Protein AF-0000000065775532 (afdb_homodimer)

Structure (mmCIF, N/CA/C/O backbone):
data_AF-0000000065775532-model_v1
#
loop_
_entity.id
_entity.type
_entity.pdbx_description
1 polymer 'Alanine racemase, catabolic'
#
loop_
_atom_site.group_PDB
_atom_site.id
_atom_site.type_symbol
_atom_site.label_atom_id
_atom_site.label_alt_id
_atom_site.label_comp_id
_atom_site.label_asym_id
_atom_site.label_entity_id
_atom_site.label_seq_id
_atom_site.pdbx_PDB_ins_code
_atom_site.Cartn_x
_atom_site.Cartn_y
_atom_site.Cartn_z
_atom_site.occupancy
_atom_site.B_iso_or_equiv
_atom_site.auth_seq_id
_atom_site.auth_comp_id
_atom_site.auth_asym_id
_atom_site.auth_atom_id
_atom_site.pdbx_PDB_model_num
ATOM 1 N N . MET A 1 1 ? -10.078 -5.578 -18.859 1 61.91 1 MET A N 1
ATOM 2 C CA . MET A 1 1 ? -9.242 -5.836 -17.688 1 61.91 1 MET A CA 1
ATOM 3 C C . MET A 1 1 ? -9.18 -7.328 -17.375 1 61.91 1 MET A C 1
ATOM 5 O O . MET A 1 1 ? -10.211 -8.008 -17.375 1 61.91 1 MET A O 1
ATOM 9 N N . THR A 1 2 ? -7.832 -7.703 -17.219 1 78.56 2 THR A N 1
ATOM 10 C CA . THR A 1 2 ? -7.703 -9.156 -17.328 1 78.56 2 THR A CA 1
ATOM 11 C C . THR A 1 2 ? -8.031 -9.828 -15.992 1 78.56 2 THR A C 1
ATOM 13 O O . THR A 1 2 ? -8.75 -10.828 -15.961 1 78.56 2 THR A O 1
ATOM 16 N N . ARG A 1 3 ? -7.668 -9.18 -14.766 1 93.75 3 ARG A N 1
ATOM 17 C CA . ARG A 1 3 ? -8.031 -9.773 -13.484 1 93.75 3 ARG A CA 1
ATOM 18 C C . ARG A 1 3 ? -9.375 -9.234 -12.992 1 93.75 3 ARG A C 1
ATOM 20 O O . ARG A 1 3 ? -9.719 -8.086 -13.266 1 93.75 3 ARG A O 1
ATOM 27 N N . PRO A 1 4 ? -10.18 -9.992 -12.383 1 96.81 4 PRO A N 1
ATOM 28 C CA . PRO A 1 4 ? -11.555 -9.586 -12.078 1 96.81 4 PRO A CA 1
ATOM 29 C C . PRO A 1 4 ? -11.641 -8.633 -10.898 1 96.81 4 PRO A C 1
ATOM 31 O O . PRO A 1 4 ? -12.727 -8.172 -10.547 1 96.81 4 PRO A O 1
ATOM 34 N N . ILE A 1 5 ? -10.625 -8.195 -10.312 1 97.88 5 ILE A N 1
ATOM 35 C CA . ILE A 1 5 ? -10.648 -7.262 -9.195 1 97.88 5 ILE A CA 1
ATOM 36 C C . ILE A 1 5 ? -10.922 -5.848 -9.703 1 97.88 5 ILE A C 1
ATOM 38 O O . ILE A 1 5 ? -10.43 -5.457 -10.766 1 97.88 5 ILE A O 1
ATOM 42 N N . GLN A 1 6 ? -11.688 -5.105 -8.875 1 97.75 6 GLN A N 1
ATOM 43 C CA . GLN A 1 6 ? -12.016 -3.738 -9.266 1 97.75 6 GLN A CA 1
ATOM 44 C C . GLN A 1 6 ? -12.375 -2.891 -8.047 1 97.75 6 GLN A C 1
ATOM 46 O O . GLN A 1 6 ? -12.938 -3.396 -7.074 1 97.75 6 GLN A O 1
ATOM 51 N N . ALA A 1 7 ? -12.008 -1.633 -8.117 1 98.44 7 ALA A N 1
ATOM 52 C CA . ALA A 1 7 ? -12.453 -0.638 -7.148 1 98.44 7 ALA A CA 1
ATOM 53 C C . ALA A 1 7 ? -13.531 0.265 -7.75 1 98.44 7 ALA A C 1
ATOM 55 O O . ALA A 1 7 ? -13.289 0.94 -8.75 1 98.44 7 ALA A O 1
ATOM 56 N N . SER A 1 8 ? -14.703 0.266 -7.195 1 98.56 8 SER A N 1
ATOM 57 C CA . SER A 1 8 ? -15.797 1.116 -7.656 1 98.56 8 SER A CA 1
ATOM 58 C C . SER A 1 8 ? -16.016 2.295 -6.711 1 98.56 8 SER A C 1
ATOM 60 O O . SER A 1 8 ? -16.031 2.125 -5.488 1 98.56 8 SER A O 1
ATOM 62 N N . LEU A 1 9 ? -16.172 3.467 -7.277 1 98.69 9 LEU A N 1
ATOM 63 C CA . LEU A 1 9 ? -16.359 4.688 -6.5 1 98.69 9 LEU A CA 1
ATOM 64 C C . LEU A 1 9 ? -17.766 5.266 -6.734 1 98.69 9 LEU A C 1
ATOM 66 O O . LEU A 1 9 ? -18.172 5.48 -7.879 1 98.69 9 LEU A O 1
ATOM 70 N N . ASP A 1 10 ? -18.469 5.48 -5.723 1 98.75 10 ASP A N 1
ATOM 71 C CA . ASP A 1 10 ? -19.781 6.137 -5.785 1 98.75 10 ASP A CA 1
ATOM 72 C C . ASP A 1 10 ? -19.656 7.633 -5.512 1 98.75 10 ASP A C 1
ATOM 74 O O . ASP A 1 10 ? -19.609 8.055 -4.355 1 98.75 10 ASP A O 1
ATOM 78 N N . LEU A 1 11 ? -19.719 8.438 -6.516 1 98.5 11 LEU A N 1
ATOM 79 C CA . LEU A 1 11 ? -19.453 9.867 -6.402 1 98.5 11 LEU A CA 1
ATOM 80 C C . LEU A 1 11 ? -20.641 10.586 -5.762 1 98.5 11 LEU A C 1
ATOM 82 O O . LEU A 1 11 ? -20.484 11.641 -5.152 1 98.5 11 LEU A O 1
ATOM 86 N N . GLN A 1 12 ? -21.828 10.039 -5.918 1 98.56 12 GLN A N 1
ATOM 87 C CA . GLN A 1 12 ? -22.984 10.625 -5.25 1 98.56 12 GLN A CA 1
ATOM 88 C C . GLN A 1 12 ? -22.875 10.492 -3.734 1 98.56 12 GLN A C 1
ATOM 90 O O . GLN A 1 12 ? -23.234 11.406 -2.996 1 98.56 12 GLN A O 1
ATOM 95 N N . VAL A 1 13 ? -22.359 9.391 -3.348 1 98.75 13 VAL A N 1
ATOM 96 C CA . VAL A 1 13 ? -22.156 9.172 -1.921 1 98.75 13 VAL A CA 1
ATOM 97 C C . VAL A 1 13 ? -21.125 10.172 -1.391 1 98.75 13 VAL A C 1
ATOM 99 O O . VAL A 1 13 ? -21.281 10.719 -0.297 1 98.75 13 VAL A O 1
ATOM 102 N N . MET A 1 14 ? -20.109 10.43 -2.152 1 98.75 14 MET A N 1
ATOM 103 C CA . MET A 1 14 ? -19.094 11.391 -1.734 1 98.75 14 MET A CA 1
ATOM 104 C C . MET A 1 14 ? -19.703 12.781 -1.562 1 98.75 14 MET A C 1
ATOM 106 O O . MET A 1 14 ? -19.422 13.469 -0.58 1 98.75 14 MET A O 1
ATOM 110 N N . LYS A 1 15 ? -20.531 13.133 -2.479 1 98.75 15 LYS A N 1
ATOM 111 C CA . LYS A 1 15 ? -21.25 14.398 -2.393 1 98.75 15 LYS A CA 1
ATOM 112 C C . LYS A 1 15 ? -22.109 14.461 -1.133 1 98.75 15 LYS A C 1
ATOM 114 O O . LYS A 1 15 ? -22.125 15.477 -0.435 1 98.75 15 LYS A O 1
ATOM 119 N N . GLN A 1 16 ? -22.75 13.391 -0.894 1 98.75 16 GLN A N 1
ATOM 120 C CA . GLN A 1 16 ? -23.609 13.312 0.287 1 98.75 16 GLN A CA 1
ATOM 121 C C . GLN A 1 16 ? -22.781 13.391 1.568 1 98.75 16 GLN A C 1
ATOM 123 O O . GLN A 1 16 ? -23.188 14.039 2.535 1 98.75 16 GLN A O 1
ATOM 128 N N . ASN A 1 17 ? -21.656 12.688 1.61 1 98.94 17 ASN A N 1
ATOM 129 C CA . ASN A 1 17 ? -20.766 12.758 2.771 1 98.94 17 ASN A CA 1
ATOM 130 C C . ASN A 1 17 ? -20.344 14.195 3.057 1 98.94 17 ASN A C 1
ATOM 132 O O . ASN A 1 17 ? -20.312 14.625 4.211 1 98.94 17 ASN A O 1
ATOM 136 N N . LEU A 1 18 ? -19.969 14.93 1.995 1 98.94 18 LEU A N 1
ATOM 137 C CA . LEU A 1 18 ? -19.594 16.328 2.182 1 98.94 18 LEU A CA 1
ATOM 138 C C . LEU A 1 18 ? -20.75 17.125 2.75 1 98.94 18 LEU A C 1
ATOM 140 O O . LEU A 1 18 ? -20.547 17.969 3.625 1 98.94 18 LEU A O 1
ATOM 144 N N . ALA A 1 19 ? -21.953 16.859 2.289 1 98.81 19 ALA A N 1
ATOM 145 C CA . ALA A 1 19 ? -23.125 17.547 2.805 1 98.81 19 ALA A CA 1
ATOM 146 C C . ALA A 1 19 ? -23.312 17.281 4.293 1 98.81 19 ALA A C 1
ATOM 148 O O . ALA A 1 19 ? -23.672 18.172 5.059 1 98.81 19 ALA A O 1
ATOM 149 N N . ILE A 1 20 ? -23.094 16.062 4.668 1 98.81 20 ILE A N 1
ATOM 150 C CA . ILE A 1 20 ? -23.219 15.68 6.07 1 98.81 20 ILE A CA 1
ATOM 151 C C . ILE A 1 20 ? -22.172 16.406 6.906 1 98.81 20 ILE A C 1
ATOM 153 O O . ILE A 1 20 ? -22.469 16.906 7.992 1 98.81 20 ILE A O 1
ATOM 157 N N . VAL A 1 21 ? -20.953 16.516 6.395 1 98.62 21 VAL A N 1
ATOM 158 C CA . VAL A 1 21 ? -19.859 17.219 7.07 1 98.62 21 VAL A CA 1
ATOM 159 C C . VAL A 1 21 ? -20.234 18.688 7.254 1 98.62 21 VAL A C 1
ATOM 161 O O . VAL A 1 21 ? -20.047 19.25 8.328 1 98.62 21 VAL A O 1
ATOM 164 N N . ARG A 1 22 ? -20.797 19.312 6.258 1 98.5 22 ARG A N 1
ATOM 165 C CA . ARG A 1 22 ? -21.188 20.719 6.316 1 98.5 22 ARG A CA 1
ATOM 166 C C . ARG A 1 22 ? -22.266 20.938 7.367 1 98.5 22 ARG A C 1
ATOM 168 O O . ARG A 1 22 ? -22.25 21.938 8.078 1 98.5 22 ARG A O 1
ATOM 175 N N . ARG A 1 23 ? -23.141 19.969 7.473 1 98.31 23 ARG A N 1
ATOM 176 C CA . ARG A 1 23 ? -24.203 20.062 8.477 1 98.31 23 ARG A CA 1
ATOM 177 C C . ARG A 1 23 ? -23.625 19.906 9.883 1 98.31 23 ARG A C 1
ATOM 179 O O . ARG A 1 23 ? -24.141 20.484 10.844 1 98.31 23 ARG A O 1
ATOM 186 N N . ALA A 1 24 ? -22.594 19.172 9.984 1 98.25 24 ALA A N 1
ATOM 187 C CA . ALA A 1 24 ? -21.953 18.953 11.281 1 98.25 24 ALA A CA 1
ATOM 188 C C . ALA A 1 24 ? -21.234 20.203 11.766 1 98.25 24 ALA A C 1
ATOM 190 O O . ALA A 1 24 ? -21.078 20.422 12.969 1 98.25 24 ALA A O 1
ATOM 191 N N . ALA A 1 25 ? -20.719 21 10.867 1 98.44 25 ALA A N 1
ATOM 192 C CA . ALA A 1 25 ? -20.016 22.25 11.18 1 98.44 25 ALA A CA 1
ATOM 193 C C . ALA A 1 25 ? -20.578 23.406 10.367 1 98.44 25 ALA A C 1
ATOM 195 O O . ALA A 1 25 ? -19.859 24.031 9.578 1 98.44 25 ALA A O 1
ATOM 196 N N . PRO A 1 26 ? -21.766 23.812 10.633 1 97.81 26 PRO A N 1
ATOM 197 C CA . PRO A 1 26 ? -22.5 24.719 9.742 1 97.81 26 PRO A CA 1
ATOM 198 C C . PRO A 1 26 ? -21.891 26.125 9.711 1 97.81 26 PRO A C 1
ATOM 200 O O . PRO A 1 26 ? -22.078 26.859 8.734 1 97.81 26 PRO A O 1
ATOM 203 N N . GLU A 1 27 ? -21.188 26.516 10.695 1 98.19 27 GLU A N 1
ATOM 204 C CA . GLU A 1 27 ? -20.672 27.891 10.742 1 98.19 27 GLU A CA 1
ATOM 205 C C . GLU A 1 27 ? -19.234 27.953 10.234 1 98.19 27 GLU A C 1
ATOM 207 O O . GLU A 1 27 ? -18.672 29.047 10.094 1 98.19 27 GLU A O 1
ATOM 212 N N . ALA A 1 28 ? -18.625 26.844 10.039 1 98.81 28 ALA A N 1
ATOM 213 C CA . ALA A 1 28 ? -17.234 26.781 9.602 1 98.81 28 ALA A CA 1
ATOM 214 C C . ALA A 1 28 ? -17.141 26.625 8.086 1 98.81 28 ALA A C 1
ATOM 216 O O . ALA A 1 28 ? -18.047 26.078 7.461 1 98.81 28 ALA A O 1
ATOM 217 N N . ARG A 1 29 ? -16.078 27.141 7.504 1 98.75 29 ARG A N 1
ATOM 218 C CA . ARG A 1 29 ? -15.711 26.781 6.141 1 98.75 29 ARG A CA 1
ATOM 219 C C . ARG A 1 29 ? -15.031 25.422 6.105 1 98.75 29 ARG A C 1
ATOM 221 O O . ARG A 1 29 ? -14.453 24.969 7.105 1 98.75 29 ARG A O 1
ATOM 228 N N . VAL A 1 30 ? -15.133 24.766 4.93 1 98.88 30 VAL A N 1
ATOM 229 C CA . VAL A 1 30 ? -14.672 23.375 4.859 1 98.88 30 VAL A CA 1
ATOM 230 C C . VAL A 1 30 ? -13.484 23.281 3.904 1 98.88 30 VAL A C 1
ATOM 232 O O . VAL A 1 30 ? -13.609 23.578 2.713 1 98.88 30 VAL A O 1
ATOM 235 N N . TRP A 1 31 ? -12.328 22.891 4.426 1 98.94 31 TRP A N 1
ATOM 236 C CA . TRP A 1 31 ? -11.266 22.328 3.604 1 98.94 31 TRP A CA 1
ATOM 237 C C . TRP A 1 31 ? -11.508 20.844 3.352 1 98.94 31 TRP A C 1
ATOM 239 O O . TRP A 1 31 ? -11.328 20.016 4.25 1 98.94 31 TRP A O 1
ATOM 249 N N . SER A 1 32 ? -11.883 20.453 2.17 1 98.94 32 SER A N 1
ATOM 250 C CA . SER A 1 32 ? -11.875 19.031 1.841 1 98.94 32 SER A CA 1
ATOM 251 C C . SER A 1 32 ? -10.453 18.516 1.649 1 98.94 32 SER A C 1
ATOM 253 O O . SER A 1 32 ? -9.758 18.938 0.723 1 98.94 32 SER A O 1
ATOM 255 N N . VAL A 1 33 ? -10.086 17.641 2.529 1 98.88 33 VAL A N 1
ATOM 256 C CA . VAL A 1 33 ? -8.719 17.141 2.475 1 98.88 33 VAL A CA 1
ATOM 257 C C . VAL A 1 33 ? -8.633 15.992 1.462 1 98.88 33 VAL A C 1
ATOM 259 O O . VAL A 1 33 ? -9.312 14.977 1.604 1 98.88 33 VAL A O 1
ATOM 262 N N . VAL A 1 34 ? -7.715 16.188 0.434 1 98.69 34 VAL A N 1
ATOM 263 C CA . VAL A 1 34 ? -7.617 15.219 -0.66 1 98.69 34 VAL A CA 1
ATOM 264 C C . VAL A 1 34 ? -6.156 14.82 -0.862 1 98.69 34 VAL A C 1
ATOM 266 O O . VAL A 1 34 ? -5.734 14.531 -1.986 1 98.69 34 VAL A O 1
ATOM 269 N N . LYS A 1 35 ? -5.398 14.844 0.223 1 97.25 35 LYS A N 1
ATOM 270 C CA . LYS A 1 35 ? -4.012 14.398 0.109 1 97.25 35 LYS A CA 1
ATOM 271 C C . LYS A 1 35 ? -3.934 12.922 -0.251 1 97.25 35 LYS A C 1
ATOM 273 O O . LYS A 1 35 ? -4.945 12.219 -0.226 1 97.25 35 LYS A O 1
ATOM 278 N N . ALA A 1 36 ? -2.689 12.453 -0.713 1 97.12 36 ALA A N 1
ATOM 279 C CA . ALA A 1 36 ? -2.461 11.062 -1.109 1 97.12 36 ALA A CA 1
ATOM 280 C C . ALA A 1 36 ? -3.395 10.656 -2.246 1 97.12 36 ALA A C 1
ATOM 282 O O . ALA A 1 36 ? -4.008 9.586 -2.201 1 97.12 36 ALA A O 1
ATOM 283 N N . ASN A 1 37 ? -3.541 11.57 -3.262 1 97.5 37 ASN A N 1
ATOM 284 C CA . ASN A 1 37 ? -4.402 11.32 -4.41 1 97.5 37 ASN A CA 1
ATOM 285 C C . ASN A 1 37 ? -5.836 11.016 -3.982 1 97.5 37 ASN A C 1
ATOM 287 O O . ASN A 1 37 ? -6.406 10.008 -4.395 1 97.5 37 ASN A O 1
ATOM 291 N N . ALA A 1 38 ? -6.363 11.852 -3.096 1 98.25 38 ALA A N 1
ATOM 292 C CA . ALA A 1 38 ? -7.699 11.734 -2.514 1 98.25 38 ALA A CA 1
ATOM 293 C C . ALA A 1 38 ? -7.855 10.414 -1.763 1 98.25 38 ALA A C 1
ATOM 295 O O . ALA A 1 38 ? -8.797 9.656 -2.012 1 98.25 38 ALA A O 1
ATOM 296 N N . TYR A 1 39 ? -6.938 10.195 -0.856 1 98.25 39 TYR A N 1
ATOM 297 C CA . TYR A 1 39 ? -6.93 8.992 -0.032 1 98.25 39 TYR A CA 1
ATOM 298 C C . TYR A 1 39 ? -7.043 7.742 -0.895 1 98.25 39 TYR A C 1
ATOM 300 O O . TYR A 1 39 ? -7.758 6.801 -0.542 1 98.25 39 TYR A O 1
ATOM 308 N N . GLY A 1 40 ? -6.43 7.777 -2.053 1 97.94 40 GLY A N 1
ATOM 309 C CA . GLY A 1 40 ? -6.391 6.613 -2.926 1 97.94 40 GLY A CA 1
ATOM 310 C C . GLY A 1 40 ? -7.535 6.574 -3.92 1 97.94 40 GLY A C 1
ATOM 311 O O . GLY A 1 40 ? -7.547 5.746 -4.832 1 97.94 40 GLY A O 1
ATOM 312 N N . HIS A 1 41 ? -8.5 7.488 -3.857 1 98.5 41 HIS A N 1
ATOM 313 C CA . HIS A 1 41 ? -9.68 7.469 -4.719 1 98.5 41 HIS A CA 1
ATOM 314 C C . HIS A 1 41 ? -9.391 8.148 -6.055 1 98.5 41 HIS A C 1
ATOM 316 O O . HIS A 1 41 ? -10.156 7.988 -7.012 1 98.5 41 HIS A O 1
ATOM 322 N N . GLY A 1 42 ? -8.297 8.883 -6.164 1 97.56 42 GLY A N 1
ATOM 323 C CA . GLY A 1 42 ? -7.961 9.602 -7.387 1 97.56 42 GLY A CA 1
ATOM 324 C C . GLY A 1 42 ? -8.555 10.992 -7.445 1 97.56 42 GLY A C 1
ATOM 325 O O . GLY A 1 42 ? -9.75 11.156 -7.684 1 97.56 42 GLY A O 1
ATOM 326 N N . ILE A 1 43 ? -7.699 11.945 -7.293 1 97.38 43 ILE A N 1
ATOM 327 C CA . ILE A 1 43 ? -8.148 13.328 -7.207 1 97.38 43 ILE A CA 1
ATOM 328 C C . ILE A 1 43 ? -8.883 13.719 -8.492 1 97.38 43 ILE A C 1
ATOM 330 O O . ILE A 1 43 ? -9.914 14.391 -8.445 1 97.38 43 ILE A O 1
ATOM 334 N N . GLU A 1 44 ? -8.43 13.242 -9.633 1 97 44 GLU A N 1
ATOM 335 C CA . GLU A 1 44 ? -9.062 13.57 -10.906 1 97 44 GLU A CA 1
ATOM 336 C C . GLU A 1 44 ? -10.453 12.961 -11.008 1 97 44 GLU A C 1
ATOM 338 O O . GLU A 1 44 ? -11.336 13.523 -11.664 1 97 44 GLU A O 1
ATOM 343 N N . ARG A 1 45 ? -10.602 11.852 -10.352 1 96.88 45 ARG A N 1
ATOM 344 C CA . ARG A 1 45 ? -11.875 11.141 -10.414 1 96.88 45 ARG A CA 1
ATOM 345 C C . ARG A 1 45 ? -12.906 11.781 -9.5 1 96.88 45 ARG A C 1
ATOM 347 O O . ARG A 1 45 ? -14.102 11.758 -9.797 1 96.88 45 ARG A O 1
ATOM 354 N N . VAL A 1 46 ? -12.391 12.445 -8.367 1 97.56 46 VAL A N 1
ATOM 355 C CA . VAL A 1 46 ? -13.391 12.633 -7.324 1 97.56 46 VAL A CA 1
ATOM 356 C C . VAL A 1 46 ? -13.57 14.125 -7.047 1 97.56 46 VAL A C 1
ATOM 358 O O . VAL A 1 46 ? -14.523 14.523 -6.375 1 97.56 46 VAL A O 1
ATOM 361 N N . TRP A 1 47 ? -12.695 14.992 -7.562 1 97.69 47 TRP A N 1
ATOM 362 C CA . TRP A 1 47 ? -12.695 16.375 -7.094 1 97.69 47 TRP A CA 1
ATOM 363 C C . TRP A 1 47 ? -14.016 17.062 -7.426 1 97.69 47 TRP A C 1
ATOM 365 O O . TRP A 1 47 ? -14.508 17.891 -6.648 1 97.69 47 TRP A O 1
ATOM 375 N N . SER A 1 48 ? -14.68 16.719 -8.523 1 97.25 48 SER A N 1
ATOM 376 C CA . SER A 1 48 ? -15.93 17.359 -8.914 1 97.25 48 SER A CA 1
ATOM 377 C C . SER A 1 48 ? -17.047 17.047 -7.934 1 97.25 48 SER A C 1
ATOM 379 O O . SER A 1 48 ? -17.922 17.875 -7.68 1 97.25 48 SER A O 1
ATOM 381 N N . ALA A 1 49 ? -17 15.844 -7.398 1 98.06 49 ALA A N 1
ATOM 382 C CA . ALA A 1 49 ? -18 15.438 -6.414 1 98.06 49 ALA A CA 1
ATOM 383 C C . ALA A 1 49 ? -17.859 16.25 -5.129 1 98.06 49 ALA A C 1
ATOM 385 O O . ALA A 1 49 ? -18.828 16.359 -4.359 1 98.06 49 ALA A O 1
ATOM 386 N N . LEU A 1 50 ? -16.719 16.844 -4.934 1 98.56 50 LEU A N 1
ATOM 387 C CA . LEU A 1 50 ? -16.453 17.656 -3.754 1 98.56 50 LEU A CA 1
ATOM 388 C C . LEU A 1 50 ? -16.516 19.141 -4.09 1 98.56 50 LEU A C 1
ATOM 390 O O . LEU A 1 50 ? -15.984 19.969 -3.359 1 98.56 50 LEU A O 1
ATOM 394 N N . GLY A 1 51 ? -17.188 19.469 -5.125 1 97.5 51 GLY A N 1
ATOM 395 C CA . GLY A 1 51 ? -17.219 20.812 -5.652 1 97.5 51 GLY A CA 1
ATOM 396 C C . GLY A 1 51 ? -17.859 21.812 -4.707 1 97.5 51 GLY A C 1
ATOM 397 O O . GLY A 1 51 ? -17.625 23.016 -4.809 1 97.5 51 GLY A O 1
ATOM 398 N N . ALA A 1 52 ? -18.656 21.375 -3.758 1 98 52 ALA A N 1
ATOM 399 C CA . ALA A 1 52 ? -19.359 22.266 -2.83 1 98 52 ALA A CA 1
ATOM 400 C C . ALA A 1 52 ? -18.453 22.656 -1.668 1 98 52 ALA A C 1
ATOM 402 O O . ALA A 1 52 ? -18.875 23.406 -0.782 1 98 52 ALA A O 1
ATOM 403 N N . THR A 1 53 ? -17.234 22.203 -1.691 1 98.75 53 THR A N 1
ATOM 404 C CA . THR A 1 53 ? -16.266 22.562 -0.66 1 98.75 53 THR A CA 1
ATOM 405 C C . THR A 1 53 ? -15.891 24.031 -0.773 1 98.75 53 THR A C 1
ATOM 407 O O . THR A 1 53 ? -16.109 24.656 -1.811 1 98.75 53 THR A O 1
ATOM 410 N N . ASP A 1 54 ? -15.375 24.594 0.335 1 98.81 54 ASP A N 1
ATOM 411 C CA . ASP A 1 54 ? -14.867 25.953 0.285 1 98.81 54 ASP A CA 1
ATOM 412 C C . ASP A 1 54 ? -13.422 25.984 -0.226 1 98.81 54 ASP A C 1
ATOM 414 O O . ASP A 1 54 ? -12.93 27.047 -0.639 1 98.81 54 ASP A O 1
ATOM 418 N N . GLY A 1 55 ? -12.758 24.844 -0.171 1 98.81 55 GLY A N 1
ATOM 419 C CA . GLY A 1 55 ? -11.414 24.672 -0.68 1 98.81 55 GLY A CA 1
ATOM 420 C C . GLY A 1 55 ? -10.891 23.25 -0.529 1 98.81 55 GLY A C 1
ATOM 421 O O . GLY A 1 55 ? -11.516 22.438 0.147 1 98.81 55 GLY A O 1
ATOM 422 N N . PHE A 1 56 ? -9.781 22.969 -1.182 1 98.94 56 PHE A N 1
ATOM 423 C CA . PHE A 1 56 ? -9.117 21.688 -1.085 1 98.94 56 PHE A CA 1
ATOM 424 C C . PHE A 1 56 ? -7.816 21.797 -0.306 1 98.94 56 PHE A C 1
ATOM 426 O O . PHE A 1 56 ? -7.098 22.797 -0.432 1 98.94 56 PHE A O 1
ATOM 433 N N . ALA A 1 57 ? -7.559 20.859 0.541 1 98.88 57 ALA A N 1
ATOM 434 C CA . ALA A 1 57 ? -6.281 20.766 1.247 1 98.88 57 ALA A CA 1
ATOM 435 C C . ALA A 1 57 ? -5.512 19.516 0.825 1 98.88 57 ALA A C 1
ATOM 437 O O . ALA A 1 57 ? -6.098 18.453 0.651 1 98.88 57 ALA A O 1
ATOM 438 N N . MET A 1 58 ? -4.25 19.656 0.67 1 97.94 58 MET A N 1
ATOM 439 C CA . MET A 1 58 ? -3.424 18.562 0.156 1 97.94 58 MET A CA 1
ATOM 440 C C . MET A 1 58 ? -1.956 18.781 0.508 1 97.94 58 MET A C 1
ATOM 442 O O . MET A 1 58 ? -1.632 19.641 1.342 1 97.94 58 MET A O 1
ATOM 446 N N . LEU A 1 59 ? -1.098 17.891 -0.079 1 96.31 59 LEU A N 1
ATOM 447 C CA . LEU A 1 59 ? 0.317 17.953 0.271 1 96.31 59 LEU A CA 1
ATOM 448 C C . LEU A 1 59 ? 1.177 18.141 -0.974 1 96.31 59 LEU A C 1
ATOM 450 O O . LEU A 1 59 ? 2.062 19 -0.996 1 96.31 59 LEU A O 1
ATOM 454 N N . ASN A 1 60 ? 0.886 17.391 -1.997 1 95.19 60 ASN A N 1
ATOM 455 C CA . ASN A 1 60 ? 1.742 17.359 -3.178 1 95.19 60 ASN A CA 1
ATOM 456 C C . ASN A 1 60 ? 1.402 18.484 -4.145 1 95.19 60 ASN A C 1
ATOM 458 O O . ASN A 1 60 ? 0.251 18.625 -4.562 1 95.19 60 ASN A O 1
ATOM 462 N N . LEU A 1 61 ? 2.426 19.234 -4.551 1 95.81 61 LEU A N 1
ATOM 463 C CA . LEU A 1 61 ? 2.254 20.328 -5.492 1 95.81 61 LEU A CA 1
ATOM 464 C C . LEU A 1 61 ? 1.637 19.844 -6.797 1 95.81 61 LEU A C 1
ATOM 466 O O . LEU A 1 61 ? 0.822 20.547 -7.406 1 95.81 61 LEU A O 1
ATOM 470 N N . GLU A 1 62 ? 2.002 18.625 -7.219 1 95 62 GLU A N 1
ATOM 471 C CA . GLU A 1 62 ? 1.493 18.031 -8.453 1 95 62 GLU A CA 1
ATOM 472 C C . GLU A 1 62 ? -0.028 17.922 -8.422 1 95 62 GLU A C 1
ATOM 474 O O . GLU A 1 62 ? -0.694 18.141 -9.438 1 95 62 GLU A O 1
ATOM 479 N N . GLU A 1 63 ? -0.539 17.578 -7.289 1 96.19 63 GLU A N 1
ATOM 480 C CA . GLU A 1 63 ? -1.985 17.453 -7.141 1 96.19 63 GLU A CA 1
ATOM 481 C C . GLU A 1 63 ? -2.666 18.828 -7.207 1 96.19 63 GLU A C 1
ATOM 483 O O . GLU A 1 63 ? -3.752 18.953 -7.777 1 96.19 63 GLU A O 1
ATOM 488 N N . ALA A 1 64 ? -2.043 19.812 -6.605 1 97.5 64 ALA A N 1
ATOM 489 C CA . ALA A 1 64 ? -2.572 21.172 -6.668 1 97.5 64 ALA A CA 1
ATOM 490 C C . ALA A 1 64 ? -2.635 21.672 -8.109 1 97.5 64 ALA A C 1
ATOM 492 O O . ALA A 1 64 ? -3.646 22.234 -8.531 1 97.5 64 ALA A O 1
ATOM 493 N N . ILE A 1 65 ? -1.554 21.453 -8.828 1 96.62 65 ILE A N 1
ATOM 494 C CA . ILE A 1 65 ? -1.478 21.859 -10.227 1 96.62 65 ILE A CA 1
ATOM 495 C C . ILE A 1 65 ? -2.562 21.156 -11.031 1 96.62 65 ILE A C 1
ATOM 497 O O . ILE A 1 65 ? -3.246 21.781 -11.852 1 96.62 65 ILE A O 1
ATOM 501 N N . THR A 1 66 ? -2.721 19.859 -10.742 1 96.56 66 THR A N 1
ATOM 502 C CA . THR A 1 66 ? -3.746 19.078 -11.414 1 96.56 66 THR A CA 1
ATOM 503 C C . THR A 1 66 ? -5.125 19.688 -11.203 1 96.56 66 THR A C 1
ATOM 505 O O . THR A 1 66 ? -5.902 19.828 -12.156 1 96.56 66 THR A O 1
ATOM 508 N N . LEU A 1 67 ? -5.434 20.062 -10 1 97.75 67 LEU A N 1
ATOM 509 C CA . LEU A 1 67 ? -6.734 20.656 -9.711 1 97.75 67 LEU A CA 1
ATOM 510 C C . LEU A 1 67 ? -6.922 21.953 -10.477 1 97.75 67 LEU A C 1
ATOM 512 O O . LEU A 1 67 ? -7.996 22.203 -11.039 1 97.75 67 LEU A O 1
ATOM 516 N N . ARG A 1 68 ? -5.867 22.797 -10.453 1 98 68 ARG A N 1
ATOM 517 C CA . ARG A 1 68 ? -5.93 24.047 -11.203 1 98 68 ARG A CA 1
ATOM 518 C C . ARG A 1 68 ? -6.148 23.781 -12.688 1 98 68 ARG A C 1
ATOM 520 O O . ARG A 1 68 ? -6.992 24.422 -13.32 1 98 68 ARG A O 1
ATOM 527 N N . GLU A 1 69 ? -5.438 22.828 -13.188 1 96.88 69 GLU A N 1
ATOM 528 C CA . GLU A 1 69 ? -5.531 22.5 -14.609 1 96.88 69 GLU A CA 1
ATOM 529 C C . GLU A 1 69 ? -6.902 21.906 -14.953 1 96.88 69 GLU A C 1
ATOM 531 O O . GLU A 1 69 ? -7.379 22.062 -16.078 1 96.88 69 GLU A O 1
ATOM 536 N N . ARG A 1 70 ? -7.484 21.344 -13.992 1 96.44 70 ARG A N 1
ATOM 537 C CA . ARG A 1 70 ? -8.797 20.75 -14.211 1 96.44 70 ARG A CA 1
ATOM 538 C C . ARG A 1 70 ? -9.906 21.766 -14.008 1 96.44 70 ARG A C 1
ATOM 540 O O . ARG A 1 70 ? -11.086 21.438 -14.164 1 96.44 70 ARG A O 1
ATOM 547 N N . GLY A 1 71 ? -9.57 22.969 -13.555 1 96.81 71 GLY A N 1
ATOM 548 C CA . GLY A 1 71 ? -10.539 24.062 -13.594 1 96.81 71 GLY A CA 1
ATOM 549 C C . GLY A 1 71 ? -10.945 24.547 -12.219 1 96.81 71 GLY A C 1
ATOM 550 O O . GLY A 1 71 ? -11.781 25.438 -12.094 1 96.81 71 GLY A O 1
ATOM 551 N N . TRP A 1 72 ? -10.422 23.953 -11.211 1 98.25 72 TRP A N 1
ATOM 552 C CA . TRP A 1 72 ? -10.758 24.438 -9.883 1 98.25 72 TRP A CA 1
ATOM 553 C C . TRP A 1 72 ? -10.188 25.844 -9.656 1 98.25 72 TRP A C 1
ATOM 555 O O . TRP A 1 72 ? -8.977 26.047 -9.805 1 98.25 72 TRP A O 1
ATOM 565 N N . LYS A 1 73 ? -11.016 26.734 -9.188 1 97.38 73 LYS A N 1
ATOM 566 C CA . LYS A 1 73 ? -10.586 28.125 -9.016 1 97.38 73 LYS A CA 1
ATOM 567 C C . LYS A 1 73 ? -10.555 28.5 -7.535 1 97.38 73 LYS A C 1
ATOM 569 O O . LYS A 1 73 ? -10.07 29.578 -7.18 1 97.38 73 LYS A O 1
ATOM 574 N N . GLY A 1 74 ? -11.094 27.609 -6.727 1 97.88 74 GLY A N 1
ATOM 575 C CA . GLY A 1 74 ? -11.18 27.906 -5.305 1 97.88 74 GLY A CA 1
ATOM 576 C C . GLY A 1 74 ? -9.852 27.766 -4.582 1 97.88 74 GLY A C 1
ATOM 577 O O . GLY A 1 74 ? -8.828 27.469 -5.203 1 97.88 74 GLY A O 1
ATOM 578 N N . PRO A 1 75 ? -9.859 28.016 -3.332 1 98.56 75 PRO A N 1
ATOM 579 C CA . PRO A 1 75 ? -8.633 27.953 -2.529 1 98.56 75 PRO A CA 1
ATOM 580 C C . PRO A 1 75 ? -8.047 26.547 -2.445 1 98.56 75 PRO A C 1
ATOM 582 O O . PRO A 1 75 ? -8.781 25.562 -2.479 1 98.56 75 PRO A O 1
ATOM 585 N N . ILE A 1 76 ? -6.715 26.484 -2.402 1 98.81 76 ILE A N 1
ATOM 586 C CA . ILE A 1 76 ? -5.969 25.25 -2.164 1 98.81 76 ILE A CA 1
ATOM 587 C C . ILE A 1 76 ? -4.977 25.469 -1.022 1 98.81 76 ILE A C 1
ATOM 589 O O . ILE A 1 76 ? -4.176 26.406 -1.051 1 98.81 76 ILE A O 1
ATOM 593 N N . LEU A 1 77 ? -5.074 24.641 -0.051 1 98.88 77 LEU A N 1
ATOM 594 C CA . LEU A 1 77 ? -4.176 24.703 1.096 1 98.88 77 LEU A CA 1
ATOM 595 C C . LEU A 1 77 ? -3.15 23.578 1.046 1 98.88 77 LEU A C 1
ATOM 597 O O . LEU A 1 77 ? -3.518 22.406 0.952 1 98.88 77 LEU A O 1
ATOM 601 N N . MET A 1 78 ? -1.885 23.938 1.124 1 98.38 78 MET A N 1
ATOM 602 C CA . MET A 1 78 ? -0.801 22.969 1.239 1 98.38 78 MET A CA 1
ATOM 603 C C . MET A 1 78 ? -0.453 22.703 2.701 1 98.38 78 MET A C 1
ATOM 605 O O . MET A 1 78 ? 0.175 23.547 3.352 1 98.38 78 MET A O 1
ATOM 609 N N . LEU A 1 79 ? -0.722 21.5 3.145 1 98.06 79 LEU A N 1
ATOM 610 C CA . LEU A 1 79 ? -0.811 21.203 4.57 1 98.06 79 LEU A CA 1
ATOM 611 C C . LEU A 1 79 ? 0.575 21.188 5.207 1 98.06 79 LEU A C 1
ATOM 613 O O . LEU A 1 79 ? 0.716 21.453 6.402 1 98.06 79 LEU A O 1
ATOM 617 N N . GLU A 1 80 ? 1.603 20.828 4.465 1 96.69 80 GLU A N 1
ATOM 618 C CA . GLU A 1 80 ? 2.943 20.766 5.039 1 96.69 80 GLU A CA 1
ATOM 619 C C . GLU A 1 80 ? 3.803 21.938 4.57 1 96.69 80 GLU A C 1
ATOM 621 O O . GLU A 1 80 ? 4.984 22.016 4.91 1 96.69 80 GLU A O 1
ATOM 626 N N . GLY A 1 81 ? 3.158 22.797 3.773 1 96.56 81 GLY A N 1
ATOM 627 C CA . GLY A 1 81 ? 3.92 23.891 3.211 1 96.56 81 GLY A CA 1
ATOM 628 C C . GLY A 1 81 ? 4.906 23.453 2.145 1 96.56 81 GLY A C 1
ATOM 629 O O . GLY A 1 81 ? 4.645 22.516 1.401 1 96.56 81 GLY A O 1
ATOM 630 N N . PHE A 1 82 ? 5.914 24.297 1.952 1 96.56 82 PHE A N 1
ATOM 631 C CA . PHE A 1 82 ? 6.93 24.031 0.938 1 96.56 82 PHE A CA 1
ATOM 632 C C . PHE A 1 82 ? 8.195 23.469 1.57 1 96.56 82 PHE A C 1
ATOM 634 O O . PHE A 1 82 ? 8.453 23.688 2.758 1 96.56 82 PHE A O 1
ATOM 641 N N . PHE A 1 83 ? 8.922 22.766 0.839 1 95.06 83 PHE A N 1
ATOM 642 C CA . PHE A 1 83 ? 10.086 22.047 1.354 1 95.06 83 PHE A CA 1
ATOM 643 C C . PHE A 1 83 ? 11.375 22.719 0.908 1 95.06 83 PHE A C 1
ATOM 645 O O . PHE A 1 83 ? 12.445 22.453 1.467 1 95.06 83 PHE A O 1
ATOM 652 N N . HIS A 1 84 ? 11.273 23.516 -0.148 1 94 84 HIS A N 1
ATOM 653 C CA . HIS A 1 84 ? 12.367 24.344 -0.649 1 94 84 HIS A CA 1
ATOM 654 C C . HIS A 1 84 ? 11.891 25.75 -0.974 1 94 84 HIS A C 1
ATOM 656 O O . HIS A 1 84 ? 10.742 25.953 -1.359 1 94 84 HIS A O 1
ATOM 662 N N . ALA A 1 85 ? 12.859 26.672 -0.815 1 95.56 85 ALA A N 1
ATOM 663 C CA . ALA A 1 85 ? 12.508 28.062 -1.071 1 95.56 85 ALA A CA 1
ATOM 664 C C . ALA A 1 85 ? 12.008 28.25 -2.5 1 95.56 85 ALA A C 1
ATOM 666 O O . ALA A 1 85 ? 11.094 29.047 -2.748 1 95.56 85 ALA A O 1
ATOM 667 N N . GLN A 1 86 ? 12.57 27.484 -3.402 1 94.75 86 GLN A N 1
ATOM 668 C CA . GLN A 1 86 ? 12.234 27.609 -4.816 1 94.75 86 GLN A CA 1
ATOM 669 C C . GLN A 1 86 ? 10.789 27.219 -5.082 1 94.75 86 GLN A C 1
ATOM 671 O O . GLN A 1 86 ? 10.203 27.609 -6.094 1 94.75 86 GLN A O 1
ATOM 676 N N . ASP A 1 87 ? 10.156 26.438 -4.203 1 95.31 87 ASP A N 1
ATOM 677 C CA . ASP A 1 87 ? 8.773 26.016 -4.359 1 95.31 87 ASP A CA 1
ATOM 678 C C . ASP A 1 87 ? 7.824 27.203 -4.344 1 95.31 87 ASP A C 1
ATOM 680 O O . ASP A 1 87 ? 6.707 27.125 -4.855 1 95.31 87 ASP A O 1
ATOM 684 N N . LEU A 1 88 ? 8.25 28.312 -3.754 1 97.25 88 LEU A N 1
ATOM 685 C CA . LEU A 1 88 ? 7.402 29.484 -3.566 1 97.25 88 LEU A CA 1
ATOM 686 C C . LEU A 1 88 ? 6.988 30.078 -4.91 1 97.25 88 LEU A C 1
ATOM 688 O O . LEU A 1 88 ? 5.934 30.703 -5.016 1 97.25 88 LEU A O 1
ATOM 692 N N . GLU A 1 89 ? 7.824 29.859 -5.926 1 96.62 89 GLU A N 1
ATOM 693 C CA . GLU A 1 89 ? 7.453 30.312 -7.262 1 96.62 89 GLU A CA 1
ATOM 694 C C . GLU A 1 89 ? 6.152 29.672 -7.727 1 96.62 89 GLU A C 1
ATOM 696 O O . GLU A 1 89 ? 5.266 30.344 -8.25 1 96.62 89 GLU A O 1
ATOM 701 N N . ALA A 1 90 ? 6.062 28.359 -7.508 1 96.75 90 ALA A N 1
ATOM 702 C CA . ALA A 1 90 ? 4.848 27.641 -7.875 1 96.75 90 ALA A CA 1
ATOM 703 C C . ALA A 1 90 ? 3.67 28.062 -7.008 1 96.75 90 ALA A C 1
ATOM 705 O O . ALA A 1 90 ? 2.543 28.188 -7.496 1 96.75 90 ALA A O 1
ATOM 706 N N . TYR A 1 91 ? 3.912 28.266 -5.73 1 97.75 91 TYR A N 1
ATOM 707 C CA . TYR A 1 91 ? 2.863 28.734 -4.836 1 97.75 91 TYR A CA 1
ATOM 708 C C . TYR A 1 91 ? 2.289 30.062 -5.316 1 97.75 91 TYR A C 1
ATOM 710 O O . TYR A 1 91 ? 1.075 30.281 -5.27 1 97.75 91 TYR A O 1
ATOM 718 N N . ASP A 1 92 ? 3.178 30.891 -5.75 1 98.06 92 ASP A N 1
ATOM 719 C CA . ASP A 1 92 ? 2.773 32.188 -6.281 1 98.06 92 ASP A CA 1
ATOM 720 C C . ASP A 1 92 ? 1.993 32.031 -7.586 1 98.06 92 ASP A C 1
ATOM 722 O O . ASP A 1 92 ? 0.921 32.625 -7.746 1 98.06 92 ASP A O 1
ATOM 726 N N . THR A 1 93 ? 2.52 31.234 -8.453 1 97.5 93 THR A N 1
ATOM 727 C CA . THR A 1 93 ? 1.938 31.031 -9.781 1 97.5 93 THR A CA 1
ATOM 728 C C . THR A 1 93 ? 0.533 30.453 -9.672 1 97.5 93 THR A C 1
ATOM 730 O O . THR A 1 93 ? -0.388 30.906 -10.352 1 97.5 93 THR A O 1
ATOM 733 N N . TYR A 1 94 ? 0.339 29.516 -8.758 1 97.56 94 TYR A N 1
ATOM 734 C CA . TYR A 1 94 ? -0.927 28.797 -8.695 1 97.56 94 TYR A CA 1
ATOM 735 C C . TYR A 1 94 ? -1.779 29.297 -7.535 1 97.56 94 TYR A C 1
ATOM 737 O O . TYR A 1 94 ? -2.822 28.703 -7.227 1 97.56 94 TYR A O 1
ATOM 745 N N . ARG A 1 95 ? -1.32 30.312 -6.836 1 97.56 95 ARG A N 1
ATOM 746 C CA . ARG A 1 95 ? -2.025 30.969 -5.738 1 97.56 95 ARG A CA 1
ATOM 747 C C . ARG A 1 95 ? -2.412 29.953 -4.66 1 97.56 95 ARG A C 1
ATOM 749 O O . ARG A 1 95 ? -3.58 29.875 -4.277 1 97.56 95 ARG A O 1
ATOM 756 N N . LEU A 1 96 ? -1.414 29.312 -4.219 1 98.31 96 LEU A N 1
ATOM 757 C CA . LEU A 1 96 ? -1.611 28.297 -3.186 1 98.31 96 LEU A CA 1
ATOM 758 C C . LEU A 1 96 ? -1.443 28.891 -1.795 1 98.31 96 LEU A C 1
ATOM 760 O O . LEU A 1 96 ? -0.582 29.75 -1.585 1 98.31 96 LEU A O 1
ATOM 764 N N . THR A 1 97 ? -2.301 28.484 -0.878 1 98.69 97 THR A N 1
ATOM 765 C CA . THR A 1 97 ? -2.137 28.797 0.537 1 98.69 97 THR A CA 1
ATOM 766 C C . THR A 1 97 ? -1.133 27.844 1.188 1 98.69 97 THR A C 1
ATOM 768 O O . THR A 1 97 ? -1.176 26.641 0.961 1 98.69 97 THR A O 1
ATOM 771 N N . THR A 1 98 ? -0.232 28.375 1.97 1 98.31 98 THR A N 1
ATOM 772 C CA . THR A 1 98 ? 0.836 27.531 2.486 1 98.31 98 THR A CA 1
ATOM 773 C C . THR A 1 98 ? 0.805 27.484 4.012 1 98.31 98 THR A C 1
ATOM 775 O O . THR A 1 98 ? 0.409 28.469 4.656 1 98.31 98 THR A O 1
ATOM 778 N N . CYS A 1 99 ? 1.23 26.406 4.547 1 98.38 99 CYS A N 1
ATOM 779 C CA . CYS A 1 99 ? 1.441 26.25 5.984 1 98.38 99 CYS A CA 1
ATOM 780 C C . CYS A 1 99 ? 2.877 26.594 6.363 1 98.38 99 CYS A C 1
ATOM 782 O O . CYS A 1 99 ? 3.814 26.234 5.648 1 98.38 99 CYS A O 1
ATOM 784 N N . ILE A 1 100 ? 3.029 27.312 7.449 1 98.44 100 ILE A N 1
ATOM 785 C CA . ILE A 1 100 ? 4.328 27.672 8.016 1 98.44 100 ILE A CA 1
ATOM 786 C C . ILE A 1 100 ? 4.5 26.984 9.375 1 98.44 100 ILE A C 1
ATOM 788 O O . ILE A 1 100 ? 3.689 27.188 10.281 1 98.44 100 ILE A O 1
ATOM 792 N N . HIS A 1 101 ? 5.605 26.203 9.469 1 97.75 101 HIS A N 1
ATOM 793 C CA . HIS A 1 101 ? 5.762 25.453 10.711 1 97.75 101 HIS A CA 1
ATOM 794 C C . HIS A 1 101 ? 7.207 25.484 11.195 1 97.75 101 HIS A C 1
ATOM 796 O O . HIS A 1 101 ? 7.539 24.859 12.211 1 97.75 101 HIS A O 1
ATOM 802 N N . SER A 1 102 ? 8.062 26.188 10.477 1 96.56 102 SER A N 1
ATOM 803 C CA . SER A 1 102 ? 9.484 26.203 10.82 1 96.56 102 SER A CA 1
ATOM 804 C C . SER A 1 102 ? 10.102 27.578 10.547 1 96.56 102 SER A C 1
ATOM 806 O O . SER A 1 102 ? 9.625 28.312 9.68 1 96.56 102 SER A O 1
ATOM 808 N N . ASN A 1 103 ? 11.242 27.828 11.25 1 96.44 103 ASN A N 1
ATOM 809 C CA . ASN A 1 103 ? 11.914 29.125 11.125 1 96.44 103 ASN A CA 1
ATOM 810 C C . ASN A 1 103 ? 12.484 29.312 9.719 1 96.44 103 ASN A C 1
ATOM 812 O O . ASN A 1 103 ? 12.492 30.438 9.203 1 96.44 103 ASN A O 1
ATOM 816 N N . TRP A 1 104 ? 12.961 28.281 9.18 1 96.56 104 TRP A N 1
ATOM 817 C CA . TRP A 1 104 ? 13.57 28.453 7.863 1 96.56 104 TRP A CA 1
ATOM 818 C C . TRP A 1 104 ? 12.547 28.922 6.844 1 96.56 104 TRP A C 1
ATOM 820 O O . TRP A 1 104 ? 12.883 29.641 5.898 1 96.56 104 TRP A O 1
ATOM 830 N N . GLN A 1 105 ? 11.344 28.547 6.984 1 97.5 105 GLN A N 1
ATOM 831 C CA . GLN A 1 105 ? 10.281 28.969 6.074 1 97.5 105 GLN A CA 1
ATOM 832 C C . GLN A 1 105 ? 10.008 30.469 6.207 1 97.5 105 GLN A C 1
ATOM 834 O O . GLN A 1 105 ? 9.609 31.109 5.234 1 97.5 105 GLN A O 1
ATOM 839 N N . LEU A 1 106 ? 10.141 31.031 7.473 1 97.62 106 LEU A N 1
ATOM 840 C CA . LEU A 1 106 ? 10 32.469 7.668 1 97.62 106 LEU A CA 1
ATOM 841 C C . LEU A 1 106 ? 11 33.219 6.805 1 97.62 106 LEU A C 1
ATOM 843 O O . LEU A 1 106 ? 10.617 34.156 6.098 1 97.62 106 LEU A O 1
ATOM 847 N N . LYS A 1 107 ? 12.18 32.719 6.895 1 97.06 107 LYS A N 1
ATOM 848 C CA . LYS A 1 107 ? 13.242 33.375 6.133 1 97.06 107 LYS A CA 1
ATOM 849 C C . LYS A 1 107 ? 12.992 33.25 4.629 1 97.06 107 LYS A C 1
ATOM 851 O O . LYS A 1 107 ? 13.18 34.219 3.885 1 97.06 107 LYS A O 1
ATOM 856 N N . ALA A 1 108 ? 12.586 32.062 4.203 1 97.56 108 ALA A N 1
ATOM 857 C CA . ALA A 1 108 ? 12.297 31.828 2.791 1 97.56 108 ALA A CA 1
ATOM 858 C C . ALA A 1 108 ? 11.188 32.75 2.301 1 97.56 108 ALA A C 1
ATOM 860 O O . ALA A 1 108 ? 11.297 33.344 1.224 1 97.56 108 ALA A O 1
ATOM 861 N N . LEU A 1 109 ? 10.188 32.938 3.074 1 97.69 109 LEU A N 1
ATOM 862 C CA . LEU A 1 109 ? 9.055 33.781 2.715 1 97.69 109 LEU A CA 1
ATOM 863 C C . LEU A 1 109 ? 9.461 35.25 2.689 1 97.69 109 LEU A C 1
ATOM 865 O O . LEU A 1 109 ? 9.055 36 1.794 1 97.69 109 LEU A O 1
ATOM 869 N N . GLN A 1 110 ? 10.211 35.656 3.664 1 97.38 110 GLN A N 1
ATOM 870 C CA . GLN A 1 110 ? 10.688 37.031 3.752 1 97.38 110 GLN A CA 1
ATOM 871 C C . GLN A 1 110 ? 11.477 37.406 2.508 1 97.38 110 GLN A C 1
ATOM 873 O O . GLN A 1 110 ? 11.352 38.531 2.014 1 97.38 110 GLN A O 1
ATOM 878 N N . ASN A 1 111 ? 12.203 36.5 2.016 1 97.38 111 ASN A N 1
ATOM 879 C CA . ASN A 1 111 ? 13.141 36.781 0.938 1 97.38 111 ASN A CA 1
ATOM 880 C C . ASN A 1 111 ? 12.523 36.531 -0.432 1 97.38 111 ASN A C 1
ATOM 882 O O . ASN A 1 111 ? 13.125 36.844 -1.459 1 97.38 111 ASN A O 1
ATOM 886 N N . ALA A 1 112 ? 11.391 36 -0.434 1 97.56 112 ALA A N 1
ATOM 887 C CA . ALA A 1 112 ? 10.766 35.594 -1.696 1 97.56 112 ALA A CA 1
ATOM 888 C C . ALA A 1 112 ? 10.312 36.844 -2.482 1 97.56 112 ALA A C 1
ATOM 890 O O . ALA A 1 112 ? 9.977 37.875 -1.895 1 97.56 112 ALA A O 1
ATOM 891 N N . ARG A 1 113 ? 10.438 36.75 -3.846 1 97 113 ARG A N 1
ATOM 892 C CA . ARG A 1 113 ? 9.852 37.719 -4.75 1 97 113 ARG A CA 1
ATOM 893 C C . ARG A 1 113 ? 8.539 37.219 -5.336 1 97 113 ARG A C 1
ATOM 895 O O . ARG A 1 113 ? 8.539 36.5 -6.324 1 97 113 ARG A O 1
ATOM 902 N N . LEU A 1 114 ? 7.492 37.625 -4.699 1 97.88 114 LEU A N 1
ATOM 903 C CA . LEU A 1 114 ? 6.164 37.188 -5.078 1 97.88 114 LEU A CA 1
ATOM 904 C C . LEU A 1 114 ? 5.391 38.281 -5.805 1 97.88 114 LEU A C 1
ATOM 906 O O . LEU A 1 114 ? 5.574 39.469 -5.523 1 97.88 114 LEU A O 1
ATOM 910 N N . ASN A 1 115 ? 4.543 37.906 -6.691 1 97.94 115 ASN A N 1
ATOM 911 C CA . ASN A 1 115 ? 3.684 38.844 -7.395 1 97.94 115 ASN A CA 1
ATOM 912 C C . ASN A 1 115 ? 2.598 39.406 -6.48 1 97.94 115 ASN A C 1
ATOM 914 O O . ASN A 1 115 ? 2.113 40.531 -6.691 1 97.94 115 ASN A O 1
ATOM 918 N N . ALA A 1 116 ? 2.207 38.656 -5.555 1 97.81 116 ALA A N 1
ATOM 919 C CA . ALA A 1 116 ? 1.204 39 -4.559 1 97.81 116 ALA A CA 1
ATOM 920 C C . ALA A 1 116 ? 1.423 38.25 -3.256 1 97.81 116 ALA A C 1
ATOM 922 O O . ALA A 1 116 ? 1.971 37.156 -3.262 1 97.81 116 ALA A O 1
ATOM 923 N N . PRO A 1 117 ? 0.982 38.812 -2.195 1 98.25 117 PRO A N 1
ATOM 924 C CA . PRO A 1 117 ? 1.143 38.125 -0.923 1 98.25 117 PRO A CA 1
ATOM 925 C C . PRO A 1 117 ? 0.437 36.75 -0.909 1 98.25 117 PRO A C 1
ATOM 927 O O . PRO A 1 117 ? -0.58 36.594 -1.585 1 98.25 117 PRO A O 1
ATOM 930 N N . LEU A 1 118 ? 0.951 35.844 -0.178 1 98.56 118 LEU A N 1
ATOM 931 C CA . LEU A 1 118 ? 0.355 34.531 -0.008 1 98.56 118 LEU A CA 1
ATOM 932 C C . LEU A 1 118 ? -0.426 34.438 1.299 1 98.56 118 LEU A C 1
ATOM 934 O O . LEU A 1 118 ? 0.015 34.969 2.324 1 98.56 118 LEU A O 1
ATOM 938 N N . ASP A 1 119 ? -1.601 33.844 1.202 1 98.69 119 ASP A N 1
ATOM 939 C CA . ASP A 1 119 ? -2.271 33.438 2.441 1 98.69 119 ASP A CA 1
ATOM 940 C C . ASP A 1 119 ? -1.537 32.312 3.137 1 98.69 119 ASP A C 1
ATOM 942 O O . ASP A 1 119 ? -1.01 31.406 2.477 1 98.69 119 ASP A O 1
ATOM 946 N N . ILE A 1 120 ? -1.535 32.406 4.488 1 98.69 120 ILE A N 1
ATOM 947 C CA . ILE A 1 120 ? -0.721 31.406 5.168 1 98.69 120 ILE A CA 1
ATOM 948 C C . ILE A 1 120 ? -1.473 30.875 6.387 1 98.69 120 ILE A C 1
ATOM 950 O O . ILE A 1 120 ? -2.354 31.547 6.926 1 98.69 120 ILE A O 1
ATOM 954 N N . TYR A 1 121 ? -1.195 29.688 6.711 1 98.81 121 TYR A N 1
ATOM 955 C CA . TYR A 1 121 ? -1.569 29.062 7.973 1 98.81 121 TYR A CA 1
ATOM 956 C C . TYR A 1 121 ? -0.357 28.891 8.883 1 98.81 121 TYR A C 1
ATOM 958 O O . TYR A 1 121 ? 0.672 28.359 8.461 1 98.81 121 TYR A O 1
ATOM 966 N N . VAL A 1 122 ? -0.451 29.359 10.062 1 98.62 122 VAL A N 1
ATOM 967 C CA . VAL A 1 122 ? 0.632 29.234 11.031 1 98.62 122 VAL A CA 1
ATOM 968 C C . VAL A 1 122 ? 0.368 28.047 11.953 1 98.62 122 VAL A C 1
ATOM 970 O O . VAL A 1 122 ? -0.59 28.047 12.727 1 98.62 122 VAL A O 1
ATOM 973 N N . LYS A 1 123 ? 1.212 27.062 11.852 1 98.56 123 LYS A N 1
ATOM 974 C CA . LYS A 1 123 ? 0.991 25.828 12.602 1 98.56 123 LYS A CA 1
ATOM 975 C C . LYS A 1 123 ? 1.611 25.906 13.992 1 98.56 123 LYS A C 1
ATOM 977 O O . LYS A 1 123 ? 2.781 26.266 14.133 1 98.56 123 LYS A O 1
ATOM 982 N N . VAL A 1 124 ? 0.833 25.578 14.914 1 97.94 124 VAL A N 1
ATOM 983 C CA . VAL A 1 124 ? 1.278 25.516 16.312 1 97.94 124 VAL A CA 1
ATOM 984 C C . VAL A 1 124 ? 1.246 24.078 16.797 1 97.94 124 VAL A C 1
ATOM 986 O O . VAL A 1 124 ? 0.277 23.359 16.562 1 97.94 124 VAL A O 1
ATOM 989 N N . ASN A 1 125 ? 2.34 23.641 17.406 1 97.94 125 ASN A N 1
ATOM 990 C CA . ASN A 1 125 ? 2.406 22.328 18.016 1 97.94 125 ASN A CA 1
ATOM 991 C C . ASN A 1 125 ? 1.636 22.266 19.328 1 97.94 125 ASN A C 1
ATOM 993 O O . ASN A 1 125 ? 2.074 22.844 20.328 1 97.94 125 ASN A O 1
ATOM 997 N N . SER A 1 126 ? 0.542 21.578 19.297 1 97.5 126 SER A N 1
ATOM 998 C CA . SER A 1 126 ? -0.315 21.547 20.484 1 97.5 126 SER A CA 1
ATOM 999 C C . SER A 1 126 ? -0.162 20.234 21.25 1 97.5 126 SER A C 1
ATOM 1001 O O . SER A 1 126 ? -1.033 19.875 22.031 1 97.5 126 SER A O 1
ATOM 1003 N N . GLY A 1 127 ? 0.893 19.5 20.922 1 96.44 127 GLY A N 1
ATOM 1004 C CA . GLY A 1 127 ? 1.147 18.328 21.75 1 96.44 127 GLY A CA 1
ATOM 1005 C C . GLY A 1 127 ? 1.376 17.078 20.938 1 96.44 127 GLY A C 1
ATOM 1006 O O . GLY A 1 127 ? 1.873 16.078 21.453 1 96.44 127 GLY A O 1
ATOM 1007 N N . MET A 1 128 ? 1.05 17.047 19.641 1 97.06 128 MET A N 1
ATOM 1008 C CA . MET A 1 128 ? 1.291 15.891 18.781 1 97.06 128 MET A CA 1
ATOM 1009 C C . MET A 1 128 ? 2.785 15.688 18.547 1 97.06 128 MET A C 1
ATOM 1011 O O . MET A 1 128 ? 3.23 14.562 18.312 1 97.06 128 MET A O 1
ATOM 1015 N N . ASN A 1 129 ? 3.508 16.812 18.625 1 97.81 129 ASN A N 1
ATOM 1016 C CA . ASN A 1 129 ? 4.953 16.844 18.438 1 97.81 129 ASN A CA 1
ATOM 1017 C C . ASN A 1 129 ? 5.352 16.281 17.078 1 97.81 129 ASN A C 1
ATOM 1019 O O . ASN A 1 129 ? 6.211 15.398 16.984 1 97.81 129 ASN A O 1
ATOM 1023 N N . ARG A 1 130 ? 4.746 16.734 16.047 1 97.5 130 ARG A N 1
ATOM 1024 C CA . ARG A 1 130 ? 5.039 16.453 14.641 1 97.5 130 ARG A CA 1
ATOM 1025 C C . ARG A 1 130 ? 5.547 17.703 13.922 1 97.5 130 ARG A C 1
ATOM 1027 O O . ARG A 1 130 ? 6.754 17.938 13.852 1 97.5 130 ARG A O 1
ATOM 1034 N N . LEU A 1 131 ? 4.684 18.594 13.547 1 97.75 131 LEU A N 1
ATOM 1035 C CA . LEU A 1 131 ? 5.082 19.875 12.977 1 97.75 131 LEU A CA 1
ATOM 1036 C C . LEU A 1 131 ? 4.473 21.031 13.766 1 97.75 131 LEU A C 1
ATOM 1038 O O . LEU A 1 131 ? 3.471 20.859 14.461 1 97.75 131 LEU A O 1
ATOM 1042 N N . GLY A 1 132 ? 5.121 22.203 13.633 1 97.88 132 GLY A N 1
ATOM 1043 C CA . GLY A 1 132 ? 4.551 23.406 14.211 1 97.88 132 GLY A CA 1
ATOM 1044 C C . GLY A 1 132 ? 5.465 24.062 15.227 1 97.88 132 GLY A C 1
ATOM 1045 O O . GLY A 1 132 ? 6.301 23.406 15.844 1 97.88 132 GLY A O 1
ATOM 1046 N N . PHE A 1 133 ? 5.223 25.359 15.492 1 97.25 133 PHE A N 1
ATOM 1047 C CA . PHE A 1 133 ? 5.953 26.109 16.5 1 97.25 133 PHE A CA 1
ATOM 1048 C C . PHE A 1 133 ? 5.48 25.75 17.891 1 97.25 133 PHE A C 1
ATOM 1050 O O . PHE A 1 133 ? 4.297 25.484 18.109 1 97.25 133 PHE A O 1
ATOM 1057 N N . GLN A 1 134 ? 6.445 25.766 18.781 1 95.88 134 GLN A N 1
ATOM 1058 C CA . GLN A 1 134 ? 6.047 25.641 20.172 1 95.88 134 GLN A CA 1
ATOM 1059 C C . GLN A 1 134 ? 5.133 26.781 20.594 1 95.88 134 GLN A C 1
ATOM 1061 O O . GLN A 1 134 ? 5.285 27.906 20.125 1 95.88 134 GLN A O 1
ATOM 1066 N N . PRO A 1 135 ? 4.227 26.453 21.516 1 96 135 PRO A N 1
ATOM 1067 C CA . PRO A 1 135 ? 3.256 27.469 21.922 1 96 135 PRO A CA 1
ATOM 1068 C C . PRO A 1 135 ? 3.916 28.781 22.359 1 96 135 PRO A C 1
ATOM 1070 O O . PRO A 1 135 ? 3.424 29.859 22.031 1 96 135 PRO A O 1
ATOM 1073 N N . GLU A 1 136 ? 5.055 28.719 22.969 1 94.69 136 GLU A N 1
ATOM 1074 C CA . GLU A 1 136 ? 5.727 29.906 23.5 1 94.69 136 GLU A CA 1
ATOM 1075 C C . GLU A 1 136 ? 6.273 30.766 22.375 1 94.69 136 GLU A C 1
ATOM 1077 O O . GLU A 1 136 ? 6.535 31.953 22.578 1 94.69 136 GLU A O 1
ATOM 1082 N N . ARG A 1 137 ? 6.387 30.234 21.188 1 95 137 ARG A N 1
ATOM 1083 C CA . ARG A 1 137 ? 6.953 30.969 20.062 1 95 137 ARG A CA 1
ATOM 1084 C C . ARG A 1 137 ? 5.855 31.516 19.156 1 95 137 ARG A C 1
ATOM 1086 O O . ARG A 1 137 ? 6.113 32.375 18.312 1 95 137 ARG A O 1
ATOM 1093 N N . ALA A 1 138 ? 4.68 31.125 19.359 1 95.75 138 ALA A N 1
ATOM 1094 C CA . ALA A 1 138 ? 3.588 31.359 18.422 1 95.75 138 ALA A CA 1
ATOM 1095 C C . ALA A 1 138 ? 3.348 32.844 18.234 1 95.75 138 ALA A C 1
ATOM 1097 O O . ALA A 1 138 ? 3.223 33.344 17.094 1 95.75 138 ALA A O 1
ATOM 1098 N N . GLN A 1 139 ? 3.354 33.594 19.312 1 95.69 139 GLN A N 1
ATOM 1099 C CA . GLN A 1 139 ? 3.057 35 19.234 1 95.69 139 GLN A CA 1
ATOM 1100 C C . GLN A 1 139 ? 4.148 35.75 18.484 1 95.69 139 GLN A C 1
ATOM 1102 O O . GLN A 1 139 ? 3.852 36.594 17.625 1 95.69 139 GLN A O 1
ATOM 1107 N N . THR A 1 140 ? 5.344 35.438 18.844 1 96.75 140 THR A N 1
ATOM 1108 C CA . THR A 1 140 ? 6.469 36.094 18.172 1 96.75 140 THR A CA 1
ATOM 1109 C C . THR A 1 140 ? 6.449 35.812 16.672 1 96.75 140 THR A C 1
ATOM 1111 O O . THR A 1 140 ? 6.613 36.719 15.859 1 96.75 140 THR A O 1
ATOM 1114 N N . VAL A 1 141 ? 6.227 34.625 16.297 1 97.5 141 VAL A N 1
ATOM 1115 C CA . VAL A 1 141 ? 6.188 34.219 14.906 1 97.5 141 VAL A CA 1
ATOM 1116 C C . VAL A 1 141 ? 5.023 34.906 14.195 1 97.5 141 VAL A C 1
ATOM 1118 O O . VAL A 1 141 ? 5.172 35.406 13.07 1 97.5 141 VAL A O 1
ATOM 1121 N N . TRP A 1 142 ? 3.91 34.938 14.859 1 97.69 142 TRP A N 1
ATOM 1122 C CA . TRP A 1 142 ? 2.721 35.562 14.297 1 97.69 142 TRP A CA 1
ATOM 1123 C C . TRP A 1 142 ? 2.996 37.031 13.938 1 97.69 142 TRP A C 1
ATOM 1125 O O . TRP A 1 142 ? 2.672 37.469 12.836 1 97.69 142 TRP A O 1
ATOM 1135 N N . GLN A 1 143 ? 3.613 37.719 14.859 1 96.94 143 GLN A N 1
ATOM 1136 C CA . GLN A 1 143 ? 3.902 39.125 14.656 1 96.94 143 GLN A CA 1
ATOM 1137 C C . GLN A 1 143 ? 4.93 39.344 13.547 1 96.94 143 GLN A C 1
ATOM 1139 O O . GLN A 1 143 ? 4.812 40.25 12.742 1 96.94 143 GLN A O 1
ATOM 1144 N N . GLN A 1 144 ? 5.875 38.5 13.531 1 97.81 144 GLN A N 1
ATOM 1145 C CA . GLN A 1 144 ? 6.871 38.562 12.469 1 97.81 144 GLN A CA 1
ATOM 1146 C C . GLN A 1 144 ? 6.227 38.406 11.102 1 97.81 144 GLN A C 1
ATOM 1148 O O . GLN A 1 144 ? 6.5 39.156 10.18 1 97.81 144 GLN A O 1
ATOM 1153 N N . LEU A 1 145 ? 5.418 37.406 10.969 1 98.19 145 LEU A N 1
ATOM 1154 C CA . LEU A 1 145 ? 4.758 37.125 9.711 1 98.19 145 LEU A CA 1
ATOM 1155 C C . LEU A 1 145 ? 3.82 38.25 9.297 1 98.19 145 LEU A C 1
ATOM 1157 O O . LEU A 1 145 ? 3.771 38.625 8.125 1 98.19 145 LEU A O 1
ATOM 1161 N N . ARG A 1 146 ? 3.113 38.75 10.227 1 96.94 146 ARG A N 1
ATOM 1162 C CA . ARG A 1 146 ? 2.154 39.812 9.969 1 96.94 146 ARG A CA 1
ATOM 1163 C C . ARG A 1 146 ? 2.844 41.031 9.367 1 96.94 146 ARG A C 1
ATOM 1165 O O . ARG A 1 146 ? 2.246 41.781 8.57 1 96.94 146 ARG A O 1
ATOM 1172 N N . ALA A 1 147 ? 4.012 41.25 9.688 1 97.5 147 ALA A N 1
ATOM 1173 C CA . ALA A 1 147 ? 4.758 42.406 9.258 1 97.5 147 ALA A CA 1
ATOM 1174 C C . ALA A 1 147 ? 5.363 42.219 7.871 1 97.5 147 ALA A C 1
ATOM 1176 O O . ALA A 1 147 ? 5.883 43.156 7.266 1 97.5 147 ALA A O 1
ATOM 1177 N N . MET A 1 148 ? 5.25 41.094 7.305 1 97.88 148 MET A N 1
ATOM 1178 C CA . MET A 1 148 ? 5.887 40.781 6.027 1 97.88 148 MET A CA 1
ATOM 1179 C C . MET A 1 148 ? 5 41.219 4.859 1 97.88 148 MET A C 1
ATOM 1181 O O . MET A 1 148 ? 3.795 40.969 4.867 1 97.88 148 MET A O 1
ATOM 1185 N N . ARG A 1 149 ? 5.625 41.719 3.895 1 97.5 149 ARG A N 1
ATOM 1186 C CA . ARG A 1 149 ? 4.914 42.156 2.695 1 97.5 149 ARG A CA 1
ATOM 1187 C C . ARG A 1 149 ? 4.371 40.938 1.925 1 97.5 149 ARG A C 1
ATOM 1189 O O . ARG A 1 149 ? 3.322 41.031 1.283 1 97.5 149 ARG A O 1
ATOM 1196 N N . ASN A 1 150 ? 5.047 39.75 2.021 1 98.38 150 ASN A N 1
ATOM 1197 C CA . ASN A 1 150 ? 4.715 38.562 1.245 1 98.38 150 ASN A CA 1
ATOM 1198 C C . ASN A 1 150 ? 3.584 37.781 1.891 1 98.38 150 ASN A C 1
ATOM 1200 O O . ASN A 1 150 ? 3.191 36.719 1.385 1 98.38 150 ASN A O 1
ATOM 1204 N N . VAL A 1 151 ? 3.055 38.312 2.992 1 98.5 151 VAL A N 1
ATOM 1205 C CA . VAL A 1 151 ? 2.055 37.562 3.74 1 98.5 151 VAL A 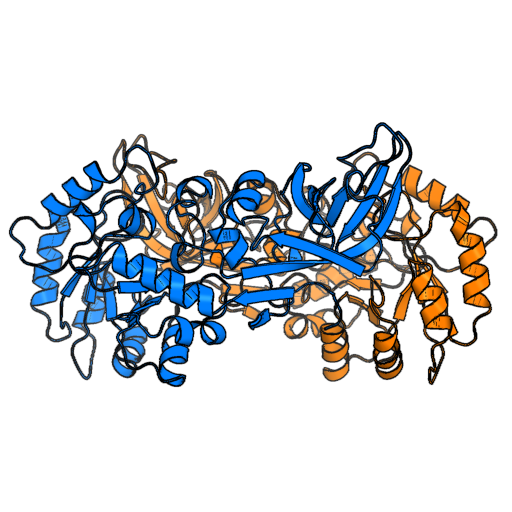CA 1
ATOM 1206 C C . VAL A 1 151 ? 0.694 38.25 3.623 1 98.5 151 VAL A C 1
ATOM 1208 O O . VAL A 1 151 ? 0.579 39.438 3.85 1 98.5 151 VAL A O 1
ATOM 1211 N N . GLY A 1 152 ? -0.284 37.438 3.168 1 98.06 152 GLY A N 1
ATOM 1212 C CA . GLY A 1 152 ? -1.666 37.875 3.125 1 98.06 152 GLY A CA 1
ATOM 1213 C C . GLY A 1 152 ? -2.453 37.531 4.367 1 98.06 152 GLY A C 1
ATOM 1214 O O . GLY A 1 152 ? -2.021 37.812 5.488 1 98.06 152 GLY A O 1
ATOM 1215 N N . GLU A 1 153 ? -3.564 36.906 4.191 1 98 153 GLU A N 1
ATOM 1216 C CA . GLU A 1 153 ? -4.387 36.469 5.316 1 98 153 GLU A CA 1
ATOM 1217 C C . GLU A 1 153 ? -3.705 35.375 6.109 1 98 153 GLU A C 1
ATOM 1219 O O . GLU A 1 153 ? -3.059 34.5 5.531 1 98 153 GLU A O 1
ATOM 1224 N N . MET A 1 154 ? -3.926 35.469 7.406 1 98.38 154 MET A N 1
ATOM 1225 C CA . MET A 1 154 ? -3.295 34.5 8.281 1 98.38 154 MET A CA 1
ATOM 1226 C C . MET A 1 154 ? -4.34 33.719 9.094 1 98.38 154 MET A C 1
ATOM 1228 O O . MET A 1 154 ? -5.316 34.312 9.562 1 98.38 154 MET A O 1
ATOM 1232 N N . THR A 1 155 ? -4.156 32.438 9.219 1 98.69 155 THR A N 1
ATOM 1233 C CA . THR A 1 155 ? -4.973 31.562 10.039 1 98.69 155 THR A CA 1
ATOM 1234 C C . THR A 1 155 ? -4.09 30.688 10.93 1 98.69 155 THR A C 1
ATOM 1236 O O . THR A 1 155 ? -3.039 30.219 10.5 1 98.69 155 THR A O 1
ATOM 1239 N N . LEU A 1 156 ? -4.465 30.562 12.195 1 98.44 156 LEU A N 1
ATOM 1240 C CA . LEU A 1 156 ? -3.764 29.656 13.094 1 98.44 156 LEU A CA 1
ATOM 1241 C C . LEU A 1 156 ? -4.246 28.219 12.898 1 98.44 156 LEU A C 1
ATOM 1243 O O . LEU A 1 156 ? -5.449 27.969 12.812 1 98.44 156 LEU A O 1
ATOM 1247 N N . MET A 1 157 ? -3.305 27.328 12.852 1 98.56 157 MET A N 1
ATOM 1248 C CA . MET A 1 157 ? -3.627 25.938 12.594 1 98.56 157 MET A CA 1
ATOM 1249 C C . MET A 1 157 ? -2.93 25.016 13.602 1 98.56 157 MET A C 1
ATOM 1251 O O . MET A 1 157 ? -1.814 25.312 14.039 1 98.56 157 MET A O 1
ATOM 1255 N N . SER A 1 158 ? -3.539 24.016 14.008 1 98.44 158 SER A N 1
ATOM 1256 C CA . SER A 1 158 ? -2.969 22.906 14.773 1 98.44 158 SER A CA 1
ATOM 1257 C C . SER A 1 158 ? -3.592 21.578 14.367 1 98.44 158 SER A C 1
ATOM 1259 O O . SER A 1 158 ? -4.426 21.531 13.461 1 98.44 158 SER A O 1
ATOM 1261 N N . HIS A 1 159 ? -3.109 20.531 14.797 1 98.12 159 HIS A N 1
ATOM 1262 C CA . HIS A 1 159 ? -3.631 19.188 14.508 1 98.12 159 HIS A CA 1
ATOM 1263 C C . HIS A 1 159 ? -3.732 18.359 15.781 1 98.12 159 HIS A C 1
ATOM 1265 O O . HIS A 1 159 ? -2.738 18.172 16.484 1 98.12 159 HIS A O 1
ATOM 1271 N N . PHE A 1 160 ? -4.922 17.922 16.062 1 98.19 160 PHE A N 1
ATOM 1272 C CA . PHE A 1 160 ? -5.16 17.156 17.297 1 98.19 160 PHE A CA 1
ATOM 1273 C C . PHE A 1 160 ? -4.605 15.75 17.172 1 98.19 160 PHE A C 1
ATOM 1275 O O . PHE A 1 160 ? -4.887 15.047 16.203 1 98.19 160 PHE A O 1
ATOM 1282 N N . ALA A 1 161 ? -3.908 15.297 18.188 1 96.75 161 ALA A N 1
ATOM 1283 C CA . ALA A 1 161 ? -3.32 13.961 18.234 1 96.75 161 ALA A CA 1
ATOM 1284 C C . ALA A 1 161 ? -4.344 12.93 18.703 1 96.75 161 ALA A C 1
ATOM 1286 O O . ALA A 1 161 ? -4.234 11.75 18.375 1 96.75 161 ALA A O 1
ATOM 1287 N N . GLN A 1 162 ? -5.379 13.422 19.391 1 96.5 162 GLN A N 1
ATOM 1288 C CA . GLN A 1 162 ? -6.176 12.453 20.141 1 96.5 162 GLN A CA 1
ATOM 1289 C C . GLN A 1 162 ? -7.66 12.797 20.078 1 96.5 162 GLN A C 1
ATOM 1291 O O . GLN A 1 162 ? -8.398 12.57 21.031 1 96.5 162 GLN A O 1
ATOM 1296 N N . ALA A 1 163 ? -8.031 13.43 19 1 96.94 163 ALA A N 1
ATOM 1297 C CA . ALA A 1 163 ? -9.422 13.844 18.891 1 96.94 163 ALA A CA 1
ATOM 1298 C C . ALA A 1 163 ? -10.352 12.633 18.875 1 96.94 163 ALA A C 1
ATOM 1300 O O . ALA A 1 163 ? -11.547 12.758 19.172 1 96.94 163 ALA A O 1
ATOM 1301 N N . ASP A 1 164 ? -9.828 11.477 18.469 1 94.69 164 ASP A N 1
ATOM 1302 C CA . ASP A 1 164 ? -10.633 10.258 18.375 1 94.69 164 ASP A CA 1
ATOM 1303 C C . ASP A 1 164 ? -10.398 9.352 19.578 1 94.69 164 ASP A C 1
ATOM 1305 O O . ASP A 1 164 ? -10.844 8.203 19.594 1 94.69 164 ASP A O 1
ATOM 1309 N N . HIS A 1 165 ? -9.68 9.836 20.562 1 92.94 165 HIS A N 1
ATOM 1310 C CA . HIS A 1 165 ? -9.391 9.07 21.781 1 92.94 165 HIS A CA 1
ATOM 1311 C C . HIS A 1 165 ? -10.18 9.594 22.969 1 92.94 165 HIS A C 1
ATOM 1313 O O . HIS A 1 165 ? -10.648 10.734 22.953 1 92.94 165 HIS A O 1
ATOM 1319 N N . PRO A 1 166 ? -10.258 8.797 23.969 1 89.25 166 PRO A N 1
ATOM 1320 C CA . PRO A 1 166 ? -10.992 9.227 25.156 1 89.25 166 PRO A CA 1
ATOM 1321 C C . PRO A 1 166 ? -10.383 10.461 25.812 1 89.25 166 PRO A C 1
ATOM 1323 O O . PRO A 1 166 ? -11.102 11.281 26.391 1 89.25 166 PRO A O 1
ATOM 1326 N N . GLU A 1 167 ? -9.078 10.672 25.734 1 90.81 167 GLU A N 1
ATOM 1327 C CA . GLU A 1 167 ? -8.406 11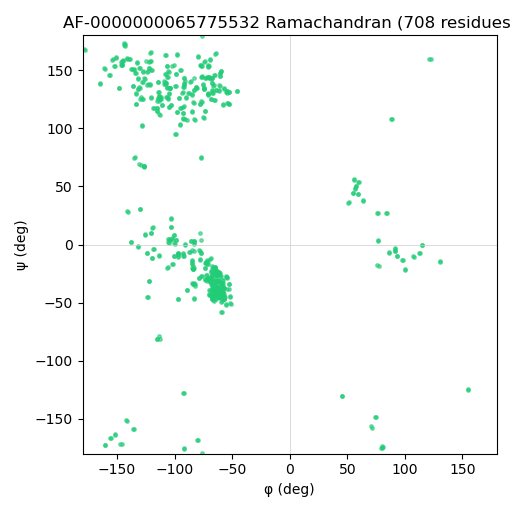.828 26.312 1 90.81 167 GLU A CA 1
ATOM 1328 C C . GLU A 1 167 ? -8.891 13.125 25.672 1 90.81 167 GLU A C 1
ATOM 1330 O O . GLU A 1 167 ? -8.867 14.18 26.312 1 90.81 167 GLU A O 1
ATOM 1335 N N . GLY A 1 168 ? -9.242 12.953 24.422 1 94.5 168 GLY A N 1
ATOM 1336 C CA . GLY A 1 168 ? -9.883 14.055 23.734 1 94.5 168 GLY A CA 1
ATOM 1337 C C . GLY A 1 168 ? -8.914 15.172 23.359 1 94.5 168 GLY A C 1
ATOM 1338 O O . GLY A 1 168 ? -7.77 14.914 23 1 94.5 168 GLY A O 1
ATOM 1339 N N . ILE A 1 169 ? -9.43 16.438 23.344 1 97.94 169 ILE A N 1
ATOM 1340 C CA . ILE A 1 169 ? -8.664 17.531 22.766 1 97.94 169 ILE A CA 1
ATOM 1341 C C . ILE A 1 169 ? -8.422 18.609 23.828 1 97.94 169 ILE A C 1
ATOM 1343 O O . ILE A 1 169 ? -7.934 19.703 23.516 1 97.94 169 ILE A O 1
ATOM 1347 N N . GLY A 1 170 ? -8.734 18.312 25.047 1 97.88 170 GLY A N 1
ATOM 1348 C CA . GLY A 1 170 ? -8.688 19.328 26.109 1 97.88 170 GLY A CA 1
ATOM 1349 C C . GLY A 1 170 ? -7.309 19.938 26.281 1 97.88 170 GLY A C 1
ATOM 1350 O O . GLY A 1 170 ? -7.164 21.156 26.25 1 97.88 170 GLY A O 1
ATOM 1351 N N . GLU A 1 171 ? -6.309 19.188 26.547 1 96.94 171 GLU A N 1
ATOM 1352 C CA . GLU A 1 171 ? -4.949 19.672 26.75 1 96.94 171 GLU A CA 1
ATOM 1353 C C . GLU A 1 171 ? -4.449 20.453 25.531 1 96.94 171 GLU A C 1
ATOM 1355 O O . GLU A 1 171 ? -3.82 21.5 25.688 1 96.94 171 GLU A O 1
ATOM 1360 N N . ALA A 1 172 ? -4.75 19.922 24.391 1 98.06 172 ALA A N 1
ATOM 1361 C CA . ALA A 1 172 ? -4.348 20.609 23.156 1 98.06 172 ALA A CA 1
ATOM 1362 C C . ALA A 1 172 ? -5 21.984 23.062 1 98.06 172 ALA A C 1
ATOM 1364 O O . ALA A 1 172 ? -4.344 22.969 22.703 1 98.06 172 ALA A O 1
ATOM 1365 N N . MET A 1 173 ? -6.262 22.047 23.391 1 98.19 173 MET A N 1
ATOM 1366 C CA . MET A 1 173 ? -6.992 23.297 23.344 1 98.19 173 MET A CA 1
ATOM 1367 C C . MET A 1 173 ? -6.41 24.312 24.328 1 98.19 173 MET A C 1
ATOM 1369 O O . MET A 1 173 ? -6.352 25.5 24.047 1 98.19 173 MET A O 1
ATOM 1373 N N . ARG A 1 174 ? -5.988 23.812 25.453 1 97.56 174 ARG A N 1
ATOM 1374 C CA . ARG A 1 174 ? -5.355 24.688 26.422 1 97.56 174 ARG A CA 1
ATOM 1375 C C . ARG A 1 174 ? -4.043 25.25 25.891 1 97.56 174 ARG A C 1
ATOM 1377 O O . ARG A 1 174 ? -3.756 26.438 26.062 1 97.56 174 ARG A O 1
ATOM 1384 N N . ARG A 1 175 ? -3.27 24.469 25.281 1 97.12 175 ARG A N 1
ATOM 1385 C CA . ARG A 1 175 ? -1.999 24.906 24.703 1 97.12 175 ARG A CA 1
ATOM 1386 C C . ARG A 1 175 ? -2.217 25.922 23.594 1 97.12 175 ARG A C 1
ATOM 1388 O O . ARG A 1 175 ? -1.461 26.891 23.484 1 97.12 175 ARG A O 1
ATOM 1395 N N . ILE A 1 176 ? -3.217 25.672 22.812 1 97.75 176 ILE A N 1
ATOM 1396 C CA . ILE A 1 176 ? -3.543 26.594 21.719 1 97.75 176 ILE A CA 1
ATOM 1397 C C . ILE A 1 176 ? -3.994 27.938 22.297 1 97.75 176 ILE A C 1
ATOM 1399 O O . ILE A 1 176 ? -3.588 29 21.812 1 97.75 176 ILE A O 1
ATOM 1403 N N . ALA A 1 177 ? -4.82 27.828 23.344 1 96.25 177 ALA A N 1
ATOM 1404 C CA . ALA A 1 177 ? -5.293 29.047 23.984 1 96.25 177 ALA A CA 1
ATOM 1405 C C . ALA A 1 177 ? -4.125 29.859 24.547 1 96.25 177 ALA A C 1
ATOM 1407 O O . ALA A 1 177 ? -4.098 31.078 24.406 1 96.25 177 ALA A O 1
ATOM 1408 N N . LEU A 1 178 ? -3.232 29.172 25.078 1 93.12 178 LEU A N 1
ATOM 1409 C CA . LEU A 1 178 ? -2.045 29.828 25.609 1 93.12 178 LEU A CA 1
ATOM 1410 C C . LEU A 1 178 ? -1.229 30.469 24.5 1 93.12 178 LEU A C 1
ATOM 1412 O O . LEU A 1 178 ? -0.746 31.594 24.641 1 93.12 178 LEU A O 1
ATOM 1416 N N . ALA A 1 179 ? -1.06 29.797 23.438 1 95.25 179 ALA A N 1
ATOM 1417 C CA . ALA A 1 179 ? -0.257 30.25 22.297 1 95.25 179 ALA A CA 1
ATOM 1418 C C . ALA A 1 179 ? -0.865 31.484 21.641 1 95.25 179 ALA A C 1
ATOM 1420 O O . ALA A 1 179 ? -0.153 32.281 21.031 1 95.25 179 ALA A O 1
ATOM 1421 N N . THR A 1 180 ? -2.174 31.656 21.828 1 95 180 THR A N 1
ATOM 1422 C CA . THR A 1 180 ? -2.842 32.688 21.047 1 95 180 THR A CA 1
ATOM 1423 C C . THR A 1 180 ? -3.465 33.75 21.969 1 95 180 THR A C 1
ATOM 1425 O O . THR A 1 180 ? -4.344 34.5 21.562 1 95 180 THR A O 1
ATOM 1428 N N . GLU A 1 181 ? -3.051 33.688 23.156 1 93.88 181 GLU A N 1
ATOM 1429 C CA . GLU A 1 181 ? -3.592 34.656 24.109 1 93.88 181 GLU A CA 1
ATOM 1430 C C . GLU A 1 181 ? -3.436 36.094 23.609 1 93.88 181 GLU A C 1
ATOM 1432 O O . GLU A 1 181 ? -2.332 36.5 23.25 1 93.88 181 GLU A O 1
ATOM 1437 N N . GLY A 1 182 ? -4.531 36.75 23.5 1 91.75 182 GLY A N 1
ATOM 1438 C CA . GLY A 1 182 ? -4.516 38.156 23.125 1 91.75 182 GLY A CA 1
ATOM 1439 C C . GLY A 1 182 ? -4.508 38.375 21.625 1 91.75 182 GLY A C 1
ATOM 1440 O O . GLY A 1 182 ? -4.598 39.5 21.141 1 91.75 182 GLY A O 1
ATOM 1441 N N . LEU A 1 183 ? -4.379 37.281 20.891 1 92.19 183 LEU A N 1
ATOM 1442 C CA . LEU A 1 183 ? -4.363 37.375 19.422 1 92.19 183 LEU A CA 1
ATOM 1443 C C . LEU A 1 183 ? -5.77 37.25 18.859 1 92.19 183 LEU A C 1
ATOM 1445 O O . LEU A 1 183 ? -6.555 36.406 19.328 1 92.19 183 LEU A O 1
ATOM 1449 N N . GLN A 1 184 ? -6.133 38.188 18.062 1 90.5 184 GLN A N 1
ATOM 1450 C CA . GLN A 1 184 ? -7.332 38 17.25 1 90.5 184 GLN A CA 1
ATOM 1451 C C . GLN A 1 184 ? -6.992 37.375 15.914 1 90.5 184 GLN A C 1
ATOM 1453 O O . GLN A 1 184 ? -6.371 38 15.055 1 90.5 184 GLN A O 1
ATOM 1458 N N . CYS A 1 185 ? -7.344 36.156 15.742 1 94.62 185 CYS A N 1
ATOM 1459 C CA . CYS A 1 185 ? -6.996 35.469 14.508 1 94.62 185 CYS A CA 1
ATOM 1460 C C . CYS A 1 185 ? -8.023 34.406 14.18 1 94.62 185 CYS A C 1
ATOM 1462 O O . CYS A 1 185 ? -8.867 34.062 15.016 1 94.62 185 CYS A O 1
ATOM 1464 N N . ALA A 1 186 ? -8.109 33.938 12.961 1 97.75 186 ALA A N 1
ATOM 1465 C CA . ALA A 1 186 ? -8.891 32.781 12.523 1 97.75 186 ALA A CA 1
ATOM 1466 C C . ALA A 1 186 ? -8.211 31.469 12.898 1 97.75 186 ALA A C 1
ATOM 1468 O O . ALA A 1 186 ? -6.992 31.422 13.078 1 97.75 186 ALA A O 1
ATOM 1469 N N . TYR A 1 187 ? -9.055 30.391 13.055 1 98.5 187 TYR A N 1
ATOM 1470 C CA . TYR A 1 187 ? -8.523 29.109 13.492 1 98.5 187 TYR A CA 1
ATOM 1471 C C . TYR A 1 187 ? -8.93 28 12.523 1 98.5 187 TYR A C 1
ATOM 1473 O O . TYR A 1 187 ? -10.031 28.016 11.977 1 98.5 187 TYR A O 1
ATOM 1481 N N . SER A 1 188 ? -8.094 27.094 12.305 1 98.81 188 SER A N 1
ATOM 1482 C CA . SER A 1 188 ? -8.344 25.781 11.703 1 98.81 188 SER A CA 1
ATOM 1483 C C . SER A 1 188 ? -7.781 24.672 12.57 1 98.81 188 SER A C 1
ATOM 1485 O O . SER A 1 188 ? -6.594 24.344 12.477 1 98.81 188 SER A O 1
ATOM 1487 N N . LEU A 1 189 ? -8.641 24.016 13.289 1 98.75 189 LEU A N 1
ATOM 1488 C CA . LEU A 1 189 ? -8.148 23.062 14.281 1 98.75 189 LEU A CA 1
ATOM 1489 C C . LEU A 1 189 ? -8.711 21.672 14.016 1 98.75 189 LEU A C 1
ATOM 1491 O O . LEU A 1 189 ? -8.031 20.672 14.25 1 98.75 189 LEU A O 1
ATOM 1495 N N . SER A 1 190 ? -9.922 21.578 13.477 1 98.81 190 SER A N 1
ATOM 1496 C CA . SER A 1 190 ? -10.703 20.359 13.484 1 98.81 190 SER A CA 1
ATOM 1497 C C . SER A 1 190 ? -10.328 19.453 12.312 1 98.81 190 SER A C 1
ATOM 1499 O O . SER A 1 190 ? -10.516 19.828 11.156 1 98.81 190 SER A O 1
ATOM 1501 N N . ASN A 1 191 ? -9.758 18.312 12.688 1 98.5 191 ASN A N 1
ATOM 1502 C CA . ASN A 1 191 ? -9.711 17.203 11.727 1 98.5 191 ASN A CA 1
ATOM 1503 C C . ASN A 1 191 ? -11.039 16.453 11.664 1 98.5 191 ASN A C 1
ATOM 1505 O O . ASN A 1 191 ? -12.047 16.938 12.188 1 98.5 191 ASN A O 1
ATOM 1509 N N . SER A 1 192 ? -11.07 15.273 11.008 1 98.75 192 SER A N 1
ATOM 1510 C CA . SER A 1 192 ? -12.32 14.531 10.836 1 98.75 192 SER A CA 1
ATOM 1511 C C . SER A 1 192 ? -12.984 14.258 12.18 1 9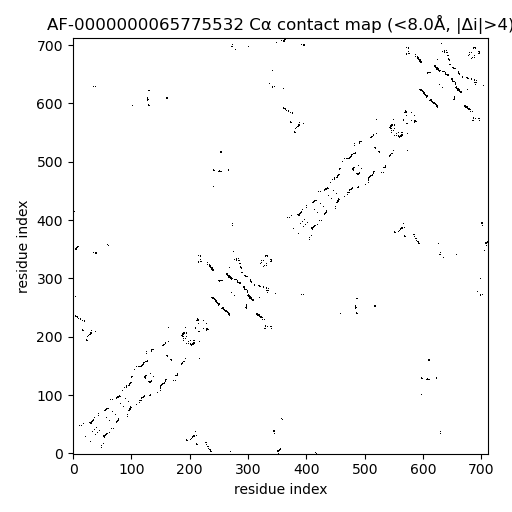8.75 192 SER A C 1
ATOM 1513 O O . SER A 1 192 ? -14.172 14.531 12.359 1 98.75 192 SER A O 1
ATOM 1515 N N . ALA A 1 193 ? -12.234 13.695 13.141 1 98.69 193 ALA A N 1
ATOM 1516 C CA . ALA A 1 193 ? -12.781 13.344 14.453 1 98.69 193 ALA A CA 1
ATOM 1517 C C . ALA A 1 193 ? -13.344 14.578 15.156 1 98.69 193 ALA A C 1
ATOM 1519 O O . ALA A 1 193 ? -14.469 14.547 15.664 1 98.69 193 ALA A O 1
ATOM 1520 N N . ALA A 1 194 ? -12.562 15.648 15.117 1 98.69 194 ALA A N 1
ATOM 1521 C CA . ALA A 1 194 ? -12.992 16.859 15.805 1 98.69 194 ALA A CA 1
ATOM 1522 C C . ALA A 1 194 ? -14.195 17.5 15.109 1 98.69 194 ALA A C 1
ATOM 1524 O O . ALA A 1 194 ? -15.047 18.109 15.758 1 98.69 194 ALA A O 1
ATOM 1525 N N . THR A 1 195 ? -14.266 17.359 13.82 1 98.81 195 THR A N 1
ATOM 1526 C CA . THR A 1 195 ? -15.422 17.844 13.094 1 98.81 195 THR A CA 1
ATOM 1527 C C . THR A 1 195 ? -16.688 17.141 13.555 1 98.81 195 THR A C 1
ATOM 1529 O O . THR A 1 195 ? -17.734 17.781 13.758 1 98.81 195 THR A O 1
ATOM 1532 N N . LEU A 1 196 ? -16.594 15.859 13.781 1 98.38 196 LEU A N 1
ATOM 1533 C CA . LEU A 1 196 ? -17.766 15.07 14.133 1 98.38 196 LEU A CA 1
ATOM 1534 C C . LEU A 1 196 ? -18.062 15.172 15.625 1 98.38 196 LEU A C 1
ATOM 1536 O O . LEU A 1 196 ? -19.234 15.211 16.031 1 98.38 196 LEU A O 1
ATOM 1540 N N . TRP A 1 197 ? -16.984 15.305 16.5 1 98.12 197 TRP A N 1
ATOM 1541 C CA . TRP A 1 197 ? -17.203 14.938 17.906 1 98.12 197 TRP A CA 1
ATOM 1542 C C . TRP A 1 197 ? -16.859 16.094 18.828 1 98.12 197 TRP A C 1
ATOM 1544 O O . TRP A 1 197 ? -17.125 16.031 20.031 1 98.12 197 TRP A O 1
ATOM 1554 N N . HIS A 1 198 ? -16.281 17.172 18.281 1 98.38 198 HIS A N 1
ATOM 1555 C CA . HIS A 1 198 ? -15.836 18.281 19.125 1 98.38 198 HIS A CA 1
ATOM 1556 C C . HIS A 1 198 ? -16.25 19.625 18.516 1 98.38 198 HIS A C 1
ATOM 1558 O O . HIS A 1 198 ? -15.391 20.406 18.109 1 98.38 198 HIS A O 1
ATOM 1564 N N . PRO A 1 199 ? -17.531 19.969 18.609 1 98.12 199 PRO A N 1
ATOM 1565 C CA . PRO A 1 199 ? -18.031 21.188 17.953 1 98.12 199 PRO A CA 1
ATOM 1566 C C . PRO A 1 199 ? -17.344 22.453 18.469 1 98.12 199 PRO A C 1
ATOM 1568 O O . PRO A 1 199 ? -17.234 23.438 17.734 1 98.12 199 PRO A O 1
ATOM 1571 N N . GLN A 1 200 ? -16.797 22.438 19.703 1 97.31 200 GLN A N 1
ATOM 1572 C CA . GLN A 1 200 ? -16.141 23.609 20.281 1 97.31 200 GLN A CA 1
ATOM 1573 C C . GLN A 1 200 ? -14.836 23.922 19.547 1 97.31 200 GLN A C 1
ATOM 1575 O O . GLN A 1 200 ? -14.258 25 19.75 1 97.31 200 GLN A O 1
ATOM 1580 N N . ALA A 1 201 ? -14.383 23.016 18.703 1 98.5 201 ALA A N 1
ATOM 1581 C CA . ALA A 1 201 ? -13.102 23.203 18.031 1 98.5 201 ALA A CA 1
ATOM 1582 C C . ALA A 1 201 ? -13.312 23.578 16.562 1 98.5 201 ALA A C 1
ATOM 1584 O O . ALA A 1 201 ? -12.344 23.672 15.805 1 98.5 201 ALA A O 1
ATOM 1585 N N . HIS A 1 202 ? -14.523 23.797 16.062 1 98.69 202 HIS A N 1
ATOM 1586 C CA . HIS A 1 202 ? -14.812 24 14.648 1 98.69 202 HIS A CA 1
ATOM 1587 C C . HIS A 1 202 ? -14.195 25.312 14.148 1 98.69 202 HIS A C 1
ATOM 1589 O O . HIS A 1 202 ? -13.57 25.344 13.086 1 98.69 202 HIS A O 1
ATOM 1595 N N . TYR A 1 203 ? -14.438 26.406 14.969 1 98.19 203 TYR A N 1
ATOM 1596 C CA . TYR A 1 203 ? -13.953 27.75 14.664 1 98.19 203 TYR A CA 1
ATOM 1597 C C . TYR A 1 203 ? -14.203 28.109 13.203 1 98.19 203 TYR A C 1
ATOM 1599 O O . TYR A 1 203 ? -15.32 27.969 12.703 1 98.19 203 TYR A O 1
ATOM 1607 N N . ASP A 1 204 ? -13.164 28.609 12.484 1 98.81 204 ASP A N 1
ATOM 1608 C CA . ASP A 1 204 ? -13.375 29.219 11.172 1 98.81 204 ASP A CA 1
ATOM 1609 C C . ASP A 1 204 ? -13.297 28.172 10.062 1 98.81 204 ASP A C 1
ATOM 1611 O O . ASP A 1 204 ? -14.062 28.219 9.102 1 98.81 204 ASP A O 1
ATOM 1615 N N . TRP A 1 205 ? -12.391 27.219 10.141 1 98.88 205 TRP A N 1
ATOM 1616 C CA . TRP A 1 205 ? -12.164 26.219 9.109 1 98.88 205 TRP A CA 1
ATOM 1617 C C . TRP A 1 205 ? -12.055 24.828 9.727 1 98.88 205 TRP A C 1
ATOM 1619 O O . TRP A 1 205 ? -11.328 24.625 10.695 1 98.88 205 TRP A O 1
ATOM 1629 N N . VAL A 1 206 ? -12.789 23.891 9.195 1 98.94 206 VAL A N 1
ATOM 1630 C CA . VAL A 1 206 ? -12.602 22.484 9.539 1 98.94 206 VAL A CA 1
ATOM 1631 C C . VAL A 1 206 ? -11.922 21.75 8.383 1 98.94 206 VAL A C 1
ATOM 1633 O O . VAL A 1 206 ? -12.023 22.172 7.227 1 98.94 206 VAL A O 1
ATOM 1636 N N . ARG A 1 207 ? -11.219 20.672 8.68 1 98.94 207 ARG A N 1
ATOM 1637 C CA . ARG A 1 207 ? -10.438 19.938 7.688 1 98.94 207 ARG A CA 1
ATOM 1638 C C . ARG A 1 207 ? -10.812 18.453 7.68 1 98.94 207 ARG A C 1
ATOM 1640 O O . ARG A 1 207 ? -9.977 17.609 7.996 1 98.94 207 ARG A O 1
ATOM 1647 N N . PRO A 1 208 ? -12.031 18.156 7.254 1 98.88 208 PRO A N 1
ATOM 1648 C CA . PRO A 1 208 ? -12.398 16.75 7.145 1 98.88 208 PRO A CA 1
ATOM 1649 C C . PRO A 1 208 ? -11.633 16.016 6.043 1 98.88 208 PRO A C 1
ATOM 1651 O O . PRO A 1 208 ? -11.477 16.547 4.938 1 98.88 208 PRO A O 1
ATOM 1654 N N . GLY A 1 209 ? -11.086 14.836 6.363 1 98.69 209 GLY A N 1
ATOM 1655 C CA . GLY A 1 209 ? -10.461 13.922 5.422 1 98.69 209 GLY A CA 1
ATOM 1656 C C . GLY A 1 209 ? -11.195 12.602 5.285 1 98.69 209 GLY A C 1
ATOM 1657 O O . GLY A 1 209 ? -12.109 12.477 4.465 1 98.69 209 GLY A O 1
ATOM 1658 N N . ILE A 1 210 ? -10.984 11.672 6.195 1 98.81 210 ILE A N 1
ATOM 1659 C CA . ILE A 1 210 ? -11.391 10.281 6.086 1 98.81 210 ILE A CA 1
ATOM 1660 C C . ILE A 1 210 ? -12.914 10.188 6.062 1 98.81 210 ILE A C 1
ATOM 1662 O O . ILE A 1 210 ? -13.484 9.305 5.41 1 98.81 210 ILE A O 1
ATOM 1666 N N . ILE A 1 211 ? -13.625 11.086 6.719 1 98.88 211 ILE A N 1
ATOM 1667 C CA . ILE A 1 211 ? -15.078 10.992 6.797 1 98.88 211 ILE A CA 1
ATOM 1668 C C . ILE A 1 211 ? -15.688 11.344 5.445 1 98.88 211 ILE A C 1
ATOM 1670 O O . ILE A 1 211 ? -16.797 10.906 5.125 1 98.88 211 ILE A O 1
ATOM 1674 N N . LEU A 1 212 ? -15.008 12.148 4.629 1 98.94 212 LEU A N 1
ATOM 1675 C CA . LEU A 1 212 ? -15.477 12.414 3.273 1 98.94 212 LEU A CA 1
ATOM 1676 C C . LEU A 1 212 ? -15.531 11.125 2.457 1 98.94 212 LEU A C 1
ATOM 1678 O O . LEU A 1 212 ? -16.328 11.016 1.52 1 98.94 212 LEU A O 1
ATOM 1682 N N . TYR A 1 213 ? -14.727 10.148 2.84 1 98.88 213 TYR A N 1
ATOM 1683 C CA . TYR A 1 213 ? -14.594 8.898 2.1 1 98.88 213 TYR A CA 1
ATOM 1684 C C . TYR A 1 213 ? -15.406 7.793 2.754 1 98.88 213 TYR A C 1
ATOM 1686 O O . TYR A 1 213 ? -15.391 6.648 2.293 1 98.88 213 TYR A O 1
ATOM 1694 N N . GLY A 1 214 ? -16.062 8.125 3.791 1 98.75 214 GLY A N 1
ATOM 1695 C CA . GLY A 1 214 ? -17.016 7.223 4.406 1 98.75 214 GLY A CA 1
ATOM 1696 C C . GLY A 1 214 ? -16.375 6.227 5.355 1 98.75 214 GLY A C 1
ATOM 1697 O O . GLY A 1 214 ? -16.859 5.109 5.52 1 98.75 214 GLY A O 1
ATOM 1698 N N . ALA A 1 215 ? -15.25 6.543 5.953 1 98.75 215 ALA A N 1
ATOM 1699 C CA . ALA A 1 215 ? -14.594 5.723 6.965 1 98.75 215 ALA A CA 1
ATOM 1700 C C . ALA A 1 215 ? -14.453 6.48 8.281 1 98.75 215 ALA A C 1
ATOM 1702 O O . ALA A 1 215 ? -14.617 7.703 8.32 1 98.75 215 ALA A O 1
ATOM 1703 N N . SER A 1 216 ? -14.148 5.75 9.328 1 98.69 216 SER A N 1
ATOM 1704 C CA . SER A 1 216 ? -14.211 6.301 10.672 1 98.69 216 SER A CA 1
ATOM 1705 C C . SER A 1 216 ? -12.859 6.871 11.102 1 98.69 216 SER A C 1
ATOM 1707 O O . SER A 1 216 ? -11.828 6.207 10.969 1 98.69 216 SER A O 1
ATOM 1709 N N . PRO A 1 217 ? -12.875 8.07 11.703 1 98 217 PRO A N 1
ATOM 1710 C CA . PRO A 1 217 ? -11.625 8.609 12.242 1 98 217 PRO A CA 1
ATOM 1711 C C . PRO A 1 217 ? -11.055 7.754 13.375 1 98 217 PRO A C 1
ATOM 1713 O O . PRO A 1 217 ? -9.836 7.742 13.594 1 98 217 PRO A O 1
ATOM 1716 N N . SER A 1 218 ? -11.891 7.035 14.086 1 97.31 218 SER A N 1
ATOM 1717 C CA . SER A 1 218 ? -11.422 6.203 15.195 1 97.31 218 SER A CA 1
ATOM 1718 C C . SER A 1 218 ? -10.953 4.84 14.703 1 97.31 218 SER A C 1
ATOM 1720 O O . SER A 1 218 ? -10.344 4.078 15.461 1 97.31 218 SER A O 1
ATOM 1722 N N . GLY A 1 219 ? -11.312 4.473 13.5 1 97.56 219 GLY A N 1
ATOM 1723 C CA . GLY A 1 219 ? -11.008 3.154 12.969 1 97.56 219 GLY A CA 1
ATOM 1724 C C . GLY A 1 219 ? -12.102 2.139 13.234 1 97.56 219 GLY A C 1
ATOM 1725 O O . GLY A 1 219 ? -12.023 0.993 12.789 1 97.56 219 GLY A O 1
ATOM 1726 N N . GLN A 1 220 ? -13.109 2.551 13.961 1 97.94 220 GLN A N 1
ATOM 1727 C CA . GLN A 1 220 ? -14.258 1.69 14.25 1 97.94 220 GLN A CA 1
ATOM 1728 C C . GLN A 1 220 ? -15.523 2.211 13.578 1 97.94 220 GLN A C 1
ATOM 1730 O O . GLN A 1 220 ? -16.062 3.242 13.977 1 97.94 220 GLN A O 1
ATOM 1735 N N . TRP A 1 221 ? -15.969 1.463 12.617 1 98.12 221 TRP A N 1
ATOM 1736 C CA . TRP A 1 221 ? -17.141 1.889 11.852 1 98.12 221 TRP A CA 1
ATOM 1737 C C . TRP A 1 221 ? -18.312 2.217 12.766 1 98.12 221 TRP A C 1
ATOM 1739 O O . TRP A 1 221 ? -19.031 3.191 12.539 1 98.12 221 TRP A O 1
ATOM 1749 N N . ARG A 1 222 ? -18.516 1.473 13.812 1 97.44 222 ARG A N 1
ATOM 1750 C CA . ARG A 1 222 ? -19.656 1.63 14.719 1 97.44 222 ARG A CA 1
ATOM 1751 C C . ARG A 1 222 ? -19.734 3.053 15.258 1 97.44 222 ARG A C 1
ATOM 1753 O O . ARG A 1 222 ? -20.812 3.553 15.562 1 97.44 222 ARG A O 1
ATOM 1760 N N . ASP A 1 223 ? -18.562 3.721 15.344 1 98.12 223 ASP A N 1
ATOM 1761 C CA . ASP A 1 223 ? -18.5 5.051 15.945 1 98.12 223 ASP A CA 1
ATOM 1762 C C . ASP A 1 223 ? -19.125 6.098 15.031 1 98.12 223 ASP A C 1
ATOM 1764 O O . ASP A 1 223 ? -19.422 7.211 15.469 1 98.12 223 ASP A O 1
ATOM 1768 N N . ILE A 1 224 ? -19.328 5.746 13.703 1 98.31 224 ILE A N 1
ATOM 1769 C CA . ILE A 1 224 ? -19.906 6.742 12.812 1 98.31 224 ILE A CA 1
ATOM 1770 C C . ILE A 1 224 ? -21.141 6.164 12.117 1 98.31 224 ILE A C 1
ATOM 1772 O O . ILE A 1 224 ? -21.656 6.758 11.172 1 98.31 224 ILE A O 1
ATOM 1776 N N . ALA A 1 225 ? -21.594 5.039 12.508 1 97.88 225 ALA A N 1
ATOM 1777 C CA . ALA A 1 225 ? -22.672 4.316 11.844 1 97.88 225 ALA A CA 1
ATOM 1778 C C . ALA A 1 225 ? -23.953 5.141 11.828 1 97.88 225 ALA A C 1
ATOM 1780 O O . ALA A 1 225 ? -24.766 5.012 10.914 1 97.88 225 ALA A O 1
ATOM 1781 N N . ASP A 1 226 ? -24.141 6.031 12.766 1 98 226 ASP A N 1
ATOM 1782 C CA . ASP A 1 226 ? -25.391 6.773 12.906 1 98 226 ASP A CA 1
ATOM 1783 C C . ASP A 1 226 ? -25.281 8.164 12.273 1 98 226 ASP A C 1
ATOM 1785 O O . ASP A 1 226 ? -26.234 8.938 12.297 1 98 226 ASP A O 1
ATOM 1789 N N . THR A 1 227 ? -24.188 8.477 11.648 1 98.25 227 THR A N 1
ATOM 1790 C CA . THR A 1 227 ? -23.969 9.812 11.109 1 98.25 227 THR A CA 1
ATOM 1791 C C . THR A 1 227 ? -24.594 9.953 9.727 1 98.25 227 THR A C 1
ATOM 1793 O O . THR A 1 227 ? -24.797 11.07 9.242 1 98.25 227 THR A O 1
ATOM 1796 N N . GLY A 1 228 ? -24.844 8.812 9.07 1 98.56 228 GLY A N 1
ATOM 1797 C CA . GLY A 1 228 ? -25.312 8.828 7.691 1 98.56 228 GLY A CA 1
ATOM 1798 C C . GLY A 1 228 ? -24.188 8.727 6.676 1 98.56 228 GLY A C 1
ATOM 1799 O O . GLY A 1 228 ? -24.438 8.555 5.48 1 98.56 228 GLY A O 1
ATOM 1800 N N . LEU A 1 229 ? -22.984 8.836 7.109 1 98.81 229 LEU A N 1
ATOM 1801 C CA . LEU A 1 229 ? -21.844 8.672 6.219 1 98.81 229 LEU A CA 1
ATOM 1802 C C . LEU A 1 229 ? -21.828 7.277 5.602 1 98.81 229 LEU A C 1
ATOM 1804 O O . LEU A 1 229 ? -22.25 6.309 6.238 1 98.81 229 LEU A O 1
ATOM 1808 N N . LYS A 1 230 ? -21.375 7.188 4.352 1 98.81 230 LYS A N 1
ATOM 1809 C CA . LYS A 1 230 ? -21.328 5.914 3.637 1 98.81 230 LYS A CA 1
ATOM 1810 C C . LYS A 1 230 ? -20 5.727 2.922 1 98.81 230 LYS A C 1
ATOM 1812 O O . LYS A 1 230 ? -19.391 6.699 2.484 1 98.81 230 LYS A O 1
ATOM 1817 N N . PRO A 1 231 ? -19.578 4.484 2.832 1 98.81 231 PRO A N 1
ATOM 1818 C CA . PRO A 1 231 ? -18.344 4.227 2.09 1 98.81 231 PRO A CA 1
ATOM 1819 C C . PRO A 1 231 ? -18.438 4.637 0.622 1 98.81 231 PRO A C 1
ATOM 1821 O O . PRO A 1 231 ? -19.406 4.297 -0.056 1 98.81 231 PRO A O 1
ATOM 1824 N N . VAL A 1 232 ? -17.438 5.34 0.177 1 98.88 232 VAL A N 1
ATOM 1825 C CA . VAL A 1 232 ? -17.391 5.805 -1.204 1 98.88 232 VAL A CA 1
ATOM 1826 C C . VAL A 1 232 ? -16.828 4.707 -2.102 1 98.88 232 VAL A C 1
ATOM 1828 O O . VAL A 1 232 ? -17.234 4.57 -3.258 1 98.88 232 VAL A O 1
ATOM 1831 N N . MET A 1 233 ? -15.898 3.887 -1.626 1 98.88 233 MET A N 1
ATOM 1832 C CA . MET A 1 233 ? -15.195 2.871 -2.406 1 98.88 233 MET A CA 1
ATOM 1833 C C . MET A 1 233 ? -15.688 1.474 -2.055 1 98.88 233 MET A C 1
ATOM 1835 O O . MET A 1 233 ? -15.883 1.156 -0.879 1 98.88 233 MET A O 1
ATOM 1839 N N . THR A 1 234 ? -15.914 0.694 -3.047 1 98.81 234 THR A N 1
ATOM 1840 C CA . THR A 1 234 ? -16.094 -0.746 -2.902 1 98.81 234 THR A CA 1
ATOM 1841 C C . THR A 1 234 ? -15.008 -1.503 -3.666 1 98.81 234 THR A C 1
ATOM 1843 O O . THR A 1 234 ? -14.836 -1.302 -4.871 1 98.81 234 THR A O 1
ATOM 1846 N N . LEU A 1 235 ? -14.203 -2.26 -2.98 1 98.88 235 LEU A N 1
ATOM 1847 C CA . LEU A 1 235 ? -13.258 -3.184 -3.594 1 98.88 235 LEU A CA 1
ATOM 1848 C C . LEU A 1 235 ? -13.867 -4.57 -3.742 1 98.88 235 LEU A C 1
ATOM 1850 O O . LEU A 1 235 ? -14.227 -5.207 -2.75 1 98.88 235 LEU A O 1
ATOM 1854 N N . SER A 1 236 ? -13.969 -5.016 -4.969 1 98.69 236 SER A N 1
ATOM 1855 C CA . SER A 1 236 ? -14.625 -6.289 -5.246 1 98.69 236 SER A CA 1
ATOM 1856 C C . SER A 1 236 ? -13.789 -7.152 -6.184 1 98.69 236 SER A C 1
ATOM 1858 O O . SER A 1 236 ? -12.891 -6.648 -6.859 1 98.69 236 SER A O 1
ATOM 1860 N N . SER A 1 237 ? -14.039 -8.398 -6.102 1 98.62 237 SER A N 1
ATOM 1861 C CA . SER A 1 237 ? -13.398 -9.383 -6.969 1 98.62 237 SER A CA 1
ATOM 1862 C C . SER A 1 237 ? -14.297 -10.602 -7.176 1 98.62 237 SER A C 1
ATOM 1864 O O . SER A 1 237 ? -15.523 -10.5 -7.094 1 98.62 237 SER A O 1
ATOM 1866 N N . GLU A 1 238 ? -13.664 -11.703 -7.648 1 98.56 238 GLU A N 1
ATOM 1867 C CA . GLU A 1 238 ? -14.398 -12.945 -7.891 1 98.56 238 GLU A CA 1
ATOM 1868 C C . GLU A 1 238 ? -13.586 -14.156 -7.441 1 98.56 238 GLU A C 1
ATOM 1870 O O . GLU A 1 238 ? -12.367 -14.078 -7.293 1 98.56 238 GLU A O 1
ATOM 1875 N N . ILE A 1 239 ? -14.352 -15.195 -7.246 1 98.56 239 ILE A N 1
ATOM 1876 C CA . ILE A 1 239 ? -13.711 -16.5 -7.047 1 98.56 239 ILE A CA 1
ATOM 1877 C C . ILE A 1 239 ? -13.109 -16.984 -8.367 1 98.56 239 ILE A C 1
ATOM 1879 O O . ILE A 1 239 ? -13.797 -17.016 -9.391 1 98.56 239 ILE A O 1
ATOM 1883 N N . ILE A 1 240 ? -11.844 -17.375 -8.336 1 98 240 ILE A N 1
ATOM 1884 C CA . ILE A 1 240 ? -11.188 -17.797 -9.57 1 98 240 ILE A CA 1
ATOM 1885 C C . ILE A 1 240 ? -10.758 -19.266 -9.445 1 98 240 ILE A C 1
ATOM 1887 O O . ILE A 1 240 ? -10.211 -19.828 -10.391 1 98 240 ILE A O 1
ATOM 1891 N N . GLY A 1 241 ? -10.953 -19.844 -8.312 1 97.5 241 GLY A N 1
ATOM 1892 C CA . GLY A 1 241 ? -10.68 -21.234 -8.016 1 97.5 241 GLY A CA 1
ATOM 1893 C C . GLY A 1 241 ? -11.414 -21.75 -6.789 1 97.5 241 GLY A C 1
ATOM 1894 O O . GLY A 1 241 ? -11.773 -20.953 -5.906 1 97.5 241 GLY A O 1
ATOM 1895 N N . VAL A 1 242 ? -11.711 -22.984 -6.75 1 97.81 242 VAL A N 1
ATOM 1896 C CA . VAL A 1 242 ? -12.344 -23.625 -5.602 1 97.81 242 VAL A CA 1
ATOM 1897 C C . VAL A 1 242 ? -11.602 -24.922 -5.25 1 97.81 242 VAL A C 1
ATOM 1899 O O . VAL A 1 242 ? -11.211 -25.672 -6.137 1 97.81 242 VAL A O 1
ATOM 1902 N N . GLN A 1 243 ? -11.336 -25.109 -3.982 1 97.19 243 GLN A N 1
ATOM 1903 C CA . GLN A 1 243 ? -10.734 -26.344 -3.479 1 97.19 243 GLN A CA 1
ATOM 1904 C C . GLN A 1 243 ? -11.609 -26.984 -2.408 1 97.19 243 GLN A C 1
ATOM 1906 O O . GLN A 1 243 ? -12.203 -26.297 -1.583 1 97.19 243 GLN A O 1
ATOM 1911 N N . THR A 1 244 ? -11.727 -28.25 -2.492 1 96.62 244 THR A N 1
ATOM 1912 C CA . THR A 1 244 ? -12.32 -29.031 -1.413 1 96.62 244 THR A CA 1
ATOM 1913 C C . THR A 1 244 ? -11.242 -29.75 -0.603 1 96.62 244 THR A C 1
ATOM 1915 O O . THR A 1 244 ? -10.531 -30.609 -1.128 1 96.62 244 THR A O 1
ATOM 1918 N N . LEU A 1 245 ? -11.211 -29.422 0.647 1 97.62 245 LEU A N 1
ATOM 1919 C CA . LEU A 1 245 ? -10.133 -29.906 1.499 1 97.62 245 LEU A CA 1
ATOM 1920 C C . LEU A 1 245 ? -10.609 -31 2.43 1 97.62 245 LEU A C 1
ATOM 1922 O O . LEU A 1 245 ? -11.758 -30.984 2.881 1 97.62 245 LEU A O 1
ATOM 1926 N N . SER A 1 246 ? -9.734 -31.922 2.645 1 96.75 246 SER A N 1
ATOM 1927 C CA . SER A 1 246 ? -9.961 -32.969 3.652 1 96.75 246 SER A CA 1
ATOM 1928 C C . SER A 1 246 ? -9.266 -32.625 4.965 1 96.75 246 SER A C 1
ATOM 1930 O O . SER A 1 246 ? -8.359 -31.781 4.992 1 96.75 246 SER A O 1
ATOM 1932 N N . ALA A 1 247 ? -9.703 -33.312 5.98 1 97.38 247 ALA A N 1
ATOM 1933 C CA . ALA A 1 247 ? -9.125 -33.062 7.301 1 97.38 247 ALA A CA 1
ATOM 1934 C C . ALA A 1 247 ? -7.605 -33.156 7.258 1 97.38 247 ALA A C 1
ATOM 1936 O O . ALA A 1 247 ? -7.055 -34.094 6.66 1 97.38 247 ALA A O 1
ATOM 1937 N N . GLY A 1 248 ? -6.953 -32.125 7.836 1 96.31 248 GLY A N 1
ATOM 1938 C CA . GLY A 1 248 ? -5.504 -32.125 7.93 1 96.31 248 GLY A CA 1
ATOM 1939 C C . GLY A 1 248 ? -4.84 -31.281 6.859 1 96.31 248 GLY A C 1
ATOM 1940 O O . GLY A 1 248 ? -3.682 -30.875 7.008 1 96.31 248 GLY A O 1
ATOM 1941 N N . GLU A 1 249 ? -5.504 -31.016 5.777 1 97.06 249 GLU A N 1
ATOM 1942 C CA . GLU A 1 249 ? -4.93 -30.203 4.703 1 97.06 249 GLU A CA 1
ATOM 1943 C C . GLU A 1 249 ? -4.809 -28.75 5.121 1 97.06 249 GLU A C 1
ATOM 1945 O O . GLU A 1 249 ? -5.559 -28.266 5.98 1 97.06 249 GLU A O 1
ATOM 1950 N N . ARG A 1 250 ? -3.859 -28.031 4.531 1 97.38 250 ARG A N 1
ATOM 1951 C CA . ARG A 1 250 ? -3.518 -26.672 4.922 1 97.38 250 ARG A CA 1
ATOM 1952 C C . ARG A 1 250 ? -3.688 -25.719 3.752 1 97.38 250 ARG A C 1
ATOM 1954 O O . ARG A 1 250 ? -3.783 -26.141 2.598 1 97.38 250 ARG A O 1
ATOM 1961 N N . VAL A 1 251 ? -3.846 -24.469 4.098 1 97.88 251 VAL A N 1
ATOM 1962 C CA . VAL A 1 251 ? -4.16 -23.484 3.07 1 97.88 251 VAL A CA 1
ATOM 1963 C C . VAL A 1 251 ? -3.074 -22.406 3.031 1 97.88 251 VAL A C 1
ATOM 1965 O O . VAL A 1 251 ? -2.746 -21.812 4.059 1 97.88 251 VAL A O 1
ATOM 1968 N N . GLY A 1 252 ? -2.521 -22.188 1.834 1 96.62 252 GLY A N 1
ATOM 1969 C CA . GLY A 1 252 ? -1.681 -21.031 1.59 1 96.62 252 GLY A CA 1
ATOM 1970 C C . GLY A 1 252 ? -0.264 -21.188 2.107 1 96.62 252 GLY A C 1
ATOM 1971 O O . GLY A 1 252 ? 0.129 -22.297 2.508 1 96.62 252 GLY A O 1
ATOM 1972 N N . TYR A 1 253 ? 0.55 -20.109 2.01 1 96.38 253 TYR A N 1
ATOM 1973 C CA . TYR A 1 253 ? 1.932 -20.078 2.477 1 96.38 253 TYR A CA 1
ATOM 1974 C C . TYR A 1 253 ? 2.016 -20.422 3.957 1 96.38 253 TYR A C 1
ATOM 1976 O O . TYR A 1 253 ? 1.214 -19.953 4.762 1 96.38 253 TYR A O 1
ATOM 1984 N N . GLY A 1 254 ? 2.961 -21.281 4.246 1 93.62 254 GLY A N 1
ATOM 1985 C CA . GLY A 1 254 ? 3.229 -21.625 5.633 1 93.62 254 GLY A CA 1
ATOM 1986 C C . GLY A 1 254 ? 2.211 -22.594 6.207 1 93.62 254 GLY A C 1
ATOM 1987 O O . GLY A 1 254 ? 2.457 -23.219 7.242 1 93.62 254 GLY A O 1
ATOM 1988 N N . GLY A 1 255 ? 1.042 -22.672 5.531 1 94.62 255 GLY A N 1
ATOM 1989 C CA . GLY A 1 255 ? 0.013 -23.594 5.977 1 94.62 255 GLY A CA 1
ATOM 1990 C C . GLY A 1 255 ? -0.531 -23.266 7.352 1 94.62 255 GLY A C 1
ATOM 1991 O O . GLY A 1 255 ? -0.771 -24.156 8.164 1 94.62 255 GLY A O 1
ATOM 1992 N N . GLY A 1 256 ? -0.655 -21.969 7.598 1 91.44 256 GLY A N 1
ATOM 1993 C CA . GLY A 1 256 ? -1.063 -21.578 8.938 1 91.44 256 GLY A CA 1
ATOM 1994 C C . GLY A 1 256 ? -2.516 -21.891 9.234 1 91.44 256 GLY A C 1
ATOM 1995 O O . GLY A 1 256 ? -2.977 -21.703 10.367 1 91.44 256 GLY A O 1
ATOM 1996 N N . TYR A 1 257 ? -3.301 -22.203 8.281 1 97.44 257 TYR A N 1
ATOM 1997 C CA . TYR A 1 257 ? -4.684 -22.641 8.43 1 97.44 257 TYR A CA 1
ATOM 1998 C C . TYR A 1 257 ? -4.844 -24.094 8 1 97.44 257 TYR A C 1
ATOM 2000 O O . TYR A 1 257 ? -4.426 -24.469 6.902 1 97.44 257 TYR A O 1
ATOM 2008 N N . SER A 1 258 ? -5.41 -24.875 8.828 1 97.31 258 SER A N 1
ATOM 2009 C CA . SER A 1 258 ? -5.703 -26.281 8.539 1 97.31 258 SER A CA 1
ATOM 2010 C C . SER A 1 258 ? -7.172 -26.609 8.797 1 97.31 258 SER A C 1
ATOM 2012 O O . SER A 1 258 ? -7.77 -26.078 9.742 1 97.31 258 SER A O 1
ATOM 2014 N N . VAL A 1 259 ? -7.637 -27.5 8.055 1 97.19 259 VAL A N 1
ATOM 2015 C CA . VAL A 1 259 ? -9.047 -27.844 8.219 1 97.19 259 VAL A CA 1
ATOM 2016 C C . VAL A 1 259 ? -9.18 -29.094 9.078 1 97.19 259 VAL A C 1
ATOM 2018 O O . VAL A 1 259 ? -8.352 -30 9 1 97.19 259 VAL A O 1
ATOM 2021 N N . THR A 1 260 ? -10.266 -29.109 9.852 1 96.31 260 THR A N 1
ATOM 2022 C CA . THR A 1 260 ? -10.492 -30.25 10.734 1 96.31 260 THR A CA 1
ATOM 2023 C C . THR A 1 260 ? -11.531 -31.188 10.141 1 96.31 260 THR A C 1
ATOM 2025 O O . THR A 1 260 ? -11.688 -32.312 10.609 1 96.31 260 THR A O 1
ATOM 2028 N N . GLN A 1 261 ? -12.266 -30.797 9.242 1 96.88 261 GLN A N 1
ATOM 2029 C CA . GLN A 1 261 ? -13.242 -31.562 8.461 1 96.88 261 GLN A CA 1
ATOM 2030 C C . GLN A 1 261 ? -13.273 -31.078 7.016 1 96.88 261 GLN A C 1
ATOM 2032 O O . GLN A 1 261 ? -12.602 -30.109 6.66 1 96.88 261 GLN A O 1
ATOM 2037 N N . GLU A 1 262 ? -14.031 -31.844 6.266 1 97.19 262 GLU A N 1
ATOM 2038 C CA . GLU A 1 262 ? -14.164 -31.438 4.867 1 97.19 262 GLU A CA 1
ATOM 2039 C C . GLU A 1 262 ? -14.641 -30 4.758 1 97.19 262 GLU A C 1
ATOM 2041 O O . GLU A 1 262 ? -15.562 -29.594 5.457 1 97.19 262 GLU A O 1
ATOM 2046 N N . GLN A 1 263 ? -13.992 -29.203 3.926 1 97.94 263 GLN A N 1
ATOM 2047 C CA . GLN A 1 263 ? -14.289 -27.781 3.799 1 97.94 263 GLN A CA 1
ATOM 2048 C C . GLN A 1 263 ? -14.031 -27.297 2.375 1 97.94 263 GLN A C 1
ATOM 2050 O O . GLN A 1 263 ? -13.008 -27.625 1.772 1 97.94 263 GLN A O 1
ATOM 2055 N N . ARG A 1 264 ? -14.984 -26.531 1.888 1 98.19 264 ARG A N 1
ATOM 2056 C CA . ARG A 1 264 ? -14.781 -25.859 0.604 1 98.19 264 ARG A CA 1
ATOM 2057 C C . ARG A 1 264 ? -14.211 -24.469 0.795 1 98.19 264 ARG A C 1
ATOM 2059 O O . ARG A 1 264 ? -14.711 -23.688 1.615 1 98.19 264 ARG A O 1
ATOM 2066 N N . ILE A 1 265 ? -13.195 -24.172 0.076 1 98.56 265 ILE A N 1
ATOM 2067 C CA . ILE A 1 265 ? -12.641 -22.828 0.116 1 98.56 265 ILE A CA 1
ATOM 2068 C C . ILE A 1 265 ? -12.609 -22.234 -1.293 1 98.56 265 ILE A C 1
ATOM 2070 O O . ILE A 1 265 ? -12.578 -22.969 -2.279 1 98.56 265 ILE A O 1
ATOM 2074 N N . GLY A 1 266 ? -12.758 -20.938 -1.376 1 98.81 266 GLY A N 1
ATOM 2075 C CA . GLY A 1 266 ? -12.633 -20.203 -2.625 1 98.81 266 GLY A CA 1
ATOM 2076 C C . GLY A 1 266 ? -11.359 -19.375 -2.711 1 98.81 266 GLY A C 1
ATOM 2077 O O . GLY A 1 266 ? -10.938 -18.781 -1.719 1 98.81 266 GLY A O 1
ATOM 2078 N N . ILE A 1 267 ? -10.75 -19.391 -3.863 1 98.75 267 ILE A N 1
ATOM 2079 C CA . ILE A 1 267 ? -9.602 -18.531 -4.129 1 98.75 267 ILE A CA 1
ATOM 2080 C C . ILE A 1 267 ? -10.062 -17.266 -4.844 1 98.75 267 ILE A C 1
ATOM 2082 O O . ILE A 1 267 ? -10.734 -17.344 -5.879 1 98.75 267 ILE A O 1
ATOM 2086 N N . VAL A 1 268 ? -9.719 -16.125 -4.297 1 98.88 268 VAL A N 1
ATOM 2087 C CA . VAL A 1 268 ? -10.156 -14.82 -4.797 1 98.88 268 VAL A CA 1
ATOM 2088 C C . VAL A 1 268 ? -8.984 -14.094 -5.449 1 98.88 268 VAL A C 1
ATOM 2090 O O . VAL A 1 268 ? -7.867 -14.117 -4.934 1 98.88 268 VAL A O 1
ATOM 2093 N N . ALA A 1 269 ? -9.25 -13.414 -6.574 1 98.31 269 ALA A N 1
ATOM 2094 C CA . ALA A 1 269 ? -8.227 -12.641 -7.266 1 98.31 269 ALA A CA 1
ATOM 2095 C C . ALA A 1 269 ? -7.965 -11.32 -6.547 1 98.31 269 ALA A C 1
ATOM 2097 O O . ALA A 1 269 ? -8.344 -10.25 -7.043 1 98.31 269 ALA A O 1
ATOM 2098 N N . ALA A 1 270 ? -7.309 -11.367 -5.488 1 98.62 270 ALA A N 1
ATOM 2099 C CA . ALA A 1 270 ? -6.906 -10.219 -4.688 1 98.62 270 ALA A CA 1
ATOM 2100 C C . ALA A 1 270 ? -5.816 -10.594 -3.688 1 98.62 270 ALA A C 1
ATOM 2102 O O . ALA A 1 270 ? -5.863 -11.672 -3.088 1 98.62 270 ALA A O 1
ATOM 2103 N N . GLY A 1 271 ? -4.863 -9.773 -3.543 1 98.56 271 GLY A N 1
ATOM 2104 C CA . GLY A 1 271 ? -3.805 -9.977 -2.564 1 98.56 271 GLY A CA 1
ATOM 2105 C C . GLY A 1 271 ? -3.141 -8.68 -2.133 1 98.56 271 GLY A C 1
ATOM 2106 O O . GLY A 1 271 ? -3.654 -7.594 -2.4 1 98.56 271 GLY A O 1
ATOM 2107 N N . TYR A 1 272 ? -1.987 -8.906 -1.468 1 98.5 272 TYR A N 1
ATOM 2108 C CA . TYR A 1 272 ? -1.39 -7.719 -0.863 1 98.5 272 TYR A CA 1
ATOM 2109 C C . TYR A 1 272 ? -0.764 -6.82 -1.925 1 98.5 272 TYR A C 1
ATOM 2111 O O . TYR A 1 272 ? -0.563 -5.625 -1.696 1 98.5 272 TYR A O 1
ATOM 2119 N N . ALA A 1 273 ? -0.442 -7.293 -3.1 1 98.31 273 ALA A N 1
ATOM 2120 C CA . ALA A 1 273 ? 0.071 -6.434 -4.164 1 98.31 273 ALA A CA 1
ATOM 2121 C C . ALA A 1 273 ? -1.054 -5.629 -4.809 1 98.31 273 ALA A C 1
ATOM 2123 O O . ALA A 1 273 ? -0.799 -4.738 -5.625 1 98.31 273 ALA A O 1
ATOM 2124 N N . ASP A 1 274 ? -2.311 -5.945 -4.422 1 98.38 274 ASP A N 1
ATOM 2125 C CA . ASP A 1 274 ? -3.461 -5.156 -4.855 1 98.38 274 ASP A CA 1
ATOM 2126 C C . ASP A 1 274 ? -3.859 -4.137 -3.793 1 98.38 274 ASP A C 1
ATOM 2128 O O . ASP A 1 274 ? -4.73 -3.297 -4.027 1 98.38 274 ASP A O 1
ATOM 2132 N N . GLY A 1 275 ? -3.277 -4.219 -2.684 1 98.12 275 GLY A N 1
ATOM 2133 C CA . GLY A 1 275 ? -3.586 -3.279 -1.618 1 98.12 275 GLY A CA 1
ATOM 2134 C C . GLY A 1 275 ? -4.285 -3.926 -0.437 1 98.12 275 GLY A C 1
ATOM 2135 O O . GLY A 1 275 ? -4.516 -3.275 0.585 1 98.12 275 GLY A O 1
ATOM 2136 N N . TYR A 1 276 ? -4.699 -5.246 -0.525 1 98.75 276 TYR A N 1
ATOM 2137 C CA . TYR A 1 276 ? -5.277 -5.949 0.612 1 98.75 276 TYR A CA 1
ATOM 2138 C C . TYR A 1 276 ? -4.207 -6.32 1.63 1 98.75 276 TYR A C 1
ATOM 2140 O O . TYR A 1 276 ? -3.137 -6.812 1.263 1 98.75 276 TYR A O 1
ATOM 2148 N N . PRO A 1 277 ? -4.414 -6.102 2.908 1 97.75 277 PRO A N 1
ATOM 2149 C CA . PRO A 1 277 ? -3.328 -6.25 3.879 1 97.75 277 PRO A CA 1
ATOM 2150 C C . PRO A 1 277 ? -2.879 -7.699 4.043 1 97.75 277 PRO A C 1
ATOM 2152 O O . PRO A 1 277 ? -3.686 -8.562 4.391 1 97.75 277 PRO A O 1
ATOM 2155 N N . ARG A 1 278 ? -1.624 -7.926 3.859 1 97.19 278 ARG A N 1
ATOM 2156 C CA . ARG A 1 278 ? -1.067 -9.266 3.98 1 97.19 278 ARG A CA 1
ATOM 2157 C C . ARG A 1 278 ? -1.359 -9.859 5.355 1 97.19 278 ARG A C 1
ATOM 2159 O O . ARG A 1 278 ? -1.623 -11.062 5.477 1 97.19 278 ARG A O 1
ATOM 2166 N N . HIS A 1 279 ? -1.301 -9.031 6.305 1 95.19 279 HIS A N 1
ATOM 2167 C CA . HIS A 1 279 ? -1.362 -9.508 7.68 1 95.19 279 HIS A CA 1
ATOM 2168 C C . HIS A 1 279 ? -2.807 -9.656 8.148 1 95.19 279 HIS A C 1
ATOM 2170 O O . HIS A 1 279 ? -3.061 -9.859 9.336 1 95.19 279 HIS A O 1
ATOM 2176 N N . ALA A 1 280 ? -3.768 -9.406 7.254 1 97.62 280 ALA A N 1
ATOM 2177 C CA . ALA A 1 280 ? -5.137 -9.773 7.605 1 97.62 280 ALA A CA 1
ATOM 2178 C C . ALA A 1 280 ? -5.219 -11.234 8.039 1 97.62 280 ALA A C 1
ATOM 2180 O O . ALA A 1 280 ? -4.852 -12.141 7.285 1 97.62 280 ALA A O 1
ATOM 2181 N N . PRO A 1 281 ? -5.664 -11.5 9.227 1 98 281 PRO A N 1
ATOM 2182 C CA . PRO A 1 281 ? -5.676 -12.883 9.711 1 98 281 PRO A CA 1
ATOM 2183 C C . PRO A 1 281 ? -6.855 -13.688 9.172 1 98 281 PRO A C 1
ATOM 2185 O O . PRO A 1 281 ? -7.809 -13.109 8.641 1 98 281 PRO A O 1
ATOM 2188 N N . THR A 1 282 ? -6.664 -15.016 9.289 1 98.44 282 THR A N 1
ATOM 2189 C CA . THR A 1 282 ? -7.855 -15.852 9.172 1 98.44 282 THR A CA 1
ATOM 2190 C C . THR A 1 282 ? -9 -15.289 10.008 1 98.44 282 THR A C 1
ATOM 2192 O O . THR A 1 282 ? -8.789 -14.867 11.148 1 98.44 282 THR A O 1
ATOM 2195 N N . GLY A 1 283 ? -10.148 -15.195 9.406 1 98.56 283 GLY A N 1
ATOM 2196 C CA . GLY A 1 283 ? -11.289 -14.672 10.148 1 98.56 283 GLY A CA 1
ATOM 2197 C C . GLY A 1 283 ? -11.695 -13.273 9.711 1 98.56 283 GLY A C 1
ATOM 2198 O O . GLY A 1 283 ? -12.734 -12.766 10.141 1 98.56 283 GLY A O 1
ATOM 2199 N N . THR A 1 284 ? -10.898 -12.586 8.898 1 98.81 284 THR A N 1
ATOM 2200 C CA . THR A 1 284 ? -11.25 -11.266 8.383 1 98.81 284 THR A CA 1
ATOM 2201 C C . THR A 1 284 ? -12.531 -11.336 7.555 1 98.81 284 THR A C 1
ATOM 2203 O O . THR A 1 284 ? -12.695 -12.234 6.73 1 98.81 284 THR A O 1
ATOM 2206 N N . PRO A 1 285 ? -13.414 -10.406 7.734 1 98.75 285 PRO A N 1
ATOM 2207 C CA . PRO A 1 285 ? -14.719 -10.516 7.07 1 98.75 285 PRO A CA 1
ATOM 2208 C C . PRO A 1 285 ? -14.641 -10.25 5.57 1 98.75 285 PRO A C 1
ATOM 2210 O O . PRO A 1 285 ? -13.875 -9.383 5.129 1 98.75 285 PRO A O 1
ATOM 2213 N N . VAL A 1 286 ? -15.406 -10.961 4.805 1 98.88 286 VAL A N 1
ATOM 2214 C CA . VAL A 1 286 ? -15.625 -10.789 3.373 1 98.88 286 VAL A CA 1
ATOM 2215 C C . VAL A 1 286 ? -17.062 -11.164 3.025 1 98.88 286 VAL A C 1
ATOM 2217 O O . VAL A 1 286 ? -17.75 -11.836 3.803 1 98.88 286 VAL A O 1
ATOM 2220 N N . LEU A 1 287 ? -17.531 -10.648 1.931 1 98.88 287 LEU A N 1
ATOM 2221 C CA . LEU A 1 287 ? -18.859 -11 1.425 1 98.88 287 LEU A CA 1
ATOM 2222 C C . LEU A 1 287 ? -18.75 -11.82 0.145 1 98.88 287 LEU A C 1
ATOM 2224 O O . LEU A 1 287 ? -18.141 -11.375 -0.834 1 98.88 287 LEU A O 1
ATOM 2228 N N . VAL A 1 288 ? -19.297 -13.055 0.159 1 98.88 288 VAL A N 1
ATOM 2229 C CA . VAL A 1 288 ? -19.344 -13.914 -1.02 1 98.88 288 VAL A CA 1
ATOM 2230 C C . VAL A 1 288 ? -20.797 -14.148 -1.434 1 98.88 288 VAL A C 1
ATOM 2232 O O . VAL A 1 288 ? -21.578 -14.727 -0.674 1 98.88 288 VAL A O 1
ATOM 2235 N N . ASP A 1 289 ? -21.109 -13.656 -2.572 1 98.06 289 ASP A N 1
ATOM 2236 C CA . ASP A 1 289 ? -22.469 -13.797 -3.088 1 98.06 289 ASP A CA 1
ATOM 2237 C C . ASP A 1 289 ? -23.484 -13.266 -2.084 1 98.06 289 ASP A C 1
ATOM 2239 O O . ASP A 1 289 ? -24.5 -13.922 -1.812 1 98.06 289 ASP A O 1
ATOM 2243 N N . GLY A 1 290 ? -23.188 -12.172 -1.552 1 97.94 290 GLY A N 1
ATOM 2244 C CA . GLY A 1 290 ? -24.094 -11.508 -0.635 1 97.94 290 GLY A CA 1
ATOM 2245 C C . GLY A 1 290 ? -24.125 -12.133 0.748 1 97.94 290 GLY A C 1
ATOM 2246 O O . GLY A 1 290 ? -24.875 -11.695 1.621 1 97.94 290 GLY A O 1
ATOM 2247 N N . ILE A 1 291 ? -23.297 -13.125 1.003 1 98.56 291 ILE A N 1
ATOM 2248 C CA . ILE A 1 291 ? -23.25 -13.812 2.289 1 98.56 291 ILE A CA 1
ATOM 2249 C C . ILE A 1 291 ? -21.922 -13.508 2.986 1 98.56 291 ILE A C 1
ATOM 2251 O O . ILE A 1 291 ? -20.859 -13.711 2.408 1 98.56 291 ILE A O 1
ATOM 2255 N N . ARG A 1 292 ? -22.047 -13.039 4.262 1 98.38 292 ARG A N 1
ATOM 2256 C CA . ARG A 1 292 ? -20.844 -12.742 5.035 1 98.38 292 ARG A CA 1
ATOM 2257 C C . ARG A 1 292 ? -20.109 -14.016 5.426 1 98.38 292 ARG A C 1
ATOM 2259 O O . ARG A 1 292 ? -20.734 -14.984 5.867 1 98.38 292 ARG A O 1
ATOM 2266 N N . THR A 1 293 ? -18.859 -14.078 5.172 1 98.62 293 THR A N 1
ATOM 2267 C CA . THR A 1 293 ? -17.969 -15.148 5.59 1 98.62 293 THR A CA 1
ATOM 2268 C C . THR A 1 293 ? -16.594 -14.586 5.977 1 98.62 293 THR A C 1
ATOM 2270 O O . THR A 1 293 ? -16.5 -13.492 6.531 1 98.62 293 THR A O 1
ATOM 2273 N N . ARG A 1 294 ? -15.508 -15.445 5.797 1 98.62 294 ARG A N 1
ATOM 2274 C CA . ARG A 1 294 ? -14.219 -15.023 6.34 1 98.62 294 ARG A CA 1
ATOM 2275 C C . ARG A 1 294 ? -13.07 -15.492 5.453 1 98.62 294 ARG A C 1
ATOM 2277 O O . ARG A 1 294 ? -13.211 -16.469 4.711 1 98.62 294 ARG A O 1
ATOM 2284 N N . THR A 1 295 ? -12 -14.828 5.512 1 98.88 295 THR A N 1
ATOM 2285 C CA . THR A 1 295 ? -10.766 -15.297 4.887 1 98.88 295 THR A CA 1
ATOM 2286 C C . THR A 1 295 ? -10.195 -16.484 5.641 1 98.88 295 THR A C 1
ATOM 2288 O O . THR A 1 295 ? -10.477 -16.672 6.828 1 98.88 295 THR A O 1
ATOM 2291 N N . VAL A 1 296 ? -9.43 -17.344 4.973 1 98.69 296 VAL A N 1
ATOM 2292 C CA . VAL A 1 296 ? -8.711 -18.438 5.602 1 98.69 296 VAL A CA 1
ATOM 2293 C C . VAL A 1 296 ? -7.293 -18.516 5.047 1 98.69 296 VAL A C 1
ATOM 2295 O O . VAL A 1 296 ? -7.082 -18.375 3.84 1 98.69 296 VAL A O 1
ATOM 2298 N N . GLY A 1 297 ? -6.309 -18.719 5.934 1 98 297 GLY A N 1
ATOM 2299 C CA . GLY A 1 297 ? -4.918 -18.828 5.508 1 98 297 GLY A CA 1
ATOM 2300 C C . GLY A 1 297 ? -4.273 -17.469 5.27 1 98 297 GLY A C 1
ATOM 2301 O O . GLY A 1 297 ? -4.895 -16.438 5.496 1 98 297 GLY A O 1
ATOM 2302 N N . THR A 1 298 ? -3.088 -17.516 4.789 1 97.31 298 THR A N 1
ATOM 2303 C CA . THR A 1 298 ? -2.283 -16.312 4.598 1 97.31 298 THR A CA 1
ATOM 2304 C C . THR A 1 298 ? -2.645 -15.625 3.285 1 97.31 298 THR A C 1
ATOM 2306 O O . THR A 1 298 ? -2.779 -16.281 2.25 1 97.31 298 THR A O 1
ATOM 2309 N N . VAL A 1 299 ? -2.836 -14.344 3.354 1 98.38 299 VAL A N 1
ATOM 2310 C CA . VAL A 1 299 ? -3.039 -13.547 2.145 1 98.38 299 VAL A CA 1
ATOM 2311 C C . VAL A 1 299 ? -1.771 -13.57 1.295 1 98.38 299 VAL A C 1
ATOM 2313 O O . VAL A 1 299 ? -0.683 -13.258 1.782 1 98.38 299 VAL A O 1
ATOM 2316 N N . SER A 1 300 ? -1.881 -13.977 0.022 1 97.81 300 SER A N 1
ATOM 2317 C CA . SER A 1 300 ? -0.753 -14 -0.903 1 97.81 300 SER A CA 1
ATOM 2318 C C . SER A 1 300 ? -0.648 -12.695 -1.688 1 97.81 300 SER A C 1
ATOM 2320 O O . SER A 1 300 ? -1.352 -11.727 -1.389 1 97.81 300 SER A O 1
ATOM 2322 N N . MET A 1 301 ? 0.289 -12.641 -2.625 1 98.12 301 MET A N 1
ATOM 2323 C CA . MET A 1 301 ? 0.592 -11.43 -3.385 1 98.12 301 MET A CA 1
ATOM 2324 C C . MET A 1 301 ? -0.59 -11.023 -4.258 1 98.12 301 MET A C 1
ATOM 2326 O O . MET A 1 301 ? -0.943 -9.844 -4.324 1 98.12 301 MET A O 1
ATOM 2330 N N . ASP A 1 302 ? -1.27 -12.102 -4.828 1 98 302 ASP A N 1
ATOM 2331 C CA . ASP A 1 302 ? -2.258 -11.781 -5.852 1 98 302 ASP A CA 1
ATOM 2332 C C . ASP A 1 302 ? -3.576 -12.508 -5.59 1 98 302 ASP A C 1
ATOM 2334 O O . ASP A 1 302 ? -4.531 -12.359 -6.355 1 98 302 ASP A O 1
ATOM 2338 N N . MET A 1 303 ? -3.59 -13.297 -4.543 1 98.44 303 MET A N 1
ATOM 2339 C CA . MET A 1 303 ? -4.758 -14.125 -4.258 1 98.44 303 MET A CA 1
ATOM 2340 C C . MET A 1 303 ? -4.961 -14.273 -2.754 1 98.44 303 MET A C 1
ATOM 2342 O O . MET A 1 303 ? -4.008 -14.172 -1.98 1 98.44 303 MET A O 1
ATOM 2346 N N . LEU A 1 304 ? -6.172 -14.516 -2.383 1 98.75 304 LEU A N 1
ATOM 2347 C CA . LEU A 1 304 ? -6.508 -14.906 -1.016 1 98.75 304 LEU A CA 1
ATOM 2348 C C . LEU A 1 304 ? -7.602 -15.961 -1 1 98.75 304 LEU A C 1
ATOM 2350 O O . LEU A 1 304 ? -8.266 -16.188 -2.014 1 98.75 304 LEU A O 1
ATOM 2354 N N . ALA A 1 305 ? -7.684 -16.641 0.076 1 98.88 305 ALA A N 1
ATOM 2355 C CA . ALA A 1 305 ? -8.664 -17.719 0.201 1 98.88 305 ALA A CA 1
ATOM 2356 C C . ALA A 1 305 ? -9.805 -17.328 1.135 1 98.88 305 ALA A C 1
ATOM 2358 O O . ALA A 1 305 ? -9.586 -16.625 2.127 1 98.88 305 ALA A O 1
ATOM 2359 N N . VAL A 1 306 ? -10.984 -17.797 0.866 1 98.94 306 VAL A N 1
ATOM 2360 C CA . VAL A 1 306 ? -12.156 -17.516 1.696 1 98.94 306 VAL A CA 1
ATOM 2361 C C . VAL A 1 306 ? -12.883 -18.812 2.014 1 98.94 306 VAL A C 1
ATOM 2363 O O . VAL A 1 306 ? -12.812 -19.781 1.241 1 98.94 306 VAL A O 1
ATOM 2366 N N . ASP A 1 307 ? -13.547 -18.859 3.111 1 98.88 307 ASP A N 1
ATOM 2367 C CA . ASP A 1 307 ? -14.367 -19.984 3.537 1 98.88 307 ASP A CA 1
ATOM 2368 C C . ASP A 1 307 ? -15.688 -20.016 2.771 1 98.88 307 ASP A C 1
ATOM 2370 O O . ASP A 1 307 ? -16.469 -19.062 2.822 1 98.88 307 ASP A O 1
ATOM 2374 N N . LEU A 1 308 ? -15.969 -21.078 2.119 1 98.75 308 LEU A N 1
ATOM 2375 C CA . LEU A 1 308 ? -17.203 -21.172 1.34 1 98.75 308 LEU A CA 1
ATOM 2376 C C . LEU A 1 308 ? -18.25 -22 2.08 1 98.75 308 LEU A C 1
ATOM 2378 O O . LEU A 1 308 ? -19.328 -22.266 1.547 1 98.75 308 LEU A O 1
ATOM 2382 N N . THR A 1 309 ? -17.953 -22.391 3.299 1 97.88 309 THR A N 1
ATOM 2383 C CA . THR A 1 309 ? -18.891 -23.203 4.082 1 97.88 309 THR A CA 1
ATOM 2384 C C . THR A 1 309 ? -20.266 -22.547 4.113 1 97.88 309 THR A C 1
ATOM 2386 O O . THR A 1 309 ? -21.281 -23.203 3.859 1 97.88 309 THR A O 1
ATOM 2389 N N . PRO A 1 310 ? -20.391 -21.266 4.336 1 97.88 310 PRO A N 1
ATOM 2390 C CA . PRO A 1 310 ? -21.703 -20.641 4.363 1 97.88 310 PRO A CA 1
ATOM 2391 C C . PRO A 1 310 ? -22.281 -20.391 2.965 1 97.88 310 PRO A C 1
ATOM 2393 O O . PRO A 1 310 ? -23.406 -19.938 2.828 1 97.88 310 PRO A O 1
ATOM 2396 N N . CYS A 1 311 ? -21.5 -20.656 1.906 1 97.88 311 CYS A N 1
ATOM 2397 C CA . CYS A 1 311 ? -21.875 -20.359 0.53 1 97.88 311 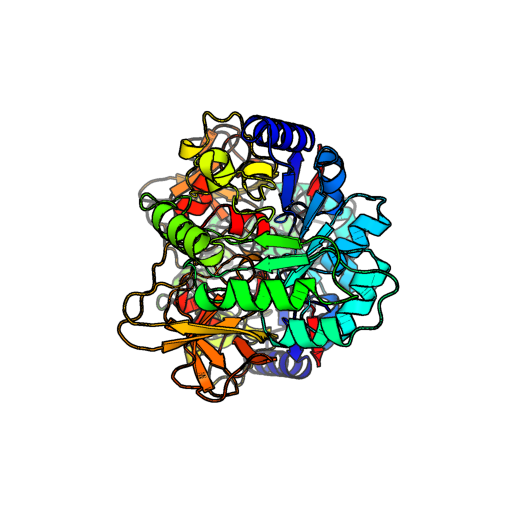CYS A CA 1
ATOM 2398 C C . CYS A 1 311 ? -21.766 -21.594 -0.354 1 97.88 311 CYS A C 1
ATOM 2400 O O . CYS A 1 311 ? -21.016 -21.609 -1.323 1 97.88 311 CYS A O 1
ATOM 2402 N N . PRO A 1 312 ? -22.578 -22.578 -0.153 1 95.62 312 PRO A N 1
ATOM 2403 C CA . PRO A 1 312 ? -22.406 -23.859 -0.854 1 95.62 312 PRO A CA 1
ATOM 2404 C C . PRO A 1 312 ? -22.594 -23.719 -2.365 1 95.62 312 PRO A C 1
ATOM 2406 O O . PRO A 1 312 ? -22.062 -24.547 -3.123 1 95.62 312 PRO A O 1
ATOM 2409 N N . GLN A 1 313 ? -23.234 -22.703 -2.854 1 96.94 313 GLN A N 1
ATOM 2410 C CA . GLN A 1 313 ? -23.5 -22.562 -4.285 1 96.94 313 GLN A CA 1
ATOM 2411 C C . GLN A 1 313 ? -22.391 -21.766 -4.965 1 96.94 313 GLN A C 1
ATOM 2413 O O . GLN A 1 313 ? -22.359 -21.672 -6.195 1 96.94 313 GLN A O 1
ATOM 2418 N N . ALA A 1 314 ? -21.516 -21.172 -4.164 1 98.25 314 ALA A N 1
ATOM 2419 C CA . ALA A 1 314 ? -20.484 -20.312 -4.727 1 98.25 314 ALA A CA 1
ATOM 2420 C C . ALA A 1 314 ? -19.5 -21.125 -5.566 1 98.25 314 ALA A C 1
ATOM 2422 O O . ALA A 1 314 ? -19.109 -22.234 -5.188 1 98.25 314 ALA A O 1
ATOM 2423 N N . GLY A 1 315 ? -19.125 -20.625 -6.715 1 97.44 315 GLY A N 1
ATOM 2424 C CA . GLY A 1 315 ? -18.141 -21.188 -7.625 1 97.44 315 GLY A CA 1
ATOM 2425 C C . GLY A 1 315 ? -17.344 -20.125 -8.359 1 97.44 315 GLY A C 1
ATOM 2426 O O . GLY A 1 315 ? -17.391 -18.938 -8 1 97.44 315 GLY A O 1
ATOM 2427 N N . ILE A 1 316 ? -16.578 -20.578 -9.297 1 97.19 316 ILE A N 1
ATOM 2428 C CA . ILE A 1 316 ? -15.766 -19.672 -10.094 1 97.19 316 ILE A CA 1
ATOM 2429 C C . ILE A 1 316 ? -16.656 -18.594 -10.719 1 97.19 316 ILE A C 1
ATOM 2431 O O . ILE A 1 316 ? -17.719 -18.906 -11.273 1 97.19 316 ILE A O 1
ATOM 2435 N N . GLY A 1 317 ? -16.281 -17.375 -10.586 1 97.06 317 GLY A N 1
ATOM 2436 C CA . GLY A 1 317 ? -17.062 -16.266 -11.117 1 97.06 317 GLY A CA 1
ATOM 2437 C C . GLY A 1 317 ? -17.938 -15.602 -10.078 1 97.06 317 GLY A C 1
ATOM 2438 O O . GLY A 1 317 ? -18.438 -14.492 -10.297 1 97.06 317 GLY A O 1
ATOM 2439 N N . THR A 1 318 ? -18.125 -16.25 -8.898 1 98.56 318 THR A N 1
ATOM 2440 C CA . THR A 1 318 ? -18.953 -15.672 -7.84 1 98.56 318 THR A CA 1
ATOM 2441 C C . THR A 1 318 ? -18.344 -14.367 -7.328 1 98.56 318 THR A C 1
ATOM 2443 O O . THR A 1 318 ? -17.141 -14.281 -7.09 1 98.56 318 THR A O 1
ATOM 2446 N N . PRO A 1 319 ? -19.188 -13.328 -7.195 1 98.62 319 PRO A N 1
ATOM 2447 C CA . PRO A 1 319 ? -18.688 -12.031 -6.746 1 98.62 319 PRO A CA 1
ATOM 2448 C C . PRO A 1 319 ? -18.281 -12.039 -5.273 1 98.62 319 PRO A C 1
ATOM 2450 O O . PRO A 1 319 ? -18.922 -12.695 -4.453 1 98.62 319 PRO A O 1
ATOM 2453 N N . VAL A 1 320 ? -17.25 -11.32 -4.977 1 98.94 320 VAL A N 1
ATOM 2454 C CA . VAL A 1 320 ? -16.719 -11.172 -3.625 1 98.94 320 VAL A CA 1
ATOM 2455 C C . VAL A 1 320 ? -16.531 -9.688 -3.307 1 98.94 320 VAL A C 1
ATOM 2457 O O . VAL A 1 320 ? -15.938 -8.945 -4.094 1 98.94 320 VAL A O 1
ATOM 2460 N N . GLU A 1 321 ? -17.078 -9.195 -2.258 1 98.94 321 GLU A N 1
ATOM 2461 C CA . GLU A 1 321 ? -16.766 -7.871 -1.733 1 98.94 321 GLU A CA 1
ATOM 2462 C C . GLU A 1 321 ? -15.695 -7.941 -0.65 1 98.94 321 GLU A C 1
ATOM 2464 O O . GLU A 1 321 ? -15.891 -8.57 0.39 1 98.94 321 GLU A O 1
ATOM 2469 N N . LEU A 1 322 ? -14.617 -7.344 -0.877 1 98.94 322 LEU A N 1
ATOM 2470 C CA . LEU A 1 322 ? -13.508 -7.336 0.07 1 98.94 322 LEU A CA 1
ATOM 2471 C C . LEU A 1 322 ? -13.695 -6.258 1.128 1 98.94 322 LEU A C 1
ATOM 2473 O O . LEU A 1 322 ? -13.469 -6.496 2.316 1 98.94 322 LEU A O 1
ATOM 2477 N N . TRP A 1 323 ? -14.055 -5.074 0.713 1 98.94 323 TRP A N 1
ATOM 2478 C CA . TRP A 1 323 ? -14.641 -4.039 1.557 1 98.94 323 TRP A CA 1
ATOM 2479 C C . TRP A 1 323 ? -15.5 -3.09 0.732 1 98.94 323 TRP A C 1
ATOM 2481 O O . TRP A 1 323 ? -15.414 -3.066 -0.497 1 98.94 323 TRP A O 1
ATOM 2491 N N . GLY A 1 324 ? -16.391 -2.402 1.387 1 98.56 324 GLY A N 1
ATOM 2492 C CA . GLY A 1 324 ? -17.266 -1.471 0.688 1 98.56 324 GLY A CA 1
ATOM 2493 C C . GLY A 1 324 ? -18.562 -1.22 1.412 1 98.56 324 GLY A C 1
ATOM 2494 O O . GLY A 1 324 ? -18.578 -0.834 2.584 1 98.56 324 GLY A O 1
ATOM 2495 N N . LYS A 1 325 ? -19.688 -1.456 0.675 1 97.56 325 LYS A N 1
ATOM 2496 C CA . LYS A 1 325 ? -21.016 -1.126 1.179 1 97.56 325 LYS A CA 1
ATOM 2497 C C . LYS A 1 325 ? -21.391 -2.023 2.354 1 97.56 325 LYS A C 1
ATOM 2499 O O . LYS A 1 325 ? -21.875 -1.539 3.383 1 97.56 325 LYS A O 1
ATOM 2504 N N . GLU A 1 326 ? -21.125 -3.297 2.219 1 98.25 326 GLU A N 1
ATOM 2505 C CA . GLU A 1 326 ? -21.547 -4.246 3.246 1 98.25 326 GLU A CA 1
ATOM 2506 C C . GLU A 1 326 ? -20.406 -4.559 4.211 1 98.25 326 GLU A C 1
ATOM 2508 O O . GLU A 1 326 ? -20.609 -4.559 5.43 1 98.25 326 GLU A O 1
ATOM 2513 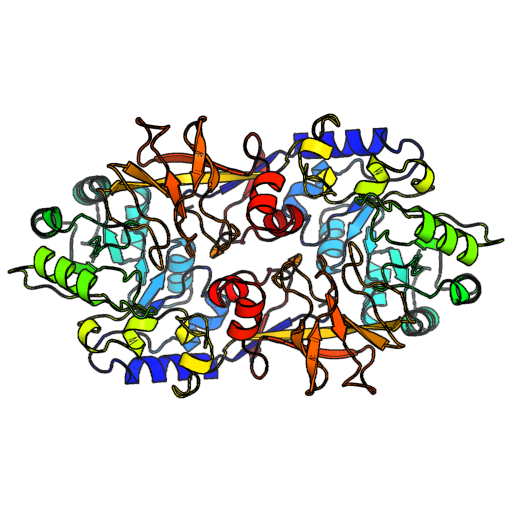N N . ILE A 1 327 ? -19.25 -4.828 3.707 1 98.81 327 ILE A N 1
ATOM 2514 C CA . ILE A 1 327 ? -18.047 -5.035 4.516 1 98.81 327 ILE A CA 1
ATOM 2515 C C . ILE A 1 327 ? -17.297 -3.719 4.668 1 98.81 327 ILE A C 1
ATOM 2517 O O . ILE A 1 327 ? -16.641 -3.252 3.729 1 98.81 327 ILE A O 1
ATOM 2521 N N . LYS A 1 328 ? -17.312 -3.145 5.852 1 98.88 328 LYS A N 1
ATOM 2522 C CA . LYS A 1 328 ? -16.703 -1.833 6.055 1 98.88 328 LYS A CA 1
ATOM 2523 C C . LYS A 1 328 ? -15.18 -1.932 6.094 1 98.88 328 LYS A C 1
ATOM 2525 O O . LYS A 1 328 ? -14.633 -2.848 6.707 1 98.88 328 LYS A O 1
ATOM 2530 N N . VAL A 1 329 ? -14.539 -0.994 5.438 1 98.94 329 VAL A N 1
ATOM 2531 C CA . VAL A 1 329 ? -13.078 -0.988 5.363 1 98.94 329 VAL A CA 1
ATOM 2532 C C . VAL A 1 329 ? -12.492 -0.937 6.77 1 98.94 329 VAL A C 1
ATOM 2534 O O . VAL A 1 329 ? -11.438 -1.526 7.031 1 98.94 329 VAL A O 1
ATOM 2537 N N . ASP A 1 330 ? -13.172 -0.261 7.727 1 98.81 330 ASP A N 1
ATOM 2538 C CA . ASP A 1 330 ? -12.711 -0.159 9.109 1 98.81 330 ASP A CA 1
ATOM 2539 C C . ASP A 1 330 ? -12.688 -1.529 9.781 1 98.81 330 ASP A C 1
ATOM 2541 O O . ASP A 1 330 ? -11.805 -1.808 10.602 1 98.81 330 ASP A O 1
ATOM 2545 N N . ASP A 1 331 ? -13.625 -2.393 9.414 1 98.69 331 ASP A N 1
ATOM 2546 C CA . ASP A 1 331 ? -13.664 -3.732 9.992 1 98.69 331 ASP A CA 1
ATOM 2547 C C . ASP A 1 331 ? -12.492 -4.582 9.5 1 98.69 331 ASP A C 1
ATOM 2549 O O . ASP A 1 331 ? -11.867 -5.293 10.281 1 98.69 331 ASP A O 1
ATOM 2553 N N . VAL A 1 332 ? -12.234 -4.473 8.234 1 98.81 332 VAL A N 1
ATOM 2554 C CA . VAL A 1 332 ? -11.117 -5.195 7.641 1 98.81 332 VAL A CA 1
ATOM 2555 C C . VAL A 1 332 ? -9.805 -4.695 8.242 1 98.81 332 VAL A C 1
ATOM 2557 O O . VAL A 1 332 ? -8.953 -5.492 8.648 1 98.81 332 VAL A O 1
ATOM 2560 N N . ALA A 1 333 ? -9.672 -3.361 8.312 1 98.62 333 ALA A N 1
ATOM 2561 C CA . ALA A 1 333 ? -8.453 -2.746 8.828 1 98.62 333 ALA A CA 1
ATOM 2562 C C . ALA A 1 333 ? -8.242 -3.111 10.297 1 98.62 333 ALA A C 1
ATOM 2564 O O . ALA A 1 333 ? -7.117 -3.412 10.711 1 98.62 333 ALA A O 1
ATOM 2565 N N . SER A 1 334 ? -9.344 -3.062 11.023 1 97.75 334 SER A N 1
ATOM 2566 C CA . SER A 1 334 ? -9.25 -3.408 12.438 1 97.75 334 SER A CA 1
ATOM 2567 C C . SER A 1 334 ? -8.766 -4.84 12.633 1 97.75 334 SER A C 1
ATOM 2569 O O . SER A 1 334 ? -7.91 -5.105 13.477 1 97.75 334 SER A O 1
ATOM 2571 N N . ALA A 1 335 ? -9.242 -5.727 11.844 1 97.56 335 ALA A N 1
ATOM 2572 C CA . ALA A 1 335 ? -8.789 -7.117 11.898 1 97.56 335 ALA A CA 1
ATOM 2573 C C . ALA A 1 335 ? -7.289 -7.215 11.625 1 97.56 335 ALA A C 1
ATOM 2575 O O . ALA A 1 335 ? -6.594 -8.039 12.227 1 97.56 335 ALA A O 1
ATOM 2576 N N . ALA A 1 336 ? -6.809 -6.371 10.789 1 97 336 ALA A N 1
ATOM 2577 C CA . ALA A 1 336 ? -5.41 -6.41 10.367 1 97 336 ALA A CA 1
ATOM 2578 C C . ALA A 1 336 ? -4.539 -5.539 11.273 1 97 336 ALA A C 1
ATOM 2580 O O . ALA A 1 336 ? -3.346 -5.371 11.016 1 97 336 ALA A O 1
ATOM 2581 N N . GLY A 1 337 ? -5.094 -4.891 12.266 1 95.56 337 GLY A N 1
ATOM 2582 C CA . GLY A 1 337 ? -4.324 -4.09 13.203 1 95.56 337 GLY A CA 1
ATOM 2583 C C . GLY A 1 337 ? -3.895 -2.752 12.633 1 95.56 337 GLY A C 1
ATOM 2584 O O . GLY A 1 337 ? -2.83 -2.234 12.977 1 95.56 337 GLY A O 1
ATOM 2585 N N . THR A 1 338 ? -4.621 -2.244 11.727 1 96.69 338 THR A N 1
ATOM 2586 C CA . THR A 1 338 ? -4.348 -0.945 11.125 1 96.69 338 THR A CA 1
ATOM 2587 C C . THR A 1 338 ? -5.629 -0.125 11 1 96.69 338 THR A C 1
ATOM 2589 O O . THR A 1 338 ? -6.566 -0.309 11.781 1 96.69 338 THR A O 1
ATOM 2592 N N . LEU A 1 339 ? -5.656 0.921 10.062 1 96.88 339 LEU A N 1
ATOM 2593 C CA . LEU A 1 339 ? -6.789 1.825 9.883 1 96.88 339 LEU A CA 1
ATOM 2594 C C . LEU A 1 339 ? -7.297 1.782 8.445 1 96.88 339 LEU A C 1
ATOM 2596 O O . LEU A 1 339 ? -6.535 1.478 7.527 1 96.88 339 LEU A O 1
ATOM 2600 N N . GLY A 1 340 ? -8.578 2.07 8.391 1 98.25 340 GLY A N 1
ATOM 2601 C CA . GLY A 1 340 ? -9.148 2.174 7.051 1 98.25 340 GLY A CA 1
ATOM 2602 C C . GLY A 1 340 ? -8.398 3.15 6.164 1 98.25 340 GLY A C 1
ATOM 2603 O O . GLY A 1 340 ? -8.305 2.947 4.953 1 98.25 340 GLY A O 1
ATOM 2604 N N . TYR A 1 341 ? -7.746 4.203 6.758 1 97.75 341 TYR A N 1
ATOM 2605 C CA . TYR A 1 341 ? -6.934 5.184 6.047 1 97.75 341 TYR A CA 1
ATOM 2606 C C . TYR A 1 341 ? -5.902 4.496 5.16 1 97.75 341 TYR A C 1
ATOM 2608 O O . TYR A 1 341 ? -5.805 4.789 3.965 1 97.75 341 TYR A O 1
ATOM 2616 N N . GLU A 1 342 ? -5.188 3.586 5.809 1 98.19 342 GLU A N 1
ATOM 2617 C CA . GLU A 1 342 ? -4.082 2.918 5.133 1 98.19 342 GLU A CA 1
ATOM 2618 C C . GLU A 1 342 ? -4.578 2.047 3.982 1 98.19 342 GLU A C 1
ATOM 2620 O O . GLU A 1 342 ? -4.023 2.082 2.883 1 98.19 342 GLU A O 1
ATOM 2625 N N . LEU A 1 343 ? -5.664 1.293 4.242 1 98.69 343 LEU A N 1
ATOM 2626 C CA . LEU A 1 343 ? -6.16 0.373 3.225 1 98.69 343 LEU A CA 1
ATOM 2627 C C . LEU A 1 343 ? -6.664 1.133 2.002 1 98.69 343 LEU A C 1
ATOM 2629 O O . LEU A 1 343 ? -6.398 0.734 0.866 1 98.69 343 LEU A O 1
ATOM 2633 N N . LEU A 1 344 ? -7.332 2.227 2.223 1 98.75 344 LEU A N 1
ATOM 2634 C CA . LEU A 1 344 ? -7.855 3.016 1.111 1 98.75 344 LEU A CA 1
ATOM 2635 C C . LEU A 1 344 ? -6.719 3.588 0.27 1 98.75 344 LEU A C 1
ATOM 2637 O O . LEU A 1 344 ? -6.785 3.582 -0.961 1 98.75 344 LEU A O 1
ATOM 2641 N N . CYS A 1 345 ? -5.66 3.996 0.924 1 98.06 345 CYS A N 1
ATOM 2642 C CA . CYS A 1 345 ? -4.523 4.598 0.233 1 98.06 345 CYS A CA 1
ATOM 2643 C C . CYS A 1 345 ? -3.66 3.529 -0.429 1 98.06 345 CYS A C 1
ATOM 2645 O O . CYS A 1 345 ? -2.83 3.84 -1.284 1 98.06 345 CYS A O 1
ATOM 2647 N N . ALA A 1 346 ? -3.871 2.27 -0.095 1 97.94 346 ALA A N 1
ATOM 2648 C CA . ALA A 1 346 ? -2.943 1.213 -0.495 1 97.94 346 ALA A CA 1
ATOM 2649 C C . ALA A 1 346 ? -3.43 0.506 -1.757 1 97.94 346 ALA A C 1
ATOM 2651 O O . ALA A 1 346 ? -2.721 -0.331 -2.32 1 97.94 346 ALA A O 1
ATOM 2652 N N . VAL A 1 347 ? -4.668 0.823 -2.213 1 98.31 347 VAL A N 1
ATOM 2653 C CA . VAL A 1 347 ? -5.148 0.173 -3.428 1 98.31 347 VAL A CA 1
ATOM 2654 C C . VAL A 1 347 ? -4.191 0.459 -4.582 1 98.31 347 VAL A C 1
ATOM 2656 O O . VAL A 1 347 ? -3.918 1.62 -4.898 1 98.31 347 VAL A O 1
ATOM 2659 N N . ALA A 1 348 ? -3.664 -0.591 -5.133 1 97 348 ALA A N 1
ATOM 2660 C CA . ALA A 1 348 ? -2.576 -0.494 -6.105 1 97 348 ALA A CA 1
ATOM 2661 C C . ALA A 1 348 ? -3.09 0.003 -7.453 1 97 348 ALA A C 1
ATOM 2663 O O . ALA A 1 348 ? -4.262 -0.19 -7.789 1 97 348 ALA A O 1
ATOM 2664 N N . PRO A 1 349 ? -2.213 0.572 -8.258 1 92.62 349 PRO A N 1
ATOM 2665 C CA . PRO A 1 349 ? -2.6 1.097 -9.57 1 92.62 349 PRO A CA 1
ATOM 2666 C C . PRO A 1 349 ? -3.072 0.005 -10.523 1 92.62 349 PRO A C 1
ATOM 2668 O O . PRO A 1 349 ? -3.805 0.288 -11.477 1 92.62 349 PRO A O 1
ATOM 2671 N N . ARG A 1 350 ? -2.621 -1.193 -10.297 1 94.94 350 ARG A N 1
ATOM 2672 C CA . ARG A 1 350 ? -2.998 -2.275 -11.203 1 94.94 350 ARG A CA 1
ATOM 2673 C C . ARG A 1 350 ? -4.457 -2.668 -11.008 1 94.94 350 ARG A C 1
ATOM 2675 O O . ARG A 1 350 ? -5.023 -3.404 -11.82 1 94.94 350 ARG A O 1
ATOM 2682 N N . VAL A 1 351 ? -5.121 -2.266 -9.922 1 97.19 351 VAL A N 1
ATOM 2683 C CA . VAL A 1 351 ? -6.559 -2.441 -9.727 1 97.19 351 VAL A CA 1
ATOM 2684 C C . VAL A 1 351 ? -7.32 -1.393 -10.523 1 97.19 351 VAL A C 1
ATOM 2686 O O . VAL A 1 351 ? -7.125 -0.191 -10.336 1 97.19 351 VAL A O 1
ATOM 2689 N N . PRO A 1 352 ? -8.172 -1.805 -11.43 1 96.56 352 PRO A N 1
ATOM 2690 C CA . PRO A 1 352 ? -8.961 -0.823 -12.172 1 96.56 352 PRO A CA 1
ATOM 2691 C C . PRO A 1 352 ? -9.969 -0.084 -11.297 1 96.56 352 PRO A C 1
ATOM 2693 O O . PRO A 1 352 ? -10.578 -0.688 -10.414 1 96.56 352 PRO A O 1
ATOM 2696 N N . PHE A 1 353 ? -10.086 1.226 -11.539 1 97.31 353 PHE A N 1
ATOM 2697 C CA . PHE A 1 353 ? -11.086 2.051 -10.867 1 97.31 353 PHE A CA 1
ATOM 2698 C C . PHE A 1 353 ? -12.242 2.369 -11.805 1 97.31 353 PHE A C 1
ATOM 2700 O O . PHE A 1 353 ? -12.031 2.648 -12.992 1 97.31 353 PHE A O 1
ATOM 2707 N N . VAL A 1 354 ? -13.391 2.234 -11.297 1 96.56 354 VAL A N 1
ATOM 2708 C CA . VAL A 1 354 ? -14.586 2.627 -12.047 1 96.56 354 VAL A CA 1
ATOM 2709 C C . VAL A 1 354 ? -15.438 3.568 -11.203 1 96.56 354 VAL A C 1
ATOM 2711 O O . VAL A 1 354 ? -15.531 3.408 -9.984 1 96.56 354 VAL A O 1
ATOM 2714 N N . THR A 1 355 ? -16.016 4.602 -11.812 1 95.5 355 THR A N 1
ATOM 2715 C CA . THR A 1 355 ? -16.891 5.539 -11.117 1 95.5 355 THR A CA 1
ATOM 2716 C C . THR A 1 355 ? -18.344 5.285 -11.469 1 95.5 355 THR A C 1
ATOM 2718 O O . THR A 1 355 ? -18.672 4.984 -12.617 1 95.5 355 THR A O 1
ATOM 2721 N N . THR A 1 356 ? -19.078 5.195 -10.531 1 86.5 356 THR A N 1
ATOM 2722 C CA . THR A 1 356 ? -20.516 5.078 -10.766 1 86.5 356 THR A CA 1
ATOM 2723 C C . THR A 1 356 ? -21.25 6.332 -10.289 1 86.5 356 THR A C 1
ATOM 2725 O O . THR A 1 356 ? -20.766 7.027 -9.391 1 86.5 356 THR A O 1
ATOM 2728 N N . MET B 1 1 ? 9.969 17.766 -7.828 1 62.41 1 MET B N 1
ATOM 2729 C CA . MET B 1 1 ? 9.18 17 -6.871 1 62.41 1 MET B CA 1
ATOM 2730 C C . MET B 1 1 ? 9.172 17.688 -5.504 1 62.41 1 MET B C 1
ATOM 2732 O O . MET B 1 1 ? 10.219 18.109 -5.008 1 62.41 1 MET B O 1
ATOM 2736 N N . THR B 1 2 ? 7.844 17.781 -5.051 1 78.38 2 THR B N 1
ATOM 2737 C CA . THR B 1 2 ? 7.766 18.781 -3.982 1 78.38 2 THR B CA 1
ATOM 2738 C C . THR B 1 2 ? 8.133 18.156 -2.639 1 78.38 2 THR B C 1
ATOM 2740 O O . THR B 1 2 ? 8.875 18.75 -1.856 1 78.38 2 THR B O 1
ATOM 2743 N N . ARG B 1 3 ? 7.777 16.797 -2.383 1 93.81 3 ARG B N 1
ATOM 2744 C CA . ARG B 1 3 ? 8.172 16.172 -1.126 1 93.81 3 ARG B CA 1
ATOM 2745 C C . ARG B 1 3 ? 9.516 15.461 -1.266 1 93.81 3 ARG B C 1
ATOM 2747 O O . ARG B 1 3 ? 9.844 14.945 -2.336 1 93.81 3 ARG B O 1
ATOM 2754 N N . PRO B 1 4 ? 10.344 15.477 -0.303 1 96.75 4 PRO B N 1
ATOM 2755 C CA . PRO B 1 4 ? 11.719 15 -0.459 1 96.75 4 PRO B CA 1
ATOM 2756 C C . PRO B 1 4 ? 11.828 13.477 -0.438 1 96.75 4 PRO B C 1
ATOM 2758 O O . PRO B 1 4 ? 12.93 12.93 -0.518 1 96.75 4 PRO B O 1
ATOM 2761 N N . ILE B 1 5 ? 10.828 12.734 -0.49 1 97.88 5 ILE B N 1
ATOM 2762 C CA . ILE B 1 5 ? 10.867 11.281 -0.513 1 97.88 5 ILE B CA 1
ATOM 2763 C C . ILE B 1 5 ? 11.117 10.789 -1.938 1 97.88 5 ILE B C 1
ATOM 2765 O O . ILE B 1 5 ? 10.609 11.375 -2.898 1 97.88 5 ILE B O 1
ATOM 2769 N N . GLN B 1 6 ? 11.898 9.695 -2.012 1 97.75 6 GLN B N 1
ATOM 2770 C CA . GLN B 1 6 ? 12.203 9.148 -3.33 1 97.75 6 GLN B CA 1
ATOM 2771 C C . GLN B 1 6 ? 12.57 7.668 -3.242 1 97.75 6 GLN B C 1
ATOM 2773 O O . GLN B 1 6 ? 13.164 7.23 -2.254 1 97.75 6 GLN B O 1
ATOM 2778 N N . ALA B 1 7 ? 12.188 6.934 -4.266 1 98.44 7 ALA B N 1
ATOM 2779 C CA . ALA B 1 7 ? 12.648 5.559 -4.449 1 98.44 7 ALA B CA 1
ATOM 2780 C C . ALA B 1 7 ? 13.703 5.48 -5.555 1 98.44 7 ALA B C 1
ATOM 2782 O O . ALA B 1 7 ? 13.438 5.844 -6.703 1 98.44 7 ALA B O 1
ATOM 2783 N N . SER B 1 8 ? 14.891 5.059 -5.23 1 98.56 8 SER B N 1
ATOM 2784 C CA . SER B 1 8 ? 15.969 4.902 -6.207 1 98.56 8 SER B CA 1
ATOM 2785 C C . SER B 1 8 ? 16.188 3.436 -6.547 1 98.56 8 SER B C 1
ATOM 2787 O O . SER B 1 8 ? 16.234 2.584 -5.656 1 98.56 8 SER B O 1
ATOM 2789 N N . LEU B 1 9 ? 16.328 3.148 -7.82 1 98.75 9 LEU B N 1
ATOM 2790 C CA . LEU B 1 9 ? 16.516 1.785 -8.297 1 98.75 9 LEU B CA 1
ATOM 2791 C C . LEU B 1 9 ? 17.906 1.621 -8.922 1 98.75 9 LEU B C 1
ATOM 2793 O O . LEU B 1 9 ? 18.281 2.389 -9.812 1 98.75 9 LEU B O 1
ATOM 2797 N N . ASP B 1 10 ? 18.641 0.703 -8.477 1 98.75 10 ASP B N 1
ATOM 2798 C CA . ASP B 1 10 ? 19.938 0.358 -9.055 1 98.75 10 ASP B CA 1
ATOM 2799 C C . ASP B 1 10 ? 19.797 -0.79 -10.055 1 98.75 10 ASP B C 1
ATOM 2801 O O . ASP B 1 10 ? 19.781 -1.959 -9.664 1 98.75 10 ASP B O 1
ATOM 2805 N N . LEU B 1 11 ? 19.844 -0.503 -11.305 1 98.5 11 LEU B N 1
ATOM 2806 C CA . LEU B 1 11 ? 19.578 -1.485 -12.344 1 98.5 11 LEU B CA 1
ATOM 2807 C C . LEU B 1 11 ? 20.766 -2.418 -12.539 1 98.5 11 LEU B C 1
ATOM 2809 O O . LEU B 1 11 ? 20.609 -3.557 -12.984 1 98.5 11 LEU B O 1
ATOM 2813 N N . GLN B 1 12 ? 21.953 -1.945 -12.234 1 98.56 12 GLN B N 1
ATOM 2814 C CA . GLN B 1 12 ? 23.109 -2.82 -12.297 1 98.56 12 GLN B CA 1
ATOM 2815 C C . GLN B 1 12 ? 23.031 -3.926 -11.25 1 98.56 12 GLN B C 1
ATOM 2817 O O . GLN B 1 12 ? 23.406 -5.07 -11.516 1 98.56 12 GLN B O 1
ATOM 2822 N N . VAL B 1 13 ? 22.547 -3.551 -10.141 1 98.75 13 VAL B N 1
ATOM 2823 C CA . VAL B 1 13 ? 22.359 -4.531 -9.078 1 98.75 13 VAL B CA 1
ATOM 2824 C C . VAL B 1 13 ? 21.344 -5.578 -9.508 1 98.75 13 VAL B C 1
ATOM 2826 O O . VAL B 1 13 ? 21.516 -6.773 -9.258 1 98.75 13 VAL B O 1
ATOM 2829 N N . MET B 1 14 ? 20.297 -5.148 -10.156 1 98.75 14 MET B N 1
ATOM 2830 C CA . MET B 1 14 ? 19.281 -6.086 -10.641 1 98.75 14 MET B CA 1
ATOM 2831 C C . MET B 1 14 ? 19.891 -7.078 -11.625 1 98.75 14 MET B C 1
ATOM 2833 O O . MET B 1 14 ? 19.625 -8.281 -11.555 1 98.75 14 MET B O 1
ATOM 2837 N N . LYS B 1 15 ? 20.688 -6.574 -12.492 1 98.75 15 LYS B N 1
ATOM 2838 C CA . LYS B 1 15 ? 21.391 -7.422 -13.445 1 98.75 15 LYS B CA 1
ATOM 2839 C C . LYS B 1 15 ? 22.281 -8.438 -12.734 1 98.75 15 LYS B C 1
ATOM 2841 O O . LYS B 1 15 ? 22.297 -9.617 -13.094 1 98.75 15 LYS B O 1
ATOM 2846 N N . GLN B 1 16 ? 22.953 -7.953 -11.758 1 98.75 16 GLN B N 1
ATOM 2847 C CA . GLN B 1 16 ? 23.828 -8.82 -10.977 1 98.75 16 GLN B CA 1
ATOM 2848 C C . GLN B 1 16 ? 23.016 -9.883 -10.227 1 98.75 16 GLN B C 1
ATOM 2850 O O . GLN B 1 16 ? 23.438 -11.039 -10.148 1 98.75 16 GLN B O 1
ATOM 2855 N N . ASN B 1 17 ? 21.891 -9.5 -9.625 1 98.94 17 ASN B N 1
ATOM 2856 C CA . ASN B 1 17 ? 21.031 -10.461 -8.945 1 98.94 17 ASN B CA 1
ATOM 2857 C C . ASN B 1 17 ? 20.594 -11.578 -9.883 1 98.94 17 ASN B C 1
ATOM 2859 O O . ASN B 1 17 ? 20.594 -12.75 -9.5 1 98.94 17 ASN B O 1
ATOM 2863 N N . LEU B 1 18 ? 20.203 -11.203 -11.109 1 98.94 18 LEU B N 1
ATOM 2864 C CA . LEU B 1 18 ? 19.812 -12.219 -12.078 1 98.94 18 LEU B CA 1
ATOM 2865 C C . LEU B 1 18 ? 20.969 -13.156 -12.383 1 98.94 18 LEU B C 1
ATOM 2867 O O . LEU B 1 18 ? 20.781 -14.367 -12.492 1 98.94 18 LEU B O 1
ATOM 2871 N N . ALA B 1 19 ? 22.156 -12.625 -12.477 1 98.81 19 ALA B N 1
ATOM 2872 C CA . ALA B 1 19 ? 23.344 -13.445 -12.719 1 98.81 19 ALA B CA 1
ATOM 2873 C C . ALA B 1 19 ? 23.562 -14.438 -11.578 1 98.81 19 ALA B C 1
ATOM 2875 O O . ALA B 1 19 ? 23.922 -15.594 -11.812 1 98.81 19 ALA B O 1
ATOM 2876 N N . ILE B 1 20 ? 23.344 -13.977 -10.398 1 98.81 20 ILE B N 1
ATOM 2877 C CA . ILE B 1 20 ? 23.5 -14.836 -9.227 1 98.81 20 ILE B CA 1
ATOM 2878 C C . ILE B 1 20 ? 22.469 -15.953 -9.258 1 98.81 20 ILE B C 1
ATOM 2880 O O . ILE B 1 20 ? 22.781 -17.109 -8.977 1 98.81 20 ILE B O 1
ATOM 2884 N N . VAL B 1 21 ? 21.234 -15.633 -9.641 1 98.62 21 VAL B N 1
ATOM 2885 C CA . VAL B 1 21 ? 20.156 -16.609 -9.758 1 98.62 21 VAL B CA 1
ATOM 2886 C C . VAL B 1 21 ? 20.516 -17.656 -10.797 1 98.62 21 VAL B C 1
ATOM 2888 O O . VAL B 1 21 ? 20.344 -18.859 -10.57 1 98.62 21 VAL B O 1
ATOM 2891 N N . ARG B 1 22 ? 21.047 -17.25 -11.922 1 98.5 22 ARG B N 1
ATOM 2892 C CA . ARG B 1 22 ? 21.438 -18.172 -12.992 1 98.5 22 ARG B CA 1
ATOM 2893 C C . ARG B 1 22 ? 22.531 -19.125 -12.523 1 98.5 22 ARG B C 1
ATOM 2895 O O . ARG B 1 22 ? 22.516 -20.312 -12.867 1 98.5 22 ARG B O 1
ATOM 2902 N N . ARG B 1 23 ? 23.422 -18.609 -11.711 1 98.31 23 ARG B N 1
ATOM 2903 C CA . ARG B 1 23 ? 24.484 -19.453 -11.18 1 98.31 23 ARG B CA 1
ATOM 2904 C C . ARG B 1 23 ? 23.938 -20.453 -10.172 1 98.31 23 ARG B C 1
ATOM 2906 O O . ARG B 1 23 ? 24.469 -21.562 -10.039 1 98.31 23 ARG B O 1
ATOM 2913 N N . ALA B 1 24 ? 22.906 -20.078 -9.516 1 98.25 24 ALA B N 1
ATOM 2914 C CA . ALA B 1 24 ? 22.297 -20.969 -8.516 1 98.25 24 ALA B CA 1
ATOM 2915 C C . ALA B 1 24 ? 21.578 -22.125 -9.188 1 98.25 24 ALA B C 1
ATOM 2917 O O . ALA B 1 24 ? 21.453 -23.203 -8.602 1 98.25 24 ALA B O 1
ATOM 2918 N N . ALA B 1 25 ? 21.062 -21.922 -10.375 1 98.44 25 ALA B N 1
ATOM 2919 C CA . ALA B 1 25 ? 20.359 -22.953 -11.133 1 98.44 25 ALA B CA 1
ATOM 2920 C C . ALA B 1 25 ? 20.891 -23.031 -12.562 1 98.44 25 ALA B C 1
ATOM 2922 O O . ALA B 1 25 ? 20.141 -22.812 -13.523 1 98.44 25 ALA B O 1
ATOM 2923 N N . PRO B 1 26 ? 22.078 -23.484 -12.742 1 97.75 26 PRO B N 1
ATOM 2924 C CA . PRO B 1 26 ? 22.781 -23.359 -14.016 1 97.75 26 PRO B CA 1
ATOM 2925 C C . PRO B 1 26 ? 22.172 -24.203 -15.125 1 97.75 26 PRO B C 1
ATOM 2927 O O . PRO B 1 26 ? 22.344 -23.906 -16.312 1 97.75 26 PRO B O 1
ATOM 2930 N N . GLU B 1 27 ? 21.469 -25.219 -14.812 1 98.19 27 GLU B N 1
ATOM 2931 C CA . GLU B 1 27 ? 20.938 -26.109 -15.844 1 98.19 27 GLU B CA 1
ATOM 2932 C C . GLU B 1 27 ? 19.484 -25.766 -16.188 1 98.19 27 GLU B C 1
ATOM 2934 O O . GLU B 1 27 ? 18.922 -26.344 -17.109 1 98.19 27 GLU B O 1
ATOM 2939 N N . ALA B 1 28 ? 18.891 -24.938 -15.414 1 98.81 28 ALA B N 1
ATOM 2940 C CA . ALA B 1 28 ? 17.484 -24.562 -15.617 1 98.81 28 ALA B CA 1
ATOM 2941 C C . ALA B 1 28 ? 17.375 -23.281 -16.438 1 98.81 28 ALA B C 1
ATOM 2943 O O . ALA B 1 28 ? 18.266 -22.438 -16.406 1 98.81 28 ALA B O 1
ATOM 2944 N N . ARG B 1 29 ? 16.297 -23.156 -17.188 1 98.75 29 ARG B N 1
ATOM 2945 C CA . ARG B 1 29 ? 15.906 -21.859 -17.734 1 98.75 29 ARG B CA 1
ATOM 2946 C C . ARG B 1 29 ? 15.242 -20.984 -16.672 1 98.75 29 ARG B C 1
ATOM 2948 O O . ARG B 1 29 ? 14.688 -21.5 -15.703 1 98.75 29 ARG B O 1
ATOM 2955 N N . VAL B 1 30 ? 15.336 -19.656 -16.906 1 98.88 30 VAL B N 1
ATOM 2956 C CA . VAL B 1 30 ? 14.883 -18.75 -15.852 1 98.88 30 VAL B CA 1
ATOM 2957 C C . VAL B 1 30 ? 13.68 -17.953 -16.344 1 98.88 30 VAL B C 1
ATOM 2959 O O . VAL B 1 30 ? 13.781 -17.203 -17.312 1 98.88 30 VAL B O 1
ATOM 2962 N N . TRP B 1 31 ? 12.539 -18.125 -15.688 1 98.94 31 TRP B N 1
ATOM 2963 C CA . TRP B 1 31 ? 11.461 -17.141 -15.734 1 98.94 31 TRP B CA 1
ATOM 2964 C C . TRP B 1 31 ? 11.711 -16.031 -14.727 1 98.94 31 TRP B C 1
ATOM 2966 O O . TRP B 1 31 ? 11.562 -16.219 -13.523 1 98.94 31 TRP B O 1
ATOM 2976 N N . SER B 1 32 ? 12.062 -14.852 -15.172 1 98.94 32 SER B N 1
ATOM 2977 C CA . SER B 1 32 ? 12.07 -13.711 -14.266 1 98.94 32 SER B CA 1
ATOM 2978 C C . SER B 1 32 ? 10.648 -13.25 -13.953 1 98.94 32 SER B C 1
ATOM 2980 O O . SER B 1 32 ? 9.93 -12.789 -14.844 1 98.94 32 SER B O 1
ATOM 2982 N N . VAL B 1 33 ? 10.297 -13.398 -12.719 1 98.88 33 VAL B N 1
ATOM 2983 C CA . VAL B 1 33 ? 8.938 -13.055 -12.32 1 98.88 33 VAL B CA 1
ATOM 2984 C C . VAL B 1 33 ? 8.844 -11.547 -12.055 1 98.88 33 VAL B C 1
ATOM 2986 O O . VAL B 1 33 ? 9.531 -11.023 -11.18 1 98.88 33 VAL B O 1
ATOM 2989 N N . VAL B 1 34 ? 7.902 -10.875 -12.82 1 98.69 34 VAL B N 1
ATOM 2990 C CA . VAL B 1 34 ? 7.789 -9.422 -12.742 1 98.69 34 VAL B CA 1
ATOM 2991 C C . VAL B 1 34 ? 6.328 -9.023 -12.531 1 98.69 34 VAL B C 1
ATOM 2993 O O . VAL B 1 34 ? 5.887 -7.973 -13 1 98.69 34 VAL B O 1
ATOM 2996 N N . LYS B 1 35 ? 5.59 -9.898 -11.859 1 97.31 35 LYS B N 1
ATOM 2997 C CA . LYS B 1 35 ? 4.207 -9.555 -11.562 1 97.31 35 LYS B CA 1
ATOM 2998 C C . LYS B 1 35 ? 4.133 -8.352 -10.625 1 97.31 35 LYS B C 1
ATOM 3000 O O . LYS B 1 35 ? 5.148 -7.93 -10.062 1 97.31 35 LYS B O 1
ATOM 3005 N N . ALA B 1 36 ? 2.887 -7.707 -10.531 1 97.19 36 ALA B N 1
ATOM 3006 C CA . ALA B 1 36 ? 2.66 -6.539 -9.688 1 97.19 36 ALA B CA 1
ATOM 3007 C C . ALA B 1 36 ? 3.574 -5.383 -10.086 1 97.19 36 ALA B C 1
ATOM 3009 O O . ALA B 1 36 ? 4.191 -4.746 -9.234 1 97.19 36 ALA B O 1
ATOM 3010 N N . ASN B 1 37 ? 3.695 -5.156 -11.438 1 97.56 37 ASN B N 1
ATOM 3011 C CA . ASN B 1 37 ? 4.539 -4.09 -11.969 1 97.56 37 ASN B CA 1
ATOM 3012 C C . ASN B 1 37 ? 5.98 -4.223 -11.484 1 97.56 37 ASN B C 1
ATOM 3014 O O . ASN B 1 37 ? 6.555 -3.266 -10.969 1 97.56 37 ASN B O 1
ATOM 3018 N N . ALA B 1 38 ? 6.52 -5.43 -11.602 1 98.25 38 ALA B N 1
ATOM 3019 C CA . ALA B 1 38 ? 7.867 -5.801 -11.172 1 98.25 38 ALA B CA 1
ATOM 3020 C C . ALA B 1 38 ? 8.047 -5.566 -9.672 1 98.25 38 ALA B C 1
ATOM 3022 O O . ALA B 1 38 ? 8.992 -4.895 -9.258 1 98.25 38 ALA B O 1
ATOM 3023 N N . TYR B 1 39 ? 7.152 -6.148 -8.93 1 98.25 39 TYR B N 1
ATOM 3024 C CA . TYR B 1 39 ? 7.172 -6.043 -7.477 1 98.25 39 TYR B CA 1
ATOM 3025 C C . TYR B 1 39 ? 7.277 -4.586 -7.035 1 98.25 39 TYR B C 1
ATOM 3027 O O . TYR B 1 39 ? 8.008 -4.27 -6.094 1 98.25 39 TYR B O 1
ATOM 3035 N N . GLY B 1 40 ? 6.637 -3.717 -7.766 1 97.94 40 GLY B N 1
ATOM 3036 C CA . GLY B 1 40 ? 6.586 -2.311 -7.395 1 97.94 40 GLY B CA 1
ATOM 3037 C C . GLY B 1 40 ? 7.711 -1.495 -8 1 97.94 40 GLY B C 1
ATOM 3038 O O . GLY B 1 40 ? 7.711 -0.265 -7.918 1 97.94 40 GLY B O 1
ATOM 3039 N N . HIS B 1 41 ? 8.68 -2.1 -8.695 1 98.5 41 HIS B N 1
ATOM 3040 C CA . HIS B 1 41 ? 9.836 -1.399 -9.242 1 98.5 41 HIS B CA 1
ATOM 3041 C C . HIS B 1 41 ? 9.523 -0.779 -10.594 1 98.5 41 HIS B C 1
ATOM 3043 O O . HIS B 1 41 ? 10.266 0.077 -11.078 1 98.5 41 HIS B O 1
ATOM 3049 N N . GLY B 1 42 ? 8.406 -1.16 -11.219 1 97.5 42 GLY B N 1
ATOM 3050 C CA . GLY B 1 42 ? 8.039 -0.651 -12.531 1 97.5 42 GLY B CA 1
ATOM 3051 C C . GLY B 1 42 ? 8.625 -1.467 -13.672 1 97.5 42 GLY B C 1
ATOM 3052 O O . GLY B 1 42 ? 9.82 -1.361 -13.969 1 97.5 42 GLY B O 1
ATOM 3053 N N . ILE B 1 43 ? 7.773 -2.186 -14.305 1 97.38 43 ILE B N 1
ATOM 3054 C CA . ILE B 1 43 ? 8.219 -3.111 -15.344 1 97.38 43 ILE B CA 1
ATOM 3055 C C . ILE B 1 43 ? 8.914 -2.338 -16.453 1 97.38 43 ILE B C 1
ATOM 3057 O O . ILE B 1 43 ? 9.945 -2.777 -16.969 1 97.38 43 ILE B O 1
ATOM 3061 N N . GLU B 1 44 ? 8.438 -1.157 -16.797 1 96.94 44 GLU B N 1
ATOM 3062 C CA . GLU B 1 44 ? 9.039 -0.357 -17.859 1 96.94 44 GLU B CA 1
ATOM 3063 C C . GLU B 1 44 ? 10.438 0.118 -17.469 1 96.94 44 GLU B C 1
ATOM 3065 O O . GLU B 1 44 ? 11.305 0.288 -18.328 1 96.94 44 GLU B O 1
ATOM 3070 N N . ARG B 1 45 ? 10.609 0.295 -16.203 1 96.88 45 ARG B N 1
ATOM 3071 C CA . ARG B 1 45 ? 11.891 0.805 -15.703 1 96.88 45 ARG B CA 1
ATOM 3072 C C . ARG B 1 45 ? 12.938 -0.301 -15.656 1 96.88 45 ARG B C 1
ATOM 3074 O O . ARG B 1 45 ? 14.125 -0.043 -15.844 1 96.88 45 ARG B O 1
ATOM 3081 N N . VAL B 1 46 ? 12.438 -1.602 -15.453 1 97.56 46 VAL B N 1
ATOM 3082 C CA . VAL B 1 46 ? 13.453 -2.529 -14.969 1 97.56 46 VAL B CA 1
ATOM 3083 C C . VAL B 1 46 ? 13.625 -3.674 -15.969 1 97.56 46 VAL B C 1
ATOM 3085 O O . VAL B 1 46 ? 14.594 -4.438 -15.891 1 97.56 46 VAL B O 1
ATOM 3088 N N . TRP B 1 47 ? 12.742 -3.822 -16.953 1 97.69 47 TRP B N 1
ATOM 3089 C CA . TRP B 1 47 ? 12.742 -5.051 -17.734 1 97.69 47 TRP B CA 1
ATOM 3090 C C . TRP B 1 47 ? 14.047 -5.203 -18.516 1 97.69 47 TRP B C 1
ATOM 3092 O O . TRP B 1 47 ? 14.547 -6.32 -18.672 1 97.69 47 TRP B O 1
ATOM 3102 N N . SER B 1 48 ? 14.688 -4.121 -18.938 1 97.25 48 SER B N 1
ATOM 3103 C CA . SER B 1 48 ? 15.922 -4.207 -19.719 1 97.25 48 SER B CA 1
ATOM 3104 C C . SER B 1 48 ? 17.062 -4.762 -18.875 1 97.25 48 SER B C 1
ATOM 3106 O O . SER B 1 48 ? 17.938 -5.473 -19.391 1 97.25 48 SER B O 1
ATOM 3108 N N . ALA B 1 49 ? 17.031 -4.441 -17.594 1 98.12 49 ALA B N 1
ATOM 3109 C CA . ALA B 1 49 ? 18.062 -4.949 -16.688 1 98.12 49 ALA B CA 1
ATOM 3110 C C . ALA B 1 49 ? 17.938 -6.461 -16.516 1 98.12 49 ALA B C 1
ATOM 3112 O O . ALA B 1 49 ? 18.922 -7.129 -16.156 1 98.12 49 ALA B O 1
ATOM 3113 N N . LEU B 1 50 ? 16.797 -6.996 -16.844 1 98.56 50 LEU B N 1
ATOM 3114 C CA . LEU B 1 50 ? 16.547 -8.43 -16.75 1 98.56 50 LEU B CA 1
ATOM 3115 C C . LEU B 1 50 ? 16.594 -9.086 -18.125 1 98.56 50 LEU B C 1
ATOM 3117 O O . LEU B 1 50 ? 16.062 -10.18 -18.312 1 98.56 50 LEU B O 1
ATOM 3121 N N . GLY B 1 51 ? 17.234 -8.469 -19.031 1 97.5 51 GLY B N 1
ATOM 3122 C CA . GLY B 1 51 ? 17.234 -8.891 -20.422 1 97.5 51 GLY B CA 1
ATOM 3123 C C . GLY B 1 51 ? 17.891 -10.242 -20.625 1 97.5 51 GLY B C 1
ATOM 3124 O O . GLY B 1 51 ? 17.641 -10.914 -21.641 1 97.5 51 GLY B O 1
ATOM 3125 N N . ALA B 1 52 ? 18.703 -10.711 -19.719 1 98 52 ALA B N 1
ATOM 3126 C CA . ALA B 1 52 ? 19.422 -11.984 -19.844 1 98 52 ALA B CA 1
ATOM 3127 C C . ALA B 1 52 ? 18.531 -13.156 -19.422 1 98 52 ALA B C 1
ATOM 3129 O O . ALA B 1 52 ? 18.953 -14.312 -19.469 1 98 52 ALA B O 1
ATOM 3130 N N . THR B 1 53 ? 17.312 -12.852 -19.047 1 98.75 53 THR B N 1
ATOM 3131 C CA . THR B 1 53 ? 16.375 -13.898 -18.672 1 98.75 53 THR B CA 1
ATOM 3132 C C . THR B 1 53 ? 15.977 -14.727 -19.891 1 98.75 53 THR B C 1
ATOM 3134 O O . THR B 1 53 ? 16.156 -14.305 -21.031 1 98.75 53 THR B O 1
ATOM 3137 N N . ASP B 1 54 ? 15.477 -15.945 -19.625 1 98.81 54 ASP B N 1
ATOM 3138 C CA . ASP B 1 54 ? 14.953 -16.766 -20.703 1 98.81 54 ASP B CA 1
ATOM 3139 C C . ASP B 1 54 ? 13.508 -16.391 -21.031 1 98.81 54 ASP B C 1
ATOM 3141 O O . ASP B 1 54 ? 12.992 -16.734 -22.094 1 98.81 54 ASP B O 1
ATOM 3145 N N . GLY B 1 55 ? 12.852 -15.734 -20.078 1 98.81 55 GLY B N 1
ATOM 3146 C CA . GLY B 1 55 ? 11.492 -15.242 -20.234 1 98.81 55 GLY B CA 1
ATOM 3147 C C . GLY B 1 55 ? 10.992 -14.484 -19.016 1 98.81 55 GLY B C 1
ATOM 3148 O O . GLY B 1 55 ? 11.633 -14.5 -17.969 1 98.81 55 GLY B O 1
ATOM 3149 N N . PHE B 1 56 ? 9.875 -13.805 -19.188 1 98.94 56 PHE B N 1
ATOM 3150 C CA . PHE B 1 56 ? 9.227 -13.086 -18.109 1 98.94 56 PHE B CA 1
ATOM 3151 C C . PHE B 1 56 ? 7.938 -13.781 -17.688 1 98.94 56 PHE B C 1
ATOM 3153 O O . PHE B 1 56 ? 7.207 -14.297 -18.531 1 98.94 56 PHE B O 1
ATOM 3160 N N . ALA B 1 57 ? 7.699 -13.859 -16.422 1 98.81 57 ALA B N 1
ATOM 3161 C CA . ALA B 1 57 ? 6.441 -14.367 -15.883 1 98.81 57 ALA B CA 1
ATOM 3162 C C . ALA B 1 57 ? 5.672 -13.273 -15.156 1 98.81 57 ALA B C 1
ATOM 3164 O O . ALA B 1 57 ? 6.266 -12.461 -14.438 1 98.81 57 ALA B O 1
ATOM 3165 N N . MET B 1 58 ? 4.402 -13.25 -15.336 1 97.94 58 MET B N 1
ATOM 3166 C CA . MET B 1 58 ? 3.58 -12.18 -14.789 1 97.94 58 MET B CA 1
ATOM 3167 C C . MET B 1 58 ? 2.117 -12.602 -14.711 1 97.94 58 MET B C 1
ATOM 3169 O O . MET B 1 58 ? 1.799 -13.781 -14.852 1 97.94 58 MET B O 1
ATOM 3173 N N . LEU B 1 59 ? 1.25 -11.594 -14.359 1 96.31 59 LEU B N 1
ATOM 3174 C CA . LEU B 1 59 ? -0.158 -11.922 -14.156 1 96.31 59 LEU B CA 1
ATOM 3175 C C . LEU B 1 59 ? -1.045 -11.07 -15.062 1 96.31 59 LEU B C 1
ATOM 3177 O O . LEU B 1 59 ? -1.944 -11.594 -15.727 1 96.31 59 LEU B O 1
ATOM 3181 N N . ASN B 1 60 ? -0.755 -9.797 -15.117 1 95.12 60 ASN B N 1
ATOM 3182 C CA . ASN B 1 60 ? -1.633 -8.859 -15.812 1 95.12 60 ASN B CA 1
ATOM 3183 C C . ASN B 1 60 ? -1.323 -8.805 -17.297 1 95.12 60 ASN B C 1
ATOM 3185 O O . ASN B 1 60 ? -0.182 -8.555 -17.703 1 95.12 60 ASN B O 1
ATOM 3189 N N . LEU B 1 61 ? -2.361 -8.953 -18.109 1 95.75 61 LEU B N 1
ATOM 3190 C CA . LEU B 1 61 ? -2.217 -8.906 -19.562 1 95.75 61 LEU B CA 1
ATOM 3191 C C . LEU B 1 61 ? -1.621 -7.574 -20.016 1 95.75 61 LEU B C 1
ATOM 3193 O O . LEU B 1 61 ? -0.824 -7.527 -20.953 1 95.75 61 LEU B O 1
ATOM 3197 N N . GLU B 1 62 ? -1.984 -6.492 -19.312 1 94.88 62 GLU B N 1
ATOM 3198 C CA . GLU B 1 62 ? -1.495 -5.156 -19.641 1 94.88 62 GLU B CA 1
ATOM 3199 C C . GLU B 1 62 ? 0.027 -5.09 -19.562 1 94.88 62 GLU B C 1
ATOM 3201 O O . GLU B 1 62 ? 0.671 -4.426 -20.375 1 94.88 62 GLU B O 1
ATOM 3206 N N . GLU B 1 63 ? 0.558 -5.758 -18.594 1 96.06 63 GLU B N 1
ATOM 3207 C CA . GLU B 1 63 ? 2.008 -5.781 -18.438 1 96.06 63 GLU B CA 1
ATOM 3208 C C . GLU B 1 63 ? 2.678 -6.574 -19.547 1 96.06 63 GLU B C 1
ATOM 3210 O O . GLU B 1 63 ? 3.752 -6.199 -20.031 1 96.06 63 GLU B O 1
ATOM 3215 N N . ALA B 1 64 ? 2.059 -7.668 -19.938 1 97.5 64 ALA B N 1
ATOM 3216 C CA . ALA B 1 64 ? 2.576 -8.461 -21.047 1 97.5 64 ALA B CA 1
ATOM 3217 C C . ALA B 1 64 ? 2.605 -7.648 -22.344 1 97.5 64 ALA B C 1
ATOM 3219 O O . ALA B 1 64 ? 3.604 -7.66 -23.062 1 97.5 64 ALA B O 1
ATOM 3220 N N . ILE B 1 65 ? 1.516 -6.949 -22.594 1 96.56 65 ILE B N 1
ATOM 3221 C CA . ILE B 1 65 ? 1.409 -6.109 -23.781 1 96.56 65 ILE B CA 1
ATOM 3222 C C . ILE B 1 65 ? 2.486 -5.027 -23.75 1 96.56 65 ILE B C 1
ATOM 3224 O O . ILE B 1 65 ? 3.148 -4.77 -24.766 1 96.56 65 ILE B O 1
ATOM 3228 N N . THR B 1 66 ? 2.658 -4.449 -22.562 1 96.5 66 THR B N 1
ATOM 3229 C CA . THR B 1 66 ? 3.678 -3.422 -22.391 1 96.5 66 THR B CA 1
ATOM 3230 C C . THR B 1 66 ? 5.059 -3.959 -22.766 1 96.5 66 THR B C 1
ATOM 3232 O O . THR B 1 66 ? 5.816 -3.293 -23.469 1 96.5 66 THR B O 1
ATOM 3235 N N . LEU B 1 67 ? 5.379 -5.133 -22.312 1 97.69 67 LEU B N 1
ATOM 3236 C CA . LEU B 1 67 ? 6.68 -5.719 -22.609 1 97.69 67 LEU B CA 1
ATOM 3237 C C . LEU B 1 67 ? 6.844 -5.93 -24.125 1 97.69 67 LEU B C 1
ATOM 3239 O O . LEU B 1 67 ? 7.902 -5.641 -24.672 1 97.69 67 LEU B O 1
ATOM 3243 N N . ARG B 1 68 ? 5.777 -6.473 -24.734 1 98 68 ARG B N 1
ATOM 3244 C CA . ARG B 1 68 ? 5.816 -6.668 -26.188 1 98 68 ARG B CA 1
ATOM 3245 C C . ARG B 1 68 ? 6.004 -5.336 -26.906 1 98 68 ARG B C 1
ATOM 3247 O O . ARG B 1 68 ? 6.832 -5.23 -27.812 1 98 68 ARG B O 1
ATOM 3254 N N . GLU B 1 69 ? 5.297 -4.367 -26.453 1 96.81 69 GLU B N 1
ATOM 3255 C CA . GLU B 1 69 ? 5.363 -3.049 -27.078 1 96.81 69 GLU B CA 1
ATOM 3256 C C . GLU B 1 69 ? 6.73 -2.402 -26.859 1 96.81 69 GLU B C 1
ATOM 3258 O O . GLU B 1 69 ? 7.188 -1.607 -27.688 1 96.81 69 GLU B O 1
ATOM 3263 N N . ARG B 1 70 ? 7.336 -2.791 -25.828 1 96.38 70 ARG B N 1
ATOM 3264 C CA . ARG B 1 70 ? 8.648 -2.23 -25.516 1 96.38 70 ARG B CA 1
ATOM 3265 C C . ARG B 1 70 ? 9.758 -3.012 -26.219 1 96.38 70 ARG B C 1
ATOM 3267 O O . ARG B 1 70 ? 10.938 -2.674 -26.078 1 96.38 70 ARG B O 1
ATOM 3274 N N . GLY B 1 71 ? 9.414 -4.125 -26.875 1 96.75 71 GLY B N 1
ATOM 3275 C CA . GLY B 1 71 ? 10.375 -4.758 -27.766 1 96.75 71 GLY B CA 1
ATOM 3276 C C . GLY B 1 71 ? 10.812 -6.133 -27.297 1 96.75 71 GLY B C 1
ATOM 3277 O O . GLY B 1 71 ? 11.641 -6.781 -27.938 1 96.75 71 GLY B O 1
ATOM 3278 N N . TRP B 1 72 ? 10.312 -6.559 -26.203 1 98.19 72 TRP B N 1
ATOM 3279 C CA . TRP B 1 72 ? 10.672 -7.902 -25.766 1 98.19 72 TRP B CA 1
ATOM 3280 C C . TRP B 1 72 ? 10.086 -8.953 -26.703 1 98.19 72 TRP B C 1
ATOM 3282 O O . TRP B 1 72 ? 8.875 -8.984 -26.938 1 98.19 72 TRP B O 1
ATOM 3292 N N . LYS B 1 73 ? 10.922 -9.867 -27.141 1 97.38 73 LYS B N 1
ATOM 3293 C CA . LYS B 1 73 ? 10.484 -10.867 -28.109 1 97.38 73 LYS B CA 1
ATOM 3294 C C . LYS B 1 73 ? 10.484 -12.266 -27.484 1 97.38 73 LYS B C 1
ATOM 3296 O O . LYS B 1 73 ? 10 -13.219 -28.094 1 97.38 73 LYS B O 1
ATOM 3301 N N . GLY B 1 74 ? 11.031 -12.336 -26.297 1 97.88 74 GLY B N 1
ATOM 3302 C CA . GLY B 1 74 ? 11.148 -13.633 -25.641 1 97.88 74 GLY B CA 1
ATOM 3303 C C . GLY B 1 74 ? 9.836 -14.125 -25.062 1 97.88 74 GLY B C 1
ATOM 3304 O O . GLY B 1 74 ? 8.805 -13.461 -25.203 1 97.88 74 GLY B O 1
ATOM 3305 N N . PRO B 1 75 ? 9.867 -15.25 -24.469 1 98.56 75 PRO B N 1
ATOM 3306 C CA . PRO B 1 75 ? 8.656 -15.859 -23.906 1 98.56 75 PRO B CA 1
ATOM 3307 C C . PRO B 1 75 ? 8.078 -15.055 -22.75 1 98.56 75 PRO B C 1
ATOM 3309 O O . PRO B 1 75 ? 8.82 -14.406 -22.016 1 98.56 75 PRO B O 1
ATOM 3312 N N . ILE B 1 76 ? 6.75 -15.062 -22.641 1 98.75 76 ILE B N 1
ATOM 3313 C CA . ILE B 1 76 ? 6.02 -14.492 -21.516 1 98.75 76 ILE B CA 1
ATOM 3314 C C . ILE B 1 76 ? 5.047 -15.523 -20.953 1 98.75 76 ILE B C 1
ATOM 3316 O O . ILE B 1 76 ? 4.242 -16.094 -21.688 1 98.75 76 ILE B O 1
ATOM 3320 N N . LEU B 1 77 ? 5.172 -15.766 -19.703 1 98.88 77 LEU B N 1
ATOM 3321 C CA . LEU B 1 77 ? 4.293 -16.719 -19.016 1 98.88 77 LEU B CA 1
ATOM 3322 C C . LEU B 1 77 ? 3.279 -15.984 -18.141 1 98.88 77 LEU B C 1
ATOM 3324 O O . LEU B 1 77 ? 3.656 -15.172 -17.297 1 98.88 77 LEU B O 1
ATOM 3328 N N . MET B 1 78 ? 2.008 -16.281 -18.359 1 98.31 78 MET B N 1
ATOM 3329 C CA . MET B 1 78 ? 0.937 -15.773 -17.516 1 98.31 78 MET B CA 1
ATOM 3330 C C . MET B 1 78 ? 0.621 -16.766 -16.391 1 98.31 78 MET B C 1
ATOM 3332 O O . MET B 1 78 ? -0.001 -17.797 -16.641 1 98.31 78 MET B O 1
ATOM 3336 N N . LEU B 1 79 ? 0.912 -16.359 -15.18 1 98 79 LEU B N 1
ATOM 3337 C CA . LEU B 1 79 ? 1.031 -17.297 -14.062 1 98 79 LEU B CA 1
ATOM 3338 C C . LEU B 1 79 ? -0.34 -17.797 -13.617 1 98 79 LEU B C 1
ATOM 3340 O O . LEU B 1 79 ? -0.46 -18.906 -13.094 1 98 79 LEU B O 1
ATOM 3344 N N . GLU B 1 80 ? -1.378 -16.984 -13.781 1 96.62 80 GLU B N 1
ATOM 3345 C CA . GLU B 1 80 ? -2.707 -17.406 -13.352 1 96.62 80 GLU B CA 1
ATOM 3346 C C . GLU B 1 80 ? -3.586 -17.781 -14.539 1 96.62 80 GLU B C 1
ATOM 3348 O O . GLU B 1 80 ? -4.762 -18.109 -14.375 1 96.62 80 GLU B O 1
ATOM 3353 N N . GLY B 1 81 ? -2.973 -17.688 -15.727 1 96.5 81 GLY B N 1
ATOM 3354 C CA . GLY B 1 81 ? -3.752 -17.938 -16.938 1 96.5 81 GLY B CA 1
ATOM 3355 C C . GLY B 1 81 ? -4.754 -16.844 -17.234 1 96.5 81 GLY B C 1
ATOM 3356 O O . GLY B 1 81 ? -4.496 -15.664 -16.969 1 96.5 81 GLY B O 1
ATOM 3357 N N . PHE B 1 82 ? -5.773 -17.219 -17.969 1 96.56 82 PHE B N 1
ATOM 3358 C CA . PHE B 1 82 ? -6.809 -16.266 -18.391 1 96.56 82 PHE B CA 1
ATOM 3359 C C . PHE B 1 82 ? -8.055 -16.438 -17.531 1 96.56 82 PHE B C 1
ATOM 3361 O O . PHE B 1 82 ? -8.289 -17.5 -16.953 1 96.56 82 PHE B O 1
ATOM 3368 N N . PHE B 1 83 ? -8.789 -15.422 -17.406 1 95.06 83 PHE B N 1
ATOM 3369 C CA . PHE B 1 83 ? -9.938 -15.391 -16.516 1 95.06 83 PHE B CA 1
ATOM 3370 C C . PHE B 1 83 ? -11.242 -15.469 -17.297 1 95.06 83 PHE B C 1
ATOM 3372 O O . PHE B 1 83 ? -12.297 -15.75 -16.719 1 95.06 83 PHE B O 1
ATOM 3379 N N . HIS B 1 84 ? -11.172 -15.148 -18.578 1 94 84 HIS B N 1
ATOM 3380 C CA . HIS B 1 84 ? -12.281 -15.281 -19.516 1 94 84 HIS B CA 1
ATOM 3381 C C . HIS B 1 84 ? -11.82 -15.898 -20.828 1 94 84 HIS B C 1
ATOM 3383 O O . HIS B 1 84 ? -10.68 -15.703 -21.25 1 94 84 HIS B O 1
ATOM 3389 N N . ALA B 1 85 ? -12.789 -16.594 -21.438 1 95.56 85 ALA B N 1
ATOM 3390 C CA . ALA B 1 85 ? -12.453 -17.266 -22.703 1 95.56 85 ALA B CA 1
ATOM 3391 C C . ALA B 1 85 ? -11.984 -16.25 -23.734 1 95.56 85 ALA B C 1
ATOM 3393 O O . ALA B 1 85 ? -11.086 -16.547 -24.531 1 95.56 85 ALA B O 1
ATOM 3394 N N . GLN B 1 86 ? -12.555 -15.07 -23.672 1 94.81 86 GLN B N 1
ATOM 3395 C CA . GLN B 1 86 ? -12.25 -14.047 -24.672 1 94.81 86 GLN B CA 1
ATOM 3396 C C . GLN B 1 86 ? -10.805 -13.578 -24.547 1 94.81 86 GLN B C 1
ATOM 3398 O O . GLN B 1 86 ? -10.25 -13.016 -25.5 1 94.81 86 GLN B O 1
ATOM 3403 N N . ASP B 1 87 ? -10.164 -13.773 -23.406 1 95.31 87 ASP B N 1
ATOM 3404 C CA . ASP B 1 87 ? -8.781 -13.367 -23.203 1 95.31 87 ASP B CA 1
ATOM 3405 C C . ASP B 1 87 ? -7.84 -14.117 -24.141 1 95.31 87 ASP B C 1
ATOM 3407 O O . ASP B 1 87 ? -6.73 -13.656 -24.406 1 95.31 87 ASP B O 1
ATOM 3411 N N . LEU B 1 88 ? -8.258 -15.273 -24.625 1 97.25 88 LEU B N 1
ATOM 3412 C CA . LEU B 1 88 ? -7.418 -16.141 -25.438 1 97.25 88 LEU B CA 1
ATOM 3413 C C . LEU B 1 88 ? -7.035 -15.453 -26.75 1 97.25 88 LEU B C 1
ATOM 3415 O O . LEU B 1 88 ? -5.984 -15.75 -27.328 1 97.25 88 LEU B O 1
ATOM 3419 N N . GLU B 1 89 ? -7.883 -14.523 -27.188 1 96.56 89 GLU B N 1
ATOM 3420 C CA . GLU B 1 89 ? -7.543 -13.766 -28.391 1 96.56 89 GLU B CA 1
ATOM 3421 C C . GLU B 1 89 ? -6.242 -12.984 -28.188 1 96.56 89 GLU B C 1
ATOM 3423 O O . GLU B 1 89 ? -5.375 -12.984 -29.062 1 96.56 89 GLU B O 1
ATOM 3428 N N . ALA B 1 90 ? -6.145 -12.344 -27.031 1 96.69 90 ALA B N 1
ATOM 3429 C CA . ALA B 1 90 ? -4.926 -11.594 -26.719 1 96.69 90 ALA B CA 1
ATOM 3430 C C . ALA B 1 90 ? -3.736 -12.531 -26.547 1 96.69 90 ALA B C 1
ATOM 3432 O O . ALA B 1 90 ? -2.621 -12.211 -26.969 1 96.69 90 ALA B O 1
ATOM 3433 N N . TYR B 1 91 ? -3.961 -13.664 -25.906 1 97.69 91 TYR B N 1
ATOM 3434 C CA . TYR B 1 91 ? -2.898 -14.648 -25.734 1 97.69 91 TYR B CA 1
ATOM 3435 C C . TYR B 1 91 ? -2.346 -15.094 -27.094 1 97.69 91 TYR B C 1
ATOM 3437 O O . TYR B 1 91 ? -1.134 -15.25 -27.25 1 97.69 91 TYR B O 1
ATOM 3445 N N . ASP B 1 92 ? -3.25 -15.273 -27.984 1 98.06 92 ASP B N 1
ATOM 3446 C CA . ASP B 1 92 ? -2.869 -15.664 -29.344 1 98.06 92 ASP B CA 1
ATOM 3447 C C . ASP B 1 92 ? -2.109 -14.539 -30.047 1 98.06 92 ASP B C 1
ATOM 3449 O O . ASP B 1 92 ? -1.045 -14.773 -30.625 1 98.06 92 ASP B O 1
ATOM 3453 N N . THR B 1 93 ? -2.645 -13.359 -29.938 1 97.5 93 THR B N 1
ATOM 3454 C CA . THR B 1 93 ? -2.086 -12.195 -30.625 1 97.5 93 THR B CA 1
ATOM 3455 C C . THR B 1 93 ? -0.672 -11.906 -30.125 1 97.5 93 THR B C 1
ATOM 3457 O O . THR B 1 93 ? 0.233 -11.656 -30.922 1 97.5 93 THR B O 1
ATOM 3460 N N . TYR B 1 94 ? -0.448 -12.031 -28.828 1 97.56 94 TYR B N 1
ATOM 3461 C CA . TYR B 1 94 ? 0.827 -11.625 -28.25 1 97.56 94 TYR B CA 1
ATOM 3462 C C . TYR B 1 94 ? 1.696 -12.836 -27.938 1 97.56 94 TYR B C 1
ATOM 3464 O O . TYR B 1 94 ? 2.752 -12.703 -27.312 1 97.56 94 TYR B O 1
ATOM 3472 N N . ARG B 1 95 ? 1.24 -14.023 -28.297 1 97.5 95 ARG B N 1
ATOM 3473 C CA . ARG B 1 95 ? 1.96 -15.281 -28.141 1 97.5 95 ARG B CA 1
ATOM 3474 C C . ARG B 1 95 ? 2.377 -15.5 -26.688 1 97.5 95 ARG B C 1
ATOM 3476 O O . ARG B 1 95 ? 3.553 -15.734 -26.406 1 97.5 95 ARG B O 1
ATOM 3483 N N . LEU B 1 96 ? 1.39 -15.445 -25.875 1 98.31 96 LEU B N 1
ATOM 3484 C CA . LEU B 1 96 ? 1.618 -15.625 -24.453 1 98.31 96 LEU B CA 1
ATOM 3485 C C . LEU B 1 96 ? 1.474 -17.094 -24.062 1 98.31 96 LEU B C 1
ATOM 3487 O O . LEU B 1 96 ? 0.611 -17.797 -24.578 1 98.31 96 LEU B O 1
ATOM 3491 N N . THR B 1 97 ? 2.355 -17.531 -23.172 1 98.69 97 THR B N 1
ATOM 3492 C CA . THR B 1 97 ? 2.213 -18.844 -22.531 1 98.69 97 THR B CA 1
ATOM 3493 C C . THR B 1 97 ? 1.233 -18.766 -21.375 1 98.69 97 THR B C 1
ATOM 3495 O O . THR B 1 97 ? 1.283 -17.844 -20.562 1 98.69 97 THR B O 1
ATOM 3498 N N . THR B 1 98 ? 0.344 -19.719 -21.281 1 98.31 98 THR B N 1
ATOM 3499 C CA . THR B 1 98 ? -0.706 -19.609 -20.266 1 98.31 98 THR B CA 1
ATOM 3500 C C . THR B 1 98 ? -0.651 -20.781 -19.297 1 98.31 98 THR B C 1
ATOM 3502 O O . THR B 1 98 ? -0.265 -21.891 -19.672 1 98.31 98 THR B O 1
ATOM 3505 N N . CYS B 1 99 ? -1.052 -20.516 -18.109 1 98.38 99 CYS B N 1
ATOM 3506 C CA . CYS B 1 99 ? -1.237 -21.562 -17.094 1 98.38 99 CYS B CA 1
ATOM 3507 C C . CYS B 1 99 ? -2.668 -22.078 -17.109 1 98.38 99 CYS B C 1
ATOM 3509 O O . CYS B 1 99 ? -3.615 -21.312 -17.25 1 98.38 99 CYS B O 1
ATOM 3511 N N . ILE B 1 100 ? -2.809 -23.375 -16.984 1 98.44 100 ILE B N 1
ATOM 3512 C CA . ILE B 1 100 ? -4.098 -24.047 -16.891 1 98.44 100 ILE B CA 1
ATOM 3513 C C . ILE B 1 100 ? -4.242 -24.703 -15.508 1 98.44 100 ILE B C 1
ATOM 3515 O O . ILE B 1 100 ? -3.418 -25.531 -15.117 1 98.44 100 ILE B O 1
ATOM 3519 N N . HIS B 1 101 ? -5.332 -24.297 -14.82 1 97.75 101 HIS B N 1
ATOM 3520 C CA . HIS B 1 101 ? -5.457 -24.797 -13.461 1 97.75 101 HIS B CA 1
ATOM 3521 C C . HIS B 1 101 ? -6.891 -25.219 -13.148 1 97.75 101 HIS B C 1
ATOM 3523 O O . HIS B 1 101 ? -7.199 -25.625 -12.023 1 97.75 101 HIS B O 1
ATOM 3529 N N . SER B 1 102 ? -7.773 -25.109 -14.141 1 96.5 102 SER B N 1
ATOM 3530 C CA . SER B 1 102 ? -9.188 -25.406 -13.914 1 96.5 102 SER B CA 1
ATOM 3531 C C . SER B 1 102 ? -9.82 -26.047 -15.148 1 96.5 102 SER B C 1
ATOM 3533 O O . SER B 1 102 ? -9.367 -25.812 -16.266 1 96.5 102 SER B O 1
ATOM 3535 N N . ASN B 1 103 ? -10.953 -26.75 -14.883 1 96.44 103 ASN B N 1
ATOM 3536 C CA . ASN B 1 103 ? -11.633 -27.469 -15.961 1 96.44 103 ASN B CA 1
ATOM 3537 C C . ASN B 1 103 ? -12.234 -26.484 -16.969 1 96.44 103 ASN B C 1
ATOM 3539 O O . ASN B 1 103 ? -12.258 -26.781 -18.172 1 96.44 103 ASN B O 1
ATOM 3543 N N . TRP B 1 104 ? -12.711 -25.422 -16.484 1 96.56 104 TRP B N 1
ATOM 3544 C CA . TRP B 1 104 ? -13.344 -24.5 -17.422 1 96.56 104 TRP B CA 1
ATOM 3545 C C . TRP B 1 104 ? -12.344 -23.984 -18.453 1 96.56 104 TRP B C 1
ATOM 3547 O O . TRP B 1 104 ? -12.711 -23.688 -19.594 1 96.56 104 TRP B O 1
ATOM 3557 N N . GLN B 1 105 ? -11.141 -23.859 -18.094 1 97.5 105 GLN B N 1
ATOM 3558 C CA . GLN B 1 105 ? -10.102 -23.406 -19.016 1 97.5 105 GLN B CA 1
ATOM 3559 C C . GLN B 1 105 ? -9.828 -24.438 -20.109 1 97.5 105 GLN B C 1
ATOM 3561 O O . GLN B 1 105 ? -9.461 -24.078 -21.219 1 97.5 105 GLN B O 1
ATOM 3566 N N . LEU B 1 106 ? -9.945 -25.766 -19.75 1 97.62 106 LEU B N 1
ATOM 3567 C CA . LEU B 1 106 ? -9.82 -26.812 -20.75 1 97.62 106 LEU B CA 1
ATOM 3568 C C . LEU B 1 106 ? -10.836 -26.625 -21.875 1 97.62 106 LEU B C 1
ATOM 3570 O O . LEU B 1 106 ? -10.484 -26.656 -23.062 1 97.62 106 LEU B O 1
ATOM 3574 N N . LYS B 1 107 ? -12.008 -26.391 -21.391 1 97.12 107 LYS B N 1
ATOM 3575 C CA . LYS B 1 107 ? -13.094 -26.203 -22.359 1 97.12 107 LYS B CA 1
ATOM 3576 C C . LYS B 1 107 ? -12.867 -24.953 -23.203 1 97.12 107 LYS B C 1
ATOM 3578 O O . LYS B 1 107 ? -13.078 -24.969 -24.422 1 97.12 107 LYS B O 1
ATOM 3583 N N . ALA B 1 108 ? -12.461 -23.875 -22.547 1 97.56 108 ALA B N 1
ATOM 3584 C CA . ALA B 1 108 ? -12.195 -22.625 -23.25 1 97.56 108 ALA B CA 1
ATOM 3585 C C . ALA B 1 108 ? -11.109 -22.797 -24.312 1 97.56 108 ALA B C 1
ATOM 3587 O O . ALA B 1 108 ? -11.242 -22.328 -25.438 1 97.56 108 ALA B O 1
ATOM 3588 N N . LEU B 1 109 ? -10.086 -23.5 -23.969 1 97.69 109 LEU B N 1
ATOM 3589 C CA . LEU B 1 109 ? -8.977 -23.75 -24.875 1 97.69 109 LEU B CA 1
ATOM 3590 C C . LEU B 1 109 ? -9.391 -24.641 -26.031 1 97.69 109 LEU B C 1
ATOM 3592 O O . LEU B 1 109 ? -9.016 -24.406 -27.188 1 97.69 109 LEU B O 1
ATOM 3596 N N . GLN B 1 110 ? -10.133 -25.656 -25.719 1 97.44 110 GLN B N 1
ATOM 3597 C CA . GLN B 1 110 ? -10.617 -26.578 -26.734 1 97.44 110 GLN B CA 1
ATOM 3598 C C . GLN B 1 110 ? -11.438 -25.859 -27.797 1 97.44 110 GLN B C 1
ATOM 3600 O O . GLN B 1 110 ? -11.336 -26.172 -28.984 1 97.44 110 GLN B O 1
ATOM 3605 N N . ASN B 1 111 ? -12.164 -24.922 -27.375 1 97.44 111 ASN B N 1
ATOM 3606 C CA . ASN B 1 111 ? -13.125 -24.266 -28.266 1 97.44 111 ASN B CA 1
ATOM 3607 C C . ASN B 1 111 ? -12.531 -23.031 -28.938 1 97.44 111 ASN B C 1
ATOM 3609 O O . ASN B 1 111 ? -13.156 -22.422 -29.812 1 97.44 111 ASN B O 1
ATOM 3613 N N . ALA B 1 112 ? -11.398 -22.672 -28.531 1 97.56 112 ALA B N 1
ATOM 3614 C CA . ALA B 1 112 ? -10.789 -21.438 -29.031 1 97.56 112 ALA B CA 1
ATOM 3615 C C . ALA B 1 112 ? -10.367 -21.578 -30.484 1 97.56 112 ALA B C 1
ATOM 3617 O O . ALA B 1 112 ? -10.023 -22.688 -30.922 1 97.56 112 ALA B O 1
ATOM 3618 N N . ARG B 1 113 ? -10.516 -20.469 -31.266 1 97 113 ARG B N 1
ATOM 3619 C CA . ARG B 1 113 ? -9.953 -20.359 -32.594 1 97 113 ARG B CA 1
ATOM 3620 C C . ARG B 1 113 ? -8.648 -19.578 -32.594 1 97 113 ARG B C 1
ATOM 3622 O O . ARG B 1 113 ? -8.656 -18.344 -32.625 1 97 113 ARG B O 1
ATOM 3629 N N . LEU B 1 114 ? -7.594 -20.328 -32.531 1 97.88 114 LEU B N 1
ATOM 3630 C CA . LEU B 1 114 ? -6.27 -19.719 -32.438 1 97.88 114 LEU B CA 1
ATOM 3631 C C . LEU B 1 114 ? -5.516 -19.828 -33.75 1 97.88 114 LEU B C 1
ATOM 3633 O O . LEU B 1 114 ? -5.707 -20.781 -34.5 1 97.88 114 LEU B O 1
ATOM 3637 N N . ASN B 1 115 ? -4.688 -18.891 -34.031 1 97.94 115 ASN B N 1
ATOM 3638 C CA . ASN B 1 115 ? -3.846 -18.922 -35.219 1 97.94 115 ASN B CA 1
ATOM 3639 C C . ASN B 1 115 ? -2.75 -19.969 -35.125 1 97.94 115 ASN B C 1
ATOM 3641 O O . ASN B 1 115 ? -2.281 -20.5 -36.125 1 97.94 115 ASN B O 1
ATOM 3645 N N . ALA B 1 116 ? -2.338 -20.234 -33.938 1 97.81 116 ALA B N 1
ATOM 3646 C CA . ALA B 1 116 ? -1.322 -21.234 -33.625 1 97.81 116 ALA B CA 1
ATOM 3647 C C . ALA B 1 116 ? -1.512 -21.781 -32.219 1 97.81 116 ALA B C 1
ATOM 3649 O O . ALA B 1 116 ? -2.055 -21.094 -31.359 1 97.81 116 ALA B O 1
ATOM 3650 N N . PRO B 1 117 ? -1.052 -22.969 -32.031 1 98.25 117 PRO B N 1
ATOM 3651 C CA . PRO B 1 117 ? -1.184 -23.516 -30.672 1 98.25 117 PRO B CA 1
ATOM 3652 C C . PRO B 1 117 ? -0.466 -22.688 -29.609 1 98.25 117 PRO B C 1
ATOM 3654 O O . PRO B 1 117 ? 0.545 -22.047 -29.906 1 98.25 117 PRO B O 1
ATOM 3657 N N . LEU B 1 118 ? -0.965 -22.688 -28.438 1 98.56 118 LEU B N 1
ATOM 3658 C CA . LEU B 1 118 ? -0.356 -22 -27.312 1 98.56 118 LEU B CA 1
ATOM 3659 C C . LEU B 1 118 ? 0.449 -22.969 -26.453 1 98.56 118 LEU B C 1
ATOM 3661 O O . LEU B 1 118 ? 0.022 -24.094 -26.219 1 98.56 118 LEU B O 1
ATOM 3665 N N . ASP B 1 119 ? 1.627 -22.5 -26.062 1 98.69 119 ASP B N 1
ATOM 3666 C CA . ASP B 1 119 ? 2.326 -23.234 -25 1 98.69 119 ASP B CA 1
ATOM 3667 C C . ASP B 1 119 ? 1.617 -23.062 -23.656 1 98.69 119 ASP B C 1
ATOM 3669 O O . ASP B 1 119 ? 1.084 -22 -23.359 1 98.69 119 ASP B O 1
ATOM 3673 N N . ILE B 1 120 ? 1.646 -24.188 -22.906 1 98.69 120 ILE B N 1
ATOM 3674 C CA . ILE B 1 120 ? 0.856 -24.109 -21.672 1 98.69 120 ILE B CA 1
ATOM 3675 C C . ILE B 1 120 ? 1.64 -24.719 -20.516 1 98.69 120 ILE B C 1
ATOM 3677 O O . ILE B 1 120 ? 2.527 -25.547 -20.734 1 98.69 120 ILE B O 1
ATOM 3681 N N . TYR B 1 121 ? 1.379 -24.234 -19.375 1 98.81 121 TYR B N 1
ATOM 3682 C CA . TYR B 1 121 ? 1.785 -24.828 -18.109 1 98.81 121 TYR B CA 1
ATOM 3683 C C . TYR B 1 121 ? 0.593 -25.453 -17.391 1 98.81 121 TYR B C 1
ATOM 3685 O O . TYR B 1 121 ? -0.435 -24.797 -17.203 1 98.81 121 TYR B O 1
ATOM 3693 N N . VAL B 1 122 ? 0.705 -26.672 -17.031 1 98.56 122 VAL B N 1
ATOM 3694 C CA . VAL B 1 122 ? -0.357 -27.359 -16.312 1 98.56 122 VAL B CA 1
ATOM 3695 C C . VAL B 1 122 ? -0.065 -27.344 -14.805 1 98.56 122 VAL B C 1
ATOM 3697 O O . VAL B 1 122 ? 0.913 -27.938 -14.352 1 98.56 122 VAL B O 1
ATOM 3700 N N . LYS B 1 123 ? -0.903 -26.656 -14.086 1 98.56 123 LYS B N 1
ATOM 3701 C CA . LYS B 1 123 ? -0.657 -26.469 -12.656 1 98.56 123 LYS B CA 1
ATOM 3702 C C . LYS B 1 123 ? -1.25 -27.625 -11.844 1 98.56 123 LYS B C 1
ATOM 3704 O O . LYS B 1 123 ? -2.422 -27.969 -12.008 1 98.56 123 LYS B O 1
ATOM 3709 N N . VAL B 1 124 ? -0.45 -28.125 -11.031 1 97.88 124 VAL B N 1
ATOM 3710 C CA . VAL B 1 124 ? -0.869 -29.188 -10.117 1 97.88 124 VAL B CA 1
ATOM 3711 C C . VAL B 1 124 ? -0.812 -28.672 -8.68 1 97.88 124 VAL B C 1
ATOM 3713 O O . VAL B 1 124 ? 0.16 -28.031 -8.281 1 97.88 124 VAL B O 1
ATOM 3716 N N . ASN B 1 125 ? -1.891 -28.891 -7.938 1 97.88 125 ASN B N 1
ATOM 3717 C CA . ASN B 1 125 ? -1.933 -28.547 -6.523 1 97.88 125 ASN B CA 1
ATOM 3718 C C . ASN B 1 125 ? -1.14 -29.547 -5.68 1 97.88 125 ASN B C 1
ATOM 3720 O O . ASN B 1 125 ? -1.568 -30.688 -5.488 1 97.88 125 ASN B O 1
ATOM 3724 N N . SER B 1 126 ? -0.034 -29.078 -5.172 1 97.44 126 SER B N 1
ATOM 3725 C CA . SER B 1 126 ? 0.842 -29.984 -4.434 1 97.44 126 SER B CA 1
ATOM 3726 C C . SER B 1 126 ? 0.714 -29.766 -2.93 1 97.44 126 SER B C 1
ATOM 3728 O O . SER B 1 126 ? 1.6 -30.156 -2.164 1 97.44 126 SER B O 1
ATOM 3730 N N . GLY B 1 127 ? -0.341 -29.062 -2.531 1 96.38 127 GLY B N 1
ATOM 3731 C CA . GLY B 1 127 ? -0.572 -28.984 -1.098 1 96.38 127 GLY B CA 1
ATOM 3732 C C . GLY B 1 127 ? -0.8 -27.562 -0.608 1 96.38 127 GLY B C 1
ATOM 3733 O O . GLY B 1 127 ? -1.274 -27.359 0.51 1 96.38 127 GLY B O 1
ATOM 3734 N N . MET B 1 128 ? -0.496 -26.531 -1.402 1 97 128 MET B N 1
ATOM 3735 C CA . MET B 1 128 ? -0.744 -25.141 -1.03 1 97 128 MET B CA 1
ATOM 3736 C C . MET B 1 128 ? -2.24 -24.844 -0.983 1 97 128 MET B C 1
ATOM 3738 O O . MET B 1 128 ? -2.68 -23.953 -0.25 1 97 128 MET B O 1
ATOM 3742 N N . ASN B 1 129 ? -2.973 -25.609 -1.805 1 97.81 129 ASN B N 1
ATOM 3743 C CA . ASN B 1 129 ? -4.422 -25.5 -1.915 1 97.81 129 ASN B CA 1
ATOM 3744 C C . ASN B 1 129 ? -4.844 -24.094 -2.311 1 97.81 129 ASN B C 1
ATOM 3746 O O . ASN B 1 129 ? -5.699 -23.484 -1.659 1 97.81 129 ASN B O 1
ATOM 3750 N N . ARG B 1 130 ? -4.258 -23.562 -3.326 1 97.44 130 ARG B N 1
ATOM 3751 C CA . ARG B 1 130 ? -4.578 -22.297 -3.979 1 97.44 130 ARG B CA 1
ATOM 3752 C C . ARG B 1 130 ? -5.109 -22.531 -5.391 1 97.44 130 ARG B C 1
ATOM 3754 O O . ARG B 1 130 ? -6.316 -22.656 -5.594 1 97.44 130 ARG B O 1
ATOM 3761 N N . LEU B 1 131 ? -4.25 -22.734 -6.352 1 97.69 131 LEU B N 1
ATOM 3762 C CA . LEU B 1 131 ? -4.672 -23.094 -7.699 1 97.69 131 LEU B CA 1
ATOM 3763 C C . LEU B 1 131 ? -4.055 -24.422 -8.125 1 97.69 131 LEU B C 1
ATOM 3765 O O . LEU B 1 131 ? -3.033 -24.844 -7.574 1 97.69 131 LEU B O 1
ATOM 3769 N N . GLY B 1 132 ? -4.727 -25.078 -9.094 1 97.88 132 GLY B N 1
ATOM 3770 C CA . GLY B 1 132 ? -4.16 -26.266 -9.688 1 97.88 132 GLY B CA 1
ATOM 3771 C C . GLY B 1 132 ? -5.059 -27.484 -9.555 1 97.88 132 GLY B C 1
ATOM 3772 O O . GLY B 1 132 ? -5.875 -27.562 -8.641 1 97.88 132 GLY B O 1
ATOM 3773 N N . PHE B 1 133 ? -4.832 -28.484 -10.406 1 97.25 133 PHE B N 1
ATOM 3774 C CA . PHE B 1 133 ? -5.551 -29.75 -10.367 1 97.25 133 PHE B CA 1
ATOM 3775 C C . PHE B 1 133 ? -5.051 -30.625 -9.219 1 97.25 133 PHE B C 1
ATOM 3777 O O . PHE B 1 133 ? -3.857 -30.609 -8.906 1 97.25 133 PHE B O 1
ATOM 3784 N N . GLN B 1 134 ? -5.992 -31.328 -8.664 1 95.81 134 GLN B N 1
ATOM 3785 C CA . GLN B 1 134 ? -5.566 -32.344 -7.703 1 95.81 134 GLN B CA 1
ATOM 3786 C C . GLN B 1 134 ? -4.652 -33.375 -8.359 1 95.81 134 GLN B C 1
ATOM 3788 O O . GLN B 1 134 ? -4.828 -33.688 -9.531 1 95.81 134 GLN B O 1
ATOM 3793 N N . PRO B 1 135 ? -3.729 -33.875 -7.551 1 95.88 135 PRO B N 1
ATOM 3794 C CA . PRO B 1 135 ? -2.76 -34.812 -8.117 1 95.88 135 PRO B CA 1
ATOM 3795 C C . PRO B 1 135 ? -3.424 -35.969 -8.852 1 95.88 135 PRO B C 1
ATOM 3797 O O . PRO B 1 135 ? -2.949 -36.375 -9.914 1 95.88 135 PRO B O 1
ATOM 3800 N N . GLU B 1 136 ? -4.551 -36.406 -8.398 1 94.62 136 GLU B N 1
ATOM 3801 C CA . GLU B 1 136 ? -5.227 -37.562 -8.984 1 94.62 136 GLU B CA 1
ATOM 3802 C C . GLU B 1 136 ? -5.801 -37.25 -10.359 1 94.62 136 GLU B C 1
ATOM 3804 O O . GLU B 1 136 ? -6.066 -38.125 -11.164 1 94.62 136 GLU B O 1
ATOM 3809 N N . ARG B 1 137 ? -5.922 -35.969 -10.672 1 94.94 137 ARG B N 1
ATOM 3810 C CA . ARG B 1 137 ? -6.512 -35.562 -11.938 1 94.94 137 ARG B CA 1
ATOM 3811 C C . ARG B 1 137 ? -5.434 -35.188 -12.945 1 94.94 137 ARG B C 1
ATOM 3813 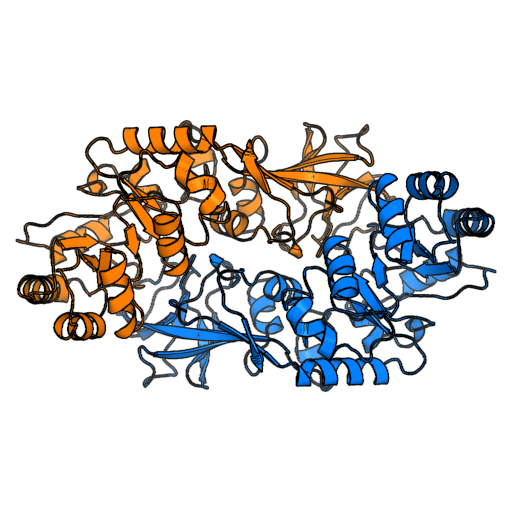O O . ARG B 1 137 ? -5.711 -35.062 -14.141 1 94.94 137 ARG B O 1
ATOM 3820 N N . ALA B 1 138 ? -4.254 -35.094 -12.539 1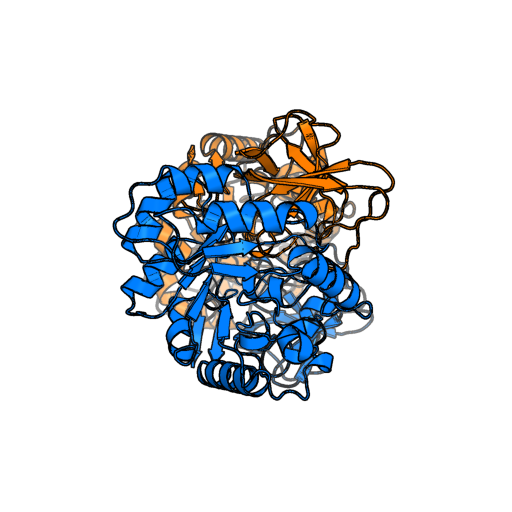 95.69 138 ALA B N 1
ATOM 3821 C CA . ALA B 1 138 ? -3.18 -34.5 -13.328 1 95.69 138 ALA B CA 1
ATOM 3822 C C . ALA B 1 138 ? -2.961 -35.281 -14.625 1 95.69 138 ALA B C 1
ATOM 3824 O O . ALA B 1 138 ? -2.861 -34.688 -15.703 1 95.69 138 ALA B O 1
ATOM 3825 N N . GLN B 1 139 ? -2.963 -36.594 -14.531 1 95.69 139 GLN B N 1
ATOM 3826 C CA . GLN B 1 139 ? -2.684 -37.406 -15.703 1 95.69 139 GLN B CA 1
ATOM 3827 C C . GLN B 1 139 ? -3.797 -37.281 -16.734 1 95.69 139 GLN B C 1
ATOM 3829 O O . GLN B 1 139 ? -3.527 -37.125 -17.938 1 95.69 139 GLN B O 1
ATOM 3834 N N . THR B 1 140 ? -4.98 -37.375 -16.25 1 96.69 140 THR B N 1
ATOM 3835 C CA . THR B 1 140 ? -6.125 -37.25 -17.141 1 96.69 140 THR B CA 1
ATOM 3836 C C . THR B 1 140 ? -6.133 -35.906 -17.844 1 96.69 140 THR B C 1
ATOM 3838 O O . THR B 1 140 ? -6.316 -35.844 -19.062 1 96.69 140 THR B O 1
ATOM 3841 N N . VAL B 1 141 ? -5.895 -34.875 -17.156 1 97.5 141 VAL B N 1
ATOM 3842 C CA . VAL B 1 141 ? -5.875 -33.531 -17.703 1 97.5 141 VAL B CA 1
ATOM 3843 C C . VAL B 1 141 ? -4.73 -33.406 -18.703 1 97.5 141 VAL B C 1
ATOM 3845 O O . VAL B 1 141 ? -4.906 -32.812 -19.781 1 97.5 141 VAL B O 1
ATOM 3848 N N . TRP B 1 142 ? -3.607 -33.938 -18.344 1 97.69 142 TRP B N 1
ATOM 3849 C CA . TRP B 1 142 ? -2.436 -33.875 -19.203 1 97.69 142 TRP B CA 1
ATOM 3850 C C . TRP B 1 142 ? -2.734 -34.5 -20.562 1 97.69 142 TRP B C 1
ATOM 3852 O O . TRP B 1 142 ? -2.438 -33.906 -21.609 1 97.69 142 TRP B O 1
ATOM 3862 N N . GLN B 1 143 ? -3.338 -35.656 -20.531 1 96.94 143 GLN B N 1
ATOM 3863 C CA . GLN B 1 143 ? -3.646 -36.375 -21.766 1 96.94 143 GLN B CA 1
ATOM 3864 C C . GLN B 1 143 ? -4.699 -35.625 -22.594 1 96.94 143 GLN B C 1
ATOM 3866 O O . GLN B 1 143 ? -4.609 -35.594 -23.812 1 96.94 143 GLN B O 1
ATOM 3871 N N . GLN B 1 144 ? -5.633 -35.125 -21.906 1 97.81 144 GLN B N 1
ATOM 3872 C CA . GLN B 1 144 ? -6.652 -34.344 -22.594 1 97.81 144 GLN B CA 1
ATOM 3873 C C . GLN B 1 144 ? -6.031 -33.156 -23.328 1 97.81 144 GLN B C 1
ATOM 3875 O O . GLN B 1 144 ? -6.332 -32.906 -24.5 1 97.81 144 GLN B O 1
ATOM 3880 N N . LEU B 1 145 ? -5.223 -32.438 -22.656 1 98.19 145 LEU B N 1
ATOM 3881 C CA . LEU B 1 145 ? -4.586 -31.25 -23.219 1 98.19 145 LEU B CA 1
ATOM 3882 C C . LEU B 1 145 ? -3.666 -31.625 -24.375 1 98.19 145 LEU B C 1
ATOM 3884 O O . LEU B 1 145 ? -3.645 -30.938 -25.406 1 98.19 145 LEU B O 1
ATOM 3888 N N . ARG B 1 146 ? -2.943 -32.656 -24.219 1 96.94 146 ARG B N 1
ATOM 3889 C CA . ARG B 1 146 ? -1.999 -33.125 -25.234 1 96.94 146 ARG B CA 1
ATOM 3890 C C . ARG B 1 146 ? -2.711 -33.406 -26.547 1 96.94 146 ARG B C 1
ATOM 3892 O O . ARG B 1 146 ? -2.137 -33.25 -27.625 1 96.94 146 ARG B O 1
ATOM 3899 N N . ALA B 1 147 ? -3.879 -33.781 -26.484 1 97.5 147 ALA B N 1
ATOM 3900 C CA . ALA B 1 147 ? -4.645 -34.188 -27.656 1 97.5 147 ALA B CA 1
ATOM 3901 C C . ALA B 1 147 ? -5.277 -33 -28.344 1 97.5 147 ALA B C 1
ATOM 3903 O O . ALA B 1 147 ? -5.82 -33.094 -29.453 1 97.5 147 ALA B O 1
ATOM 3904 N N . MET B 1 148 ? -5.164 -31.859 -27.828 1 97.94 148 MET B N 1
ATOM 3905 C CA . MET B 1 148 ? -5.816 -30.672 -28.359 1 97.94 148 MET B CA 1
ATOM 3906 C C . MET B 1 148 ? -4.961 -30.016 -29.438 1 97.94 148 MET B C 1
ATOM 3908 O O . MET B 1 148 ? -3.75 -29.844 -29.266 1 97.94 148 MET B O 1
ATOM 3912 N N . ARG B 1 149 ? -5.605 -29.578 -30.438 1 97.5 149 ARG B N 1
ATOM 3913 C CA . ARG B 1 149 ? -4.922 -28.891 -31.531 1 97.5 149 ARG B CA 1
ATOM 3914 C C . ARG B 1 149 ? -4.387 -27.547 -31.078 1 97.5 149 ARG B C 1
ATOM 3916 O O . ARG B 1 149 ? -3.35 -27.078 -31.562 1 97.5 149 ARG B O 1
ATOM 3923 N N . ASN B 1 150 ? -5.051 -26.891 -30.078 1 98.38 150 ASN B N 1
ATOM 3924 C CA . ASN B 1 150 ? -4.727 -25.531 -29.625 1 98.38 150 ASN B CA 1
ATOM 3925 C C . ASN B 1 150 ? -3.576 -25.531 -28.625 1 98.38 150 ASN B C 1
ATOM 3927 O O . ASN B 1 150 ? -3.191 -24.484 -28.109 1 98.38 150 ASN B O 1
ATOM 3931 N N . VAL B 1 151 ? -3.029 -26.719 -28.375 1 98.5 151 VAL B N 1
ATOM 3932 C CA . VAL B 1 151 ? -2.01 -26.828 -27.328 1 98.5 151 VAL B CA 1
ATOM 3933 C C . VAL B 1 151 ? -0.658 -27.156 -27.969 1 98.5 151 VAL B C 1
ATOM 3935 O O . VAL B 1 151 ? -0.548 -28.078 -28.781 1 98.5 151 VAL B O 1
ATOM 3938 N N . GLY B 1 152 ? 0.318 -26.281 -27.641 1 98.06 152 GLY B N 1
ATOM 3939 C CA . GLY B 1 152 ? 1.694 -26.516 -28.047 1 98.06 152 GLY B CA 1
ATOM 3940 C C . GLY B 1 152 ? 2.51 -27.25 -27 1 98.06 152 GLY B C 1
ATOM 3941 O O . GLY B 1 152 ? 2.1 -28.312 -26.516 1 98.06 152 GLY B O 1
ATOM 3942 N N . GLU B 1 153 ? 3.619 -26.734 -26.641 1 98 153 GLU B N 1
ATOM 3943 C CA . GLU B 1 153 ? 4.469 -27.328 -25.625 1 98 153 GLU B CA 1
ATOM 3944 C C . GLU B 1 153 ? 3.812 -27.266 -24.25 1 98 153 GLU B C 1
ATOM 3946 O O . GLU B 1 153 ? 3.162 -26.281 -23.906 1 98 153 GLU B O 1
ATOM 3951 N N . MET B 1 154 ? 4.066 -28.344 -23.531 1 98.38 154 MET B N 1
ATOM 3952 C CA . MET B 1 154 ? 3.463 -28.438 -22.203 1 98.38 154 MET B CA 1
ATOM 3953 C C . MET B 1 154 ? 4.531 -28.578 -21.125 1 98.38 154 MET B C 1
ATOM 3955 O O . MET B 1 154 ? 5.512 -29.312 -21.328 1 98.38 154 MET B O 1
ATOM 3959 N N . THR B 1 155 ? 4.363 -27.891 -20.047 1 98.69 155 THR B N 1
ATOM 3960 C CA . THR B 1 155 ? 5.199 -27.969 -18.844 1 98.69 155 THR B CA 1
ATOM 3961 C C . THR B 1 155 ? 4.348 -28.141 -17.594 1 98.69 155 THR B C 1
ATOM 3963 O O . THR B 1 155 ? 3.289 -27.516 -17.469 1 98.69 155 THR B O 1
ATOM 3966 N N . LEU B 1 156 ? 4.746 -29.047 -16.719 1 98.44 156 LEU B N 1
ATOM 3967 C CA . LEU B 1 156 ? 4.07 -29.188 -15.438 1 98.44 156 LEU B CA 1
ATOM 3968 C C . LEU B 1 156 ? 4.559 -28.141 -14.445 1 98.44 156 LEU B C 1
ATOM 3970 O O . LEU B 1 156 ? 5.766 -27.906 -14.328 1 98.44 156 LEU B O 1
ATOM 3974 N N . MET B 1 157 ? 3.631 -27.562 -13.766 1 98.56 157 MET B N 1
ATOM 3975 C CA . MET B 1 157 ? 3.957 -26.484 -12.836 1 98.56 157 MET B CA 1
ATOM 3976 C C . MET B 1 157 ? 3.289 -26.719 -11.484 1 98.56 157 MET B C 1
ATOM 3978 O O . MET B 1 157 ? 2.178 -27.25 -11.422 1 98.56 157 MET B O 1
ATOM 3982 N N . SER B 1 158 ? 3.914 -26.406 -10.453 1 98.44 158 SER B N 1
ATOM 3983 C CA . SER B 1 158 ? 3.367 -26.312 -9.102 1 98.44 158 SER B CA 1
ATOM 3984 C C . SER B 1 158 ? 3.994 -25.172 -8.32 1 98.44 158 SER B C 1
ATOM 3986 O O . SER B 1 158 ? 4.805 -24.406 -8.867 1 98.44 158 SER B O 1
ATOM 3988 N N . HIS B 1 159 ? 3.535 -24.859 -7.219 1 98.12 159 HIS B N 1
ATOM 3989 C CA . HIS B 1 159 ? 4.062 -23.797 -6.359 1 98.12 159 HIS B CA 1
ATOM 3990 C C . HIS B 1 159 ? 4.195 -24.281 -4.918 1 98.12 159 HIS B C 1
ATOM 3992 O O . HIS B 1 159 ? 3.217 -24.719 -4.316 1 98.12 159 HIS B O 1
ATOM 3998 N N . PHE B 1 160 ? 5.398 -24.219 -4.418 1 98.19 160 PHE B N 1
ATOM 3999 C CA . PHE B 1 160 ? 5.664 -24.703 -3.07 1 98.19 160 PHE B CA 1
ATOM 4000 C C . PHE B 1 160 ? 5.121 -23.734 -2.023 1 98.19 160 PHE B C 1
ATOM 4002 O O . PHE B 1 160 ? 5.391 -22.531 -2.082 1 98.19 160 PHE B O 1
ATOM 4009 N N . ALA B 1 161 ? 4.449 -24.266 -1.03 1 96.75 161 ALA B N 1
ATOM 4010 C CA . ALA B 1 161 ? 3.877 -23.469 0.056 1 96.75 161 ALA B CA 1
ATOM 4011 C C . ALA B 1 161 ? 4.918 -23.188 1.136 1 96.75 161 ALA B C 1
ATOM 4013 O O . ALA B 1 161 ? 4.812 -22.203 1.865 1 96.75 161 ALA B O 1
ATOM 4014 N N . GLN B 1 162 ? 5.965 -24.031 1.165 1 96.5 162 GLN B N 1
ATOM 4015 C CA . GLN B 1 162 ? 6.785 -24 2.369 1 96.5 162 GLN B CA 1
ATOM 4016 C C . GLN B 1 162 ? 8.266 -24.141 2.027 1 96.5 162 GLN B C 1
ATOM 4018 O O . GLN B 1 162 ? 9.023 -24.75 2.787 1 96.5 162 GLN B O 1
ATOM 4023 N N . ALA B 1 163 ? 8.609 -23.703 0.853 1 96.94 163 ALA B N 1
ATOM 4024 C CA . ALA B 1 163 ? 9.992 -23.859 0.429 1 96.94 163 ALA B CA 1
ATOM 4025 C C . ALA B 1 163 ? 10.938 -23.094 1.353 1 96.94 163 ALA B C 1
ATOM 4027 O O . ALA B 1 163 ? 12.141 -23.375 1.405 1 96.94 163 ALA B O 1
ATOM 4028 N N . ASP B 1 164 ? 10.422 -22.062 2.021 1 94.69 164 ASP B N 1
ATOM 4029 C CA . ASP B 1 164 ? 11.234 -21.219 2.895 1 94.69 164 ASP B CA 1
ATOM 4030 C C . ASP B 1 164 ? 11.039 -21.594 4.359 1 94.69 164 ASP B C 1
ATOM 4032 O O . ASP B 1 164 ? 11.492 -20.891 5.258 1 94.69 164 ASP B O 1
ATOM 4036 N N . HIS B 1 165 ? 10.328 -22.688 4.602 1 93 165 HIS B N 1
ATOM 4037 C CA . HIS B 1 165 ? 10.07 -23.141 5.957 1 93 165 HIS B CA 1
ATOM 4038 C C . HIS B 1 165 ? 10.883 -24.406 6.273 1 93 165 HIS B C 1
ATOM 4040 O O . HIS B 1 165 ? 11.336 -25.094 5.359 1 93 165 HIS B O 1
ATOM 4046 N N . PRO B 1 166 ? 10.984 -24.688 7.52 1 89.31 166 PRO B N 1
ATOM 4047 C CA . PRO B 1 166 ? 11.734 -25.875 7.914 1 89.31 166 PRO B CA 1
ATOM 4048 C C . PRO B 1 166 ? 11.125 -27.172 7.363 1 89.31 166 PRO B C 1
ATOM 4050 O O . PRO B 1 166 ? 11.852 -28.125 7.074 1 89.31 166 PRO B O 1
ATOM 4053 N N . GLU B 1 167 ? 9.82 -27.234 7.188 1 90.75 167 GLU B N 1
ATOM 4054 C CA . GLU B 1 167 ? 9.141 -28.422 6.652 1 90.75 167 GLU B CA 1
ATOM 4055 C C . GLU B 1 167 ? 9.602 -28.719 5.227 1 90.75 167 GLU B C 1
ATOM 4057 O O . GLU B 1 167 ? 9.586 -29.875 4.793 1 90.75 167 GLU B O 1
ATOM 4062 N N . GLY B 1 168 ? 9.922 -27.641 4.574 1 94.5 168 GLY B N 1
ATOM 4063 C CA . GLY B 1 168 ? 10.539 -27.766 3.262 1 94.5 168 GLY B CA 1
ATOM 4064 C C . GLY B 1 168 ? 9.555 -28.188 2.184 1 94.5 168 GLY B C 1
ATOM 4065 O O . GLY B 1 168 ? 8.406 -27.75 2.18 1 94.5 168 GLY B O 1
ATOM 4066 N N . ILE B 1 169 ? 10.062 -28.953 1.171 1 97.94 169 ILE B N 1
ATOM 4067 C CA . ILE B 1 169 ? 9.273 -29.188 -0.031 1 97.94 169 ILE B CA 1
ATOM 4068 C C . ILE B 1 169 ? 9.039 -30.688 -0.211 1 97.94 169 ILE B C 1
ATOM 4070 O O . ILE B 1 169 ? 8.531 -31.125 -1.246 1 97.94 169 ILE B O 1
ATOM 4074 N N . GLY B 1 170 ? 9.375 -31.469 0.778 1 97.81 170 GLY B N 1
ATOM 4075 C CA . GLY B 1 170 ? 9.344 -32.906 0.643 1 97.81 170 GLY B CA 1
ATOM 4076 C C . GLY B 1 170 ? 7.965 -33.438 0.297 1 97.81 170 GLY B C 1
ATOM 4077 O O . GLY B 1 170 ? 7.809 -34.188 -0.678 1 97.81 170 GLY B O 1
ATOM 4078 N N . GLU B 1 171 ? 6.984 -33.188 1.076 1 96.88 171 GLU B N 1
ATOM 4079 C CA . GLU B 1 171 ? 5.625 -33.688 0.849 1 96.88 171 GLU B CA 1
ATOM 4080 C C . GLU B 1 171 ? 5.094 -33.219 -0.504 1 96.88 171 GLU B C 1
ATOM 4082 O O . GLU B 1 171 ? 4.461 -33.969 -1.227 1 96.88 171 GLU B O 1
ATOM 4087 N N . ALA B 1 172 ? 5.367 -31.984 -0.813 1 98 172 ALA B N 1
ATOM 4088 C CA . ALA B 1 172 ? 4.934 -31.453 -2.104 1 98 172 ALA B CA 1
ATOM 4089 C C . ALA B 1 172 ? 5.57 -32.219 -3.256 1 98 172 ALA B C 1
ATOM 4091 O O . ALA B 1 172 ? 4.898 -32.562 -4.23 1 98 172 ALA B O 1
ATOM 4092 N N . MET B 1 173 ? 6.844 -32.5 -3.127 1 98.19 173 MET B N 1
ATOM 4093 C CA . MET B 1 173 ? 7.562 -33.219 -4.16 1 98.19 173 MET B CA 1
ATOM 4094 C C . MET B 1 173 ? 6.992 -34.625 -4.32 1 98.19 173 MET B C 1
ATOM 4096 O O . MET B 1 173 ? 6.918 -35.156 -5.434 1 98.19 173 MET B O 1
ATOM 4100 N N . ARG B 1 174 ? 6.602 -35.219 -3.236 1 97.56 174 ARG B N 1
ATOM 4101 C CA . ARG B 1 174 ? 5.984 -36.531 -3.297 1 97.56 174 ARG B CA 1
ATOM 4102 C C . ARG B 1 174 ? 4.652 -36.5 -4.043 1 97.56 174 ARG B C 1
ATOM 4104 O O . ARG B 1 174 ? 4.359 -37.375 -4.859 1 97.56 174 ARG B O 1
ATOM 4111 N N . ARG B 1 175 ? 3.869 -35.531 -3.791 1 97.06 175 ARG B N 1
ATOM 4112 C CA . ARG B 1 175 ? 2.582 -35.375 -4.457 1 97.06 175 ARG B CA 1
ATOM 4113 C C . ARG B 1 175 ? 2.766 -35.125 -5.953 1 97.06 175 ARG B C 1
ATOM 4115 O O . ARG B 1 175 ? 2.004 -35.656 -6.766 1 97.06 175 ARG B O 1
ATOM 4122 N N . ILE B 1 176 ? 3.752 -34.3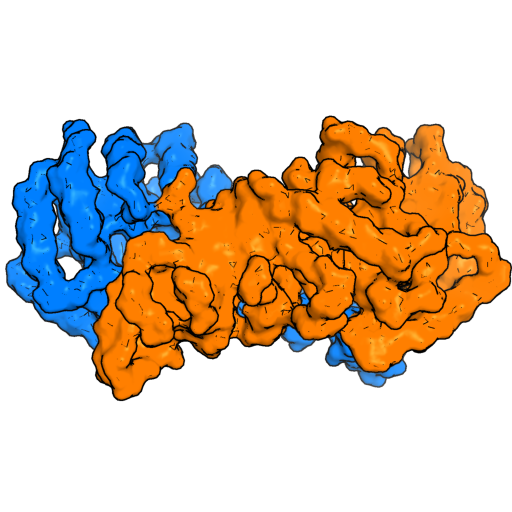44 -6.277 1 97.75 176 ILE B N 1
ATOM 4123 C CA . ILE B 1 176 ? 4.043 -34.062 -7.68 1 97.75 176 ILE B CA 1
ATOM 4124 C C . ILE B 1 176 ? 4.496 -35.344 -8.375 1 97.75 176 ILE B C 1
ATOM 4126 O O . ILE B 1 176 ? 4.07 -35.625 -9.5 1 97.75 176 ILE B O 1
ATOM 4130 N N . ALA B 1 177 ? 5.352 -36.062 -7.664 1 96.12 177 ALA B N 1
ATOM 4131 C CA . ALA B 1 177 ? 5.832 -37.344 -8.227 1 96.12 177 ALA B CA 1
ATOM 4132 C C . ALA B 1 177 ? 4.672 -38.281 -8.492 1 96.12 177 ALA B C 1
ATOM 4134 O O . ALA B 1 177 ? 4.625 -38.938 -9.539 1 96.12 177 ALA B O 1
ATOM 4135 N N . LEU B 1 178 ? 3.805 -38.281 -7.598 1 92.88 178 LEU B N 1
ATOM 4136 C CA . LEU B 1 178 ? 2.631 -39.156 -7.754 1 92.88 178 LEU B CA 1
ATOM 4137 C C . LEU B 1 178 ? 1.773 -38.688 -8.93 1 92.88 178 LEU B C 1
ATOM 4139 O O . LEU B 1 178 ? 1.289 -39.5 -9.711 1 92.88 178 LEU B O 1
ATOM 4143 N N . ALA B 1 179 ? 1.572 -37.438 -9.062 1 95.19 179 ALA B N 1
ATOM 4144 C CA . ALA B 1 179 ? 0.733 -36.844 -10.102 1 95.19 179 ALA B CA 1
ATOM 4145 C C . ALA B 1 179 ? 1.311 -37.094 -11.492 1 95.19 179 ALA B C 1
ATOM 4147 O O . ALA B 1 179 ? 0.573 -37.125 -12.477 1 95.19 179 ALA B O 1
ATOM 4148 N N . THR B 1 180 ? 2.629 -37.312 -11.539 1 94.94 180 THR B N 1
ATOM 4149 C CA . THR B 1 180 ? 3.266 -37.344 -12.852 1 94.94 180 THR B CA 1
ATOM 4150 C C . THR B 1 180 ? 3.9 -38.688 -13.117 1 94.94 180 THR B C 1
ATOM 4152 O O . THR B 1 180 ? 4.758 -38.844 -13.992 1 94.94 180 THR B O 1
ATOM 4155 N N . GLU B 1 181 ? 3.521 -39.594 -12.344 1 93.81 181 GLU B N 1
ATOM 4156 C CA . GLU B 1 181 ? 4.078 -40.938 -12.516 1 93.81 181 GLU B CA 1
ATOM 4157 C C . GLU B 1 181 ? 3.891 -41.438 -13.945 1 93.81 181 GLU B C 1
ATOM 4159 O O . GLU B 1 181 ? 2.773 -41.406 -14.469 1 93.81 181 GLU B O 1
ATOM 4164 N N . GLY B 1 182 ? 4.977 -41.75 -14.57 1 91.75 182 GLY B N 1
ATOM 4165 C CA . GLY B 1 182 ? 4.934 -42.312 -15.906 1 91.75 182 GLY B CA 1
ATOM 4166 C C . GLY B 1 182 ? 4.887 -41.25 -17 1 91.75 182 GLY B C 1
ATOM 4167 O O . GLY B 1 182 ? 4.949 -41.594 -18.188 1 91.75 182 GLY B O 1
ATOM 4168 N N . LEU B 1 183 ? 4.742 -40.031 -16.609 1 92.12 183 LEU B N 1
ATOM 4169 C CA . LEU B 1 183 ? 4.691 -38.938 -17.578 1 92.12 183 LEU B CA 1
ATOM 4170 C C . LEU B 1 183 ? 6.09 -38.375 -17.859 1 92.12 183 LEU B C 1
ATOM 4172 O O . LEU B 1 183 ? 6.895 -38.25 -16.938 1 92.12 183 LEU B O 1
ATOM 4176 N N . GLN B 1 184 ? 6.426 -38.344 -19.094 1 90.38 184 GLN B N 1
ATOM 4177 C CA . GLN B 1 184 ? 7.609 -37.594 -19.5 1 90.38 184 GLN B CA 1
ATOM 4178 C C . GLN B 1 184 ? 7.258 -36.156 -19.812 1 90.38 184 GLN B C 1
ATOM 4180 O O . GLN B 1 184 ? 6.617 -35.875 -20.828 1 90.38 184 GLN B O 1
ATOM 4185 N N . CYS B 1 185 ? 7.617 -35.281 -18.984 1 94.56 185 CYS B N 1
ATOM 4186 C CA . CYS B 1 185 ? 7.254 -33.875 -19.188 1 94.56 185 CYS B CA 1
ATOM 4187 C C . CYS B 1 185 ? 8.289 -32.938 -18.578 1 94.56 185 CYS B C 1
ATOM 4189 O O . CYS B 1 185 ? 9.148 -33.375 -17.812 1 94.56 185 CYS B O 1
ATOM 4191 N N . ALA B 1 186 ? 8.359 -31.703 -18.969 1 97.69 186 ALA B N 1
ATOM 4192 C CA . ALA B 1 186 ? 9.148 -30.625 -18.359 1 97.69 186 ALA B CA 1
ATOM 4193 C C . ALA B 1 186 ? 8.492 -30.125 -17.078 1 97.69 186 ALA B C 1
ATOM 4195 O O . ALA B 1 186 ? 7.273 -30.234 -16.906 1 97.69 186 ALA B O 1
ATOM 4196 N N . TYR B 1 187 ? 9.352 -29.578 -16.156 1 98.5 187 TYR B N 1
ATOM 4197 C CA . TYR B 1 187 ? 8.844 -29.125 -14.859 1 98.5 187 TYR B CA 1
ATOM 4198 C C . TYR B 1 187 ? 9.234 -27.672 -14.594 1 98.5 187 TYR B C 1
ATOM 4200 O O . TYR B 1 187 ? 10.336 -27.25 -14.961 1 98.5 187 TYR B O 1
ATOM 4208 N N . SER B 1 188 ? 8.406 -26.953 -14.016 1 98.81 188 SER B N 1
ATOM 4209 C CA . SER B 1 188 ? 8.664 -25.672 -13.375 1 98.81 188 SER B CA 1
ATOM 4210 C C . SER B 1 188 ? 8.125 -25.656 -11.945 1 98.81 188 SER B C 1
ATOM 4212 O O . SER B 1 188 ? 6.938 -25.391 -11.727 1 98.81 188 SER B O 1
ATOM 4214 N N . LEU B 1 189 ? 9.008 -25.812 -11 1 98.75 189 LEU B N 1
ATOM 4215 C CA . LEU B 1 189 ? 8.547 -26 -9.633 1 98.75 189 LEU B CA 1
ATOM 4216 C C . LEU B 1 189 ? 9.117 -24.922 -8.711 1 98.75 189 LEU B C 1
ATOM 4218 O O . LEU B 1 189 ? 8.453 -24.484 -7.77 1 98.75 189 LEU B O 1
ATOM 4222 N N . SER B 1 190 ? 10.32 -24.438 -9.008 1 98.81 190 SER B N 1
ATOM 4223 C CA . SER B 1 190 ? 11.109 -23.656 -8.047 1 98.81 190 SER B CA 1
ATOM 4224 C C . SER B 1 190 ? 10.719 -22.188 -8.07 1 98.81 190 SER B C 1
ATOM 4226 O O . SER B 1 190 ? 10.875 -21.516 -9.094 1 98.81 190 SER B O 1
ATOM 4228 N N . ASN B 1 191 ? 10.164 -21.766 -6.93 1 98.5 191 ASN B N 1
ATOM 4229 C CA . ASN B 1 191 ? 10.102 -20.328 -6.66 1 98.5 191 ASN B CA 1
ATOM 4230 C C . ASN B 1 191 ? 11.438 -19.797 -6.141 1 98.5 191 ASN B C 1
ATOM 4232 O O . ASN B 1 191 ? 12.453 -20.5 -6.207 1 98.5 191 ASN B O 1
ATOM 4236 N N . SER B 1 192 ? 11.469 -18.562 -5.625 1 98.75 192 SER B N 1
ATOM 4237 C CA . SER B 1 192 ? 12.719 -17.953 -5.172 1 98.75 192 SER B CA 1
ATOM 4238 C C . SER B 1 192 ? 13.414 -18.828 -4.137 1 98.75 192 SER B C 1
ATOM 4240 O O . SER B 1 192 ? 14.602 -19.125 -4.266 1 98.75 192 SER B O 1
ATOM 4242 N N . ALA B 1 193 ? 12.688 -19.234 -3.088 1 98.69 193 ALA B N 1
ATOM 4243 C CA . ALA B 1 193 ? 13.266 -20.047 -2.014 1 98.69 193 ALA B CA 1
ATOM 4244 C C . ALA B 1 193 ? 13.836 -21.359 -2.553 1 98.69 193 ALA B C 1
ATOM 4246 O O . ALA B 1 193 ? 14.969 -21.719 -2.238 1 98.69 193 ALA B O 1
ATOM 4247 N N . ALA B 1 194 ? 13.039 -22 -3.4 1 98.75 194 ALA B N 1
ATOM 4248 C CA . ALA B 1 194 ? 13.477 -23.281 -3.932 1 98.75 194 ALA B CA 1
ATOM 4249 C C . ALA B 1 194 ? 14.656 -23.125 -4.887 1 98.75 194 ALA B C 1
ATOM 4251 O O . ALA B 1 194 ? 15.516 -24 -4.988 1 98.75 194 ALA B O 1
ATOM 4252 N N . THR B 1 195 ? 14.695 -22.016 -5.57 1 98.81 195 THR B N 1
ATOM 4253 C CA . THR B 1 195 ? 15.844 -21.75 -6.438 1 98.81 195 THR B CA 1
ATOM 4254 C C . THR B 1 195 ? 17.125 -21.656 -5.621 1 98.81 195 THR B C 1
ATOM 4256 O O . THR B 1 195 ? 18.156 -22.203 -6.016 1 98.81 195 THR B O 1
ATOM 4259 N N . LEU B 1 196 ? 17.047 -21.031 -4.469 1 98.38 196 LEU B N 1
ATOM 4260 C CA . LEU B 1 196 ? 18.234 -20.812 -3.656 1 98.38 196 LEU B CA 1
ATOM 4261 C C . LEU B 1 196 ? 18.562 -22.047 -2.82 1 98.38 196 LEU B C 1
ATOM 4263 O O . LEU B 1 196 ? 19.734 -22.375 -2.633 1 98.38 196 LEU B O 1
ATOM 4267 N N . TRP B 1 197 ? 17.5 -22.828 -2.352 1 98.12 197 TRP B N 1
ATOM 4268 C CA . TRP B 1 197 ? 17.766 -23.688 -1.206 1 98.12 197 TRP B CA 1
ATOM 4269 C C . TRP B 1 197 ? 17.422 -25.141 -1.528 1 98.12 197 TRP B C 1
ATOM 4271 O O . TRP B 1 197 ? 17.719 -26.047 -0.746 1 98.12 197 TRP B O 1
ATOM 4281 N N . HIS B 1 198 ? 16.797 -25.391 -2.703 1 98.38 198 HIS B N 1
ATOM 4282 C CA . HIS B 1 198 ? 16.375 -26.734 -3.043 1 98.38 198 HIS B CA 1
ATOM 4283 C C . HIS B 1 198 ? 16.75 -27.094 -4.473 1 98.38 198 HIS B C 1
ATOM 4285 O O . HIS B 1 198 ? 15.883 -27.266 -5.332 1 98.38 198 HIS B O 1
ATOM 4291 N N . PRO B 1 199 ? 18.047 -27.375 -4.719 1 98.12 199 PRO B N 1
ATOM 4292 C CA . PRO B 1 199 ? 18.516 -27.609 -6.086 1 98.12 199 PRO B CA 1
ATOM 4293 C C . PRO B 1 199 ? 17.828 -28.812 -6.742 1 98.12 199 PRO B C 1
ATOM 4295 O O . PRO B 1 199 ? 17.688 -28.859 -7.969 1 98.12 199 PRO B O 1
ATOM 4298 N N . GLN B 1 200 ? 17.297 -29.766 -5.949 1 97.25 200 GLN B N 1
ATOM 4299 C CA . GLN B 1 200 ? 16.641 -30.953 -6.484 1 97.25 200 GLN B CA 1
ATOM 4300 C C . GLN B 1 200 ? 15.32 -30.594 -7.164 1 97.25 200 GLN B C 1
ATOM 4302 O O . GLN B 1 200 ? 14.734 -31.406 -7.871 1 97.25 200 GLN B O 1
ATOM 4307 N N . ALA B 1 201 ? 14.859 -29.375 -6.957 1 98.5 201 ALA B N 1
ATOM 4308 C CA . ALA B 1 201 ? 13.562 -28.969 -7.492 1 98.5 201 ALA B CA 1
ATOM 4309 C C . ALA B 1 201 ? 13.734 -28.047 -8.703 1 98.5 201 ALA B C 1
ATOM 4311 O O . ALA B 1 201 ? 12.758 -27.531 -9.242 1 98.5 201 ALA B O 1
ATOM 4312 N N . HIS B 1 202 ? 14.938 -27.781 -9.219 1 98.69 202 HIS B N 1
ATOM 4313 C CA . HIS B 1 202 ? 15.203 -26.812 -10.273 1 98.69 202 HIS B CA 1
ATOM 4314 C C . HIS B 1 202 ? 14.562 -27.234 -11.586 1 98.69 202 HIS B C 1
ATOM 4316 O O . HIS B 1 202 ? 13.914 -26.422 -12.258 1 98.69 202 HIS B O 1
ATOM 4322 N N . TYR B 1 203 ? 14.805 -28.547 -11.945 1 98.12 203 TYR B N 1
ATOM 4323 C CA . TYR B 1 203 ? 14.305 -29.156 -13.172 1 98.12 203 TYR B CA 1
ATOM 4324 C C . TYR B 1 203 ? 14.516 -28.234 -14.359 1 98.12 203 TYR B C 1
ATOM 4326 O O . TYR B 1 203 ? 15.633 -27.734 -14.586 1 98.12 203 TYR B O 1
ATOM 4334 N N . ASP B 1 204 ? 13.469 -27.984 -15.188 1 98.81 204 ASP B N 1
ATOM 4335 C CA . ASP B 1 204 ? 13.648 -27.344 -16.484 1 98.81 204 ASP B CA 1
ATOM 4336 C C . ASP B 1 204 ? 13.555 -25.812 -16.359 1 98.81 204 ASP B C 1
ATOM 4338 O O . ASP B 1 204 ? 14.297 -25.094 -17 1 98.81 204 ASP B O 1
ATOM 4342 N N . TRP B 1 205 ? 12.664 -25.297 -15.539 1 98.88 205 TRP B N 1
ATOM 4343 C CA . TRP B 1 205 ? 12.422 -23.875 -15.383 1 98.88 205 TRP B CA 1
ATOM 4344 C C . TRP B 1 205 ? 12.344 -23.484 -13.906 1 98.88 205 TRP B C 1
ATOM 4346 O O . TRP B 1 205 ? 11.641 -24.141 -13.133 1 98.88 205 TRP B O 1
ATOM 4356 N N . VAL B 1 206 ? 13.07 -22.484 -13.516 1 98.94 206 VAL B N 1
ATOM 4357 C CA . VAL B 1 206 ? 12.906 -21.875 -12.195 1 98.94 206 VAL B CA 1
ATOM 4358 C C . VAL B 1 206 ? 12.211 -20.516 -12.336 1 98.94 206 VAL B C 1
ATOM 4360 O O . VAL B 1 206 ? 12.297 -19.875 -13.383 1 98.94 206 VAL B O 1
ATOM 4363 N N . ARG B 1 207 ? 11.523 -20.094 -11.289 1 98.94 207 ARG B N 1
ATOM 4364 C CA . ARG B 1 207 ? 10.727 -18.875 -11.32 1 98.94 207 ARG B CA 1
ATOM 4365 C C . ARG B 1 207 ? 11.109 -17.938 -10.172 1 98.94 207 ARG B C 1
ATOM 4367 O O . ARG B 1 207 ? 10.289 -17.672 -9.297 1 98.94 207 ARG B O 1
ATOM 4374 N N . PRO B 1 208 ? 12.328 -17.406 -10.219 1 98.88 208 PRO B N 1
ATOM 4375 C CA . PRO B 1 208 ? 12.703 -16.438 -9.188 1 98.88 208 PRO B CA 1
ATOM 4376 C C . PRO B 1 208 ? 11.922 -15.125 -9.289 1 98.88 208 PRO B C 1
ATOM 4378 O O . PRO B 1 208 ? 11.734 -14.594 -10.383 1 98.88 208 PRO B O 1
ATOM 4381 N N . GLY B 1 209 ? 11.398 -14.648 -8.156 1 98.69 209 GLY B N 1
ATOM 4382 C CA . GLY B 1 209 ? 10.758 -13.344 -8.016 1 98.69 209 GLY B CA 1
ATOM 4383 C C . GLY B 1 209 ? 11.508 -12.414 -7.078 1 98.69 209 GLY B C 1
ATOM 4384 O O . GLY B 1 209 ? 12.398 -11.688 -7.508 1 98.69 209 GLY B O 1
ATOM 4385 N N . ILE B 1 210 ? 11.32 -12.555 -5.781 1 98.81 210 ILE B N 1
ATOM 4386 C CA . ILE B 1 210 ? 11.734 -11.602 -4.762 1 98.81 210 ILE B CA 1
ATOM 4387 C C . ILE B 1 210 ? 13.258 -11.516 -4.734 1 98.81 210 ILE B C 1
ATOM 4389 O O . ILE B 1 210 ? 13.82 -10.445 -4.461 1 98.81 210 ILE B O 1
ATOM 4393 N N . ILE B 1 211 ? 13.969 -12.578 -5.039 1 98.88 211 ILE B N 1
ATOM 4394 C CA . ILE B 1 211 ? 15.43 -12.57 -4.949 1 98.88 211 ILE B CA 1
ATOM 4395 C C . ILE B 1 211 ? 16.016 -11.719 -6.078 1 98.88 211 ILE B C 1
ATOM 4397 O O . ILE B 1 211 ? 17.109 -11.18 -5.953 1 98.88 211 ILE B O 1
ATOM 4401 N N . LEU B 1 212 ? 15.312 -11.586 -7.199 1 98.94 212 LEU B N 1
ATOM 4402 C CA . LEU B 1 212 ? 15.75 -10.68 -8.258 1 98.94 212 LEU B CA 1
ATOM 4403 C C . LEU B 1 212 ? 15.805 -9.242 -7.758 1 98.94 212 LEU B C 1
ATOM 4405 O O . LEU B 1 212 ? 16.578 -8.43 -8.266 1 98.94 212 LEU B O 1
ATOM 4409 N N . TYR B 1 213 ? 15.008 -8.945 -6.746 1 98.88 213 TYR B N 1
ATOM 4410 C CA . TYR B 1 213 ? 14.875 -7.59 -6.223 1 98.88 213 TYR B CA 1
ATOM 4411 C C . TYR B 1 213 ? 15.711 -7.406 -4.965 1 98.88 213 TYR B C 1
ATOM 4413 O O . TYR B 1 213 ? 15.703 -6.332 -4.355 1 98.88 213 TYR B O 1
ATOM 4421 N N . GLY B 1 214 ? 16.375 -8.414 -4.598 1 98.75 214 GLY B N 1
ATOM 4422 C CA . GLY B 1 214 ? 17.359 -8.32 -3.525 1 98.75 214 GLY B CA 1
ATOM 4423 C C . GLY B 1 214 ? 16.75 -8.453 -2.145 1 98.75 214 GLY B C 1
ATOM 4424 O O . GLY B 1 214 ? 17.25 -7.871 -1.179 1 98.75 214 GLY B O 1
ATOM 4425 N N . ALA B 1 215 ? 15.633 -9.141 -2 1 98.75 215 ALA B N 1
ATOM 4426 C CA . ALA B 1 215 ? 15 -9.422 -0.714 1 98.75 215 ALA B CA 1
ATOM 4427 C C . ALA B 1 215 ? 14.867 -10.93 -0.49 1 98.75 215 ALA B C 1
ATOM 4429 O O . ALA B 1 215 ? 15.031 -11.719 -1.424 1 98.75 215 ALA B O 1
ATOM 4430 N N . SER B 1 216 ? 14.602 -11.289 0.739 1 98.69 216 SER B N 1
ATOM 4431 C CA . SER B 1 216 ? 14.68 -12.688 1.145 1 98.69 216 SER B CA 1
ATOM 4432 C C . SER B 1 216 ? 13.336 -13.391 0.991 1 98.69 216 SER B C 1
ATOM 4434 O O . SER B 1 216 ? 12.312 -12.883 1.451 1 98.69 216 SER B O 1
ATOM 4436 N N . PRO B 1 217 ? 13.344 -14.617 0.427 1 98 217 PRO B N 1
ATOM 4437 C CA . PRO B 1 217 ? 12.094 -15.383 0.37 1 98 217 PRO B CA 1
ATOM 4438 C C . PRO B 1 217 ? 11.562 -15.742 1.753 1 98 217 PRO B C 1
ATOM 4440 O O . PRO B 1 217 ? 10.352 -15.922 1.925 1 98 217 PRO B O 1
ATOM 4443 N N . SER B 1 218 ? 12.422 -15.836 2.744 1 97.31 218 SER B N 1
ATOM 4444 C CA . SER B 1 218 ? 11.992 -16.188 4.094 1 97.31 218 SER B CA 1
ATOM 4445 C C . SER B 1 218 ? 11.523 -14.961 4.863 1 97.31 218 SER B C 1
ATOM 4447 O O . SER B 1 218 ? 10.938 -15.086 5.941 1 97.31 218 SER B O 1
ATOM 4449 N N . GLY B 1 219 ? 11.859 -13.797 4.402 1 97.62 219 GLY B N 1
ATOM 4450 C CA . GLY B 1 219 ? 11.562 -12.562 5.109 1 97.62 219 GLY B CA 1
ATOM 4451 C C . GLY B 1 219 ? 12.672 -12.133 6.047 1 97.62 219 GLY B C 1
ATOM 4452 O O . GLY B 1 219 ? 12.586 -11.07 6.668 1 97.62 219 GLY B O 1
ATOM 4453 N N . GLN B 1 220 ? 13.695 -12.938 6.148 1 97.94 220 GLN B N 1
ATOM 4454 C CA . GLN B 1 220 ? 14.852 -12.617 6.98 1 97.94 220 GLN B CA 1
ATOM 4455 C C . GLN B 1 220 ? 16.094 -12.398 6.129 1 97.94 220 GLN B C 1
ATOM 4457 O O . GLN B 1 220 ? 16.641 -13.352 5.559 1 97.94 220 GLN B O 1
ATOM 4462 N N . TRP B 1 221 ? 16.547 -11.188 6.105 1 98.19 221 TRP B N 1
ATOM 4463 C CA . TRP B 1 221 ? 17.688 -10.844 5.27 1 98.19 221 TRP B CA 1
ATOM 4464 C C . TRP B 1 221 ? 18.875 -11.75 5.562 1 98.19 221 TRP B C 1
ATOM 4466 O O . TRP B 1 221 ? 19.578 -12.172 4.648 1 98.19 221 TRP B O 1
ATOM 4476 N N . ARG B 1 222 ? 19.109 -12.102 6.797 1 97.5 222 ARG B N 1
ATOM 4477 C CA . ARG B 1 222 ? 20.266 -12.898 7.215 1 97.5 222 ARG B CA 1
ATOM 4478 C C . ARG B 1 222 ? 20.328 -14.211 6.438 1 97.5 222 ARG B C 1
ATOM 4480 O O . ARG B 1 222 ? 21.406 -14.75 6.215 1 97.5 222 ARG B O 1
ATOM 4487 N N . ASP B 1 223 ? 19.156 -14.703 5.977 1 98.12 223 ASP B N 1
ATOM 4488 C CA . ASP B 1 223 ? 19.094 -16 5.305 1 98.12 223 ASP B CA 1
ATOM 4489 C C . ASP B 1 223 ? 19.688 -15.93 3.904 1 98.12 223 ASP B C 1
ATOM 4491 O O . ASP B 1 223 ? 19.984 -16.953 3.297 1 98.12 223 ASP B O 1
ATOM 4495 N N . ILE B 1 224 ? 19.859 -14.672 3.361 1 98.38 224 ILE B N 1
ATOM 4496 C CA . ILE B 1 224 ? 20.406 -14.586 2.014 1 98.38 224 ILE B CA 1
ATOM 4497 C C . ILE B 1 224 ? 21.641 -13.672 2.012 1 98.38 224 ILE B C 1
ATOM 4499 O O . ILE B 1 224 ? 22.141 -13.297 0.95 1 98.38 224 ILE B O 1
ATOM 4503 N N . ALA B 1 225 ? 22.109 -13.273 3.127 1 97.88 225 ALA B N 1
ATOM 4504 C CA . ALA B 1 225 ? 23.188 -12.297 3.264 1 97.88 225 ALA B CA 1
ATOM 4505 C C . ALA B 1 225 ? 24.469 -12.789 2.578 1 97.88 225 ALA B C 1
ATOM 4507 O O . ALA B 1 225 ? 25.266 -11.984 2.09 1 97.88 225 ALA B O 1
ATOM 4508 N N . ASP B 1 226 ? 24.656 -14.078 2.467 1 97.94 226 ASP B N 1
ATOM 4509 C CA . ASP B 1 226 ? 25.906 -14.641 1.946 1 97.94 226 ASP B CA 1
ATOM 4510 C C . ASP B 1 226 ? 25.766 -15.008 0.471 1 97.94 226 ASP B C 1
ATOM 4512 O O . ASP B 1 226 ? 26.719 -15.5 -0.142 1 97.94 226 ASP B O 1
ATOM 4516 N N . THR B 1 227 ? 24.656 -14.727 -0.14 1 98.25 227 THR B N 1
ATOM 4517 C CA . THR B 1 227 ? 24.406 -15.133 -1.519 1 98.25 227 THR B CA 1
ATOM 4518 C C . THR B 1 227 ? 25.016 -14.133 -2.496 1 98.25 227 THR B C 1
ATOM 4520 O O . THR B 1 227 ? 25.188 -14.438 -3.678 1 98.25 227 THR B O 1
ATOM 4523 N N . GLY B 1 228 ? 25.266 -12.898 -2.016 1 98.56 228 GLY B N 1
ATOM 4524 C CA . GLY B 1 228 ? 25.703 -11.828 -2.887 1 98.56 228 GLY B CA 1
ATOM 4525 C C . GLY B 1 228 ? 24.562 -10.977 -3.42 1 98.56 228 GLY B C 1
ATOM 4526 O O . GLY B 1 228 ? 24.797 -9.938 -4.031 1 98.56 228 GLY B O 1
ATOM 4527 N N . LEU B 1 229 ? 23.359 -11.391 -3.213 1 98.81 229 LEU B N 1
ATOM 4528 C CA . LEU B 1 229 ? 22.203 -10.602 -3.615 1 98.81 229 LEU B CA 1
ATOM 4529 C C . LEU B 1 229 ? 22.203 -9.258 -2.906 1 98.81 229 LEU B C 1
ATOM 4531 O O . LEU B 1 229 ? 22.641 -9.148 -1.762 1 98.81 229 LEU B O 1
ATOM 4535 N N . LYS B 1 230 ? 21.734 -8.219 -3.609 1 98.81 230 LYS B N 1
ATOM 4536 C CA . LYS B 1 230 ? 21.688 -6.871 -3.057 1 98.81 230 LYS B CA 1
ATOM 4537 C C . LYS B 1 230 ? 20.344 -6.207 -3.324 1 98.81 230 LYS B C 1
ATOM 4539 O O . LYS B 1 230 ? 19.703 -6.473 -4.344 1 98.81 230 LYS B O 1
ATOM 4544 N N . PRO B 1 231 ? 19.938 -5.363 -2.402 1 98.81 231 PRO B N 1
ATOM 4545 C CA . PRO B 1 231 ? 18.688 -4.629 -2.635 1 98.81 231 PRO B CA 1
ATOM 4546 C C . PRO B 1 231 ? 18.75 -3.74 -3.873 1 98.81 231 PRO B C 1
ATOM 4548 O O . PRO B 1 231 ? 19.719 -2.992 -4.055 1 98.81 231 PRO B O 1
ATOM 4551 N N . VAL B 1 232 ? 17.719 -3.838 -4.676 1 98.88 232 VAL B N 1
ATOM 4552 C CA . VAL B 1 232 ? 17.641 -3.047 -5.898 1 98.88 232 VAL B CA 1
ATOM 4553 C C . VAL B 1 232 ? 17.062 -1.668 -5.586 1 98.88 232 VAL B C 1
ATOM 4555 O O . VAL B 1 232 ? 17.453 -0.674 -6.207 1 98.88 232 VAL B O 1
ATOM 4558 N N . MET B 1 233 ? 16.156 -1.547 -4.633 1 98.88 233 MET B N 1
ATOM 4559 C CA . MET B 1 233 ? 15.445 -0.313 -4.309 1 98.88 233 MET B CA 1
ATOM 4560 C C . MET B 1 233 ? 15.961 0.286 -3.004 1 98.88 233 MET B C 1
ATOM 4562 O O . MET B 1 233 ? 16.172 -0.435 -2.027 1 98.88 233 MET B O 1
ATOM 4566 N N . THR B 1 234 ? 16.172 1.552 -3.014 1 98.81 234 THR B N 1
ATOM 4567 C CA . THR B 1 234 ? 16.375 2.336 -1.799 1 98.81 234 THR B CA 1
ATOM 4568 C C . THR B 1 234 ? 15.281 3.395 -1.658 1 98.81 234 THR B C 1
ATOM 4570 O O . THR B 1 234 ? 15.078 4.211 -2.561 1 98.81 234 THR B O 1
ATOM 4573 N N . LEU B 1 235 ? 14.492 3.322 -0.629 1 98.88 235 LEU B N 1
ATOM 4574 C CA . LEU B 1 235 ? 13.539 4.367 -0.266 1 98.88 235 LEU B CA 1
ATOM 4575 C C . LEU B 1 235 ? 14.164 5.352 0.716 1 98.88 235 LEU B C 1
ATOM 4577 O O . LEU B 1 235 ? 14.555 4.973 1.823 1 98.88 235 LEU B O 1
ATOM 4581 N N . SER B 1 236 ? 14.242 6.594 0.3 1 98.69 236 SER B N 1
ATOM 4582 C CA . SER B 1 236 ? 14.906 7.605 1.113 1 98.69 236 SER B CA 1
ATOM 4583 C C . SER B 1 236 ? 14.062 8.867 1.227 1 98.69 236 SER B C 1
ATOM 4585 O O . SER B 1 236 ? 13.141 9.078 0.43 1 98.69 236 SER B O 1
ATOM 4587 N N . SER B 1 237 ? 14.328 9.57 2.254 1 98.69 237 SER B N 1
ATOM 4588 C CA . SER B 1 237 ? 13.68 10.852 2.506 1 98.69 237 SER B CA 1
ATOM 4589 C C . SER B 1 237 ? 14.578 11.781 3.314 1 98.69 237 SER B C 1
ATOM 4591 O O . SER B 1 237 ? 15.805 11.664 3.256 1 98.69 237 SER B O 1
ATOM 4593 N N . GLU B 1 238 ? 13.961 12.836 3.891 1 98.56 238 GLU B N 1
ATOM 4594 C CA . GLU B 1 238 ? 14.703 13.812 4.695 1 98.56 238 GLU B CA 1
ATOM 4595 C C . GLU B 1 238 ? 13.914 14.203 5.941 1 98.56 238 GLU B C 1
ATOM 4597 O O . GLU B 1 238 ? 12.695 14.016 6 1 98.56 238 GLU B O 1
ATOM 4602 N N . ILE B 1 239 ? 14.695 14.703 6.859 1 98.62 239 ILE B N 1
ATOM 4603 C CA . ILE B 1 239 ? 14.07 15.352 8.008 1 98.62 239 ILE B CA 1
ATOM 4604 C C . ILE B 1 239 ? 13.445 16.672 7.578 1 98.62 239 ILE B C 1
ATOM 4606 O O . ILE B 1 239 ? 14.109 17.516 6.957 1 98.62 239 ILE B O 1
ATOM 4610 N N . ILE B 1 240 ? 12.18 16.891 7.941 1 98.06 240 ILE B N 1
ATOM 4611 C CA . ILE B 1 240 ? 11.508 18.109 7.52 1 98.06 240 ILE B CA 1
ATOM 4612 C C . ILE B 1 240 ? 11.086 18.922 8.75 1 98.06 240 ILE B C 1
ATOM 4614 O O . ILE B 1 240 ? 10.523 20 8.617 1 98.06 240 ILE B O 1
ATOM 4618 N N . GLY B 1 241 ? 11.312 18.391 9.898 1 97.56 241 GLY B N 1
ATOM 4619 C CA . GLY B 1 241 ? 11.055 19.031 11.18 1 97.56 241 GLY B CA 1
ATOM 4620 C C . GLY B 1 241 ? 11.82 18.391 12.328 1 97.56 241 GLY B C 1
ATOM 4621 O O . GLY B 1 241 ? 12.195 17.219 12.25 1 97.56 241 GLY B O 1
ATOM 4622 N N . VAL B 1 242 ? 12.133 19.125 13.328 1 97.81 242 VAL B N 1
ATOM 4623 C CA . VAL B 1 242 ? 12.789 18.641 14.531 1 97.81 242 VAL B CA 1
ATOM 4624 C C . VAL B 1 242 ? 12.062 19.156 15.773 1 97.81 242 VAL B C 1
ATOM 4626 O O . VAL B 1 242 ? 11.664 20.328 15.828 1 97.81 242 VAL B O 1
ATOM 4629 N N . GLN B 1 243 ? 11.828 18.281 16.719 1 97.12 243 GLN B N 1
ATOM 4630 C CA . GLN B 1 243 ? 11.25 18.641 18 1 97.12 243 GLN B CA 1
ATOM 4631 C C . GLN B 1 243 ? 12.148 18.203 19.156 1 97.12 243 GLN B C 1
ATOM 4633 O O . GLN B 1 243 ? 12.758 17.141 19.109 1 97.12 243 GLN B O 1
ATOM 4638 N N . THR B 1 244 ? 12.273 19.062 20.094 1 96.62 244 THR B N 1
ATOM 4639 C CA . THR B 1 244 ? 12.898 18.703 21.359 1 96.62 244 THR B CA 1
ATOM 4640 C C . THR B 1 244 ? 11.844 18.5 22.453 1 96.62 244 THR B C 1
ATOM 4642 O O . THR B 1 244 ? 11.133 19.438 22.812 1 96.62 244 THR B O 1
ATOM 4645 N N . LEU B 1 245 ? 11.836 17.328 22.969 1 97.62 245 LEU B N 1
ATOM 4646 C CA . LEU B 1 245 ? 10.773 16.953 23.891 1 97.62 245 LEU B CA 1
ATOM 4647 C C . LEU B 1 245 ? 11.281 16.906 25.328 1 97.62 245 LEU B C 1
ATOM 4649 O O . LEU B 1 245 ? 12.438 16.547 25.578 1 97.62 245 LEU B O 1
ATOM 4653 N N . SER B 1 246 ? 10.414 17.297 26.203 1 96.75 246 SER B N 1
ATOM 4654 C CA . SER B 1 246 ? 10.672 17.156 27.641 1 96.75 246 SER B CA 1
ATOM 4655 C C . SER B 1 246 ? 9.992 15.906 28.188 1 96.75 246 SER B C 1
ATOM 4657 O O . SER B 1 246 ? 9.07 15.367 27.578 1 96.75 246 SER B O 1
ATOM 4659 N N . ALA B 1 247 ? 10.453 15.547 29.359 1 97.31 247 ALA B N 1
ATOM 4660 C CA . ALA B 1 247 ? 9.891 14.359 30 1 97.31 247 ALA B CA 1
ATOM 4661 C C . ALA B 1 247 ? 8.367 14.445 30.078 1 97.31 247 ALA B C 1
ATOM 4663 O O . ALA B 1 247 ? 7.82 15.492 30.438 1 97.31 247 ALA B O 1
ATOM 4664 N N . GLY B 1 248 ? 7.727 13.344 29.641 1 96.31 248 GLY B N 1
ATOM 4665 C CA . GLY B 1 248 ? 6.277 13.258 29.719 1 96.31 248 GLY B CA 1
ATOM 4666 C C . GLY B 1 248 ? 5.586 13.562 28.406 1 96.31 248 GLY B C 1
ATOM 4667 O O . GLY B 1 248 ? 4.43 13.188 28.203 1 96.31 248 GLY B O 1
ATOM 4668 N N . GLU B 1 249 ? 6.227 14.258 27.5 1 97.06 249 GLU B N 1
ATOM 4669 C CA . GLU B 1 249 ? 5.629 14.594 26.219 1 97.06 249 GLU B CA 1
ATOM 4670 C C . GLU B 1 249 ? 5.508 13.359 25.328 1 97.06 249 GLU B C 1
ATOM 4672 O O . GLU B 1 249 ? 6.266 12.398 25.484 1 97.06 249 GLU B O 1
ATOM 4677 N N . ARG B 1 250 ? 4.543 13.375 24.438 1 97.44 250 ARG B N 1
ATOM 4678 C CA . ARG B 1 250 ? 4.199 12.219 23.625 1 97.44 250 ARG B CA 1
ATOM 4679 C C . ARG B 1 250 ? 4.336 12.539 22.141 1 97.44 250 ARG B C 1
ATOM 4681 O O . ARG B 1 250 ? 4.41 13.703 21.75 1 97.44 250 ARG B O 1
ATOM 4688 N N . VAL B 1 251 ? 4.488 11.492 21.375 1 97.94 251 VAL B N 1
ATOM 4689 C CA . VAL B 1 251 ? 4.777 11.688 19.953 1 97.94 251 VAL B CA 1
ATOM 4690 C C . VAL B 1 251 ? 3.678 11.039 19.109 1 97.94 251 VAL B C 1
ATOM 4692 O O . VAL B 1 251 ? 3.365 9.859 19.281 1 97.94 251 VAL B O 1
ATOM 4695 N N . GLY B 1 252 ? 3.09 11.828 18.203 1 96.62 252 GLY B N 1
ATOM 4696 C CA . GLY B 1 252 ? 2.234 11.289 17.156 1 96.62 252 GLY B CA 1
ATOM 4697 C C . GLY B 1 252 ? 0.831 10.977 17.641 1 96.62 252 GLY B C 1
ATOM 4698 O O . GLY B 1 252 ? 0.455 11.344 18.75 1 96.62 252 GLY B O 1
ATOM 4699 N N . TYR B 1 253 ? 0.005 10.375 16.75 1 96.38 253 TYR B N 1
ATOM 4700 C CA . TYR B 1 253 ? -1.367 9.977 17.031 1 96.38 253 TYR B CA 1
ATOM 4701 C C . TYR B 1 253 ? -1.419 9.031 18.234 1 96.38 253 TYR B C 1
ATOM 4703 O O . TYR B 1 253 ? -0.607 8.109 18.344 1 96.38 253 TYR B O 1
ATOM 4711 N N . GLY B 1 254 ? -2.361 9.32 19.094 1 93.75 254 GLY B N 1
ATOM 4712 C CA . GLY B 1 254 ? -2.6 8.453 20.234 1 93.75 254 GLY B CA 1
ATOM 4713 C C . GLY B 1 254 ? -1.561 8.609 21.328 1 93.75 254 GLY B C 1
ATOM 4714 O O . GLY B 1 254 ? -1.78 8.188 22.469 1 93.75 254 GLY B O 1
ATOM 4715 N N . GLY B 1 255 ? -0.412 9.203 20.953 1 94.62 255 GLY B N 1
ATOM 4716 C CA . GLY B 1 255 ? 0.634 9.438 21.938 1 94.62 255 GLY B CA 1
ATOM 4717 C C . GLY B 1 255 ? 1.199 8.156 22.516 1 94.62 255 GLY B C 1
ATOM 4718 O O . GLY B 1 255 ? 1.465 8.078 23.719 1 94.62 255 GLY B O 1
ATOM 4719 N N . GLY B 1 256 ? 1.325 7.168 21.656 1 91.5 256 GLY B N 1
ATOM 4720 C CA . GLY B 1 256 ? 1.754 5.871 22.156 1 91.5 256 GLY B CA 1
ATOM 4721 C C . GLY B 1 256 ? 3.215 5.844 22.578 1 91.5 256 GLY B C 1
ATOM 4722 O O . GLY B 1 256 ? 3.695 4.844 23.109 1 91.5 256 GLY B O 1
ATOM 4723 N N . TYR B 1 257 ? 3.984 6.789 22.219 1 97.44 257 TYR B N 1
ATOM 4724 C CA . TYR B 1 257 ? 5.371 6.957 22.625 1 97.44 257 TYR B CA 1
ATOM 4725 C C . TYR B 1 257 ? 5.539 8.203 23.484 1 97.44 257 TYR B C 1
ATOM 4727 O O . TYR B 1 257 ? 5.105 9.289 23.109 1 97.44 257 TYR B O 1
ATOM 4735 N N . SER B 1 258 ? 6.129 8.047 24.609 1 97.31 258 SER B N 1
ATOM 4736 C CA . SER B 1 258 ? 6.43 9.148 25.516 1 97.31 258 SER B CA 1
ATOM 4737 C C . SER B 1 258 ? 7.906 9.156 25.906 1 97.31 258 SER B C 1
ATOM 4739 O O . SER B 1 258 ? 8.516 8.102 26.062 1 97.31 258 SER B O 1
ATOM 4741 N N . VAL B 1 259 ? 8.375 10.305 26.141 1 97.12 259 VAL B N 1
ATOM 4742 C CA . VAL B 1 259 ? 9.789 10.398 26.484 1 97.12 259 VAL B CA 1
ATOM 4743 C C . VAL B 1 259 ? 9.945 10.508 28 1 97.12 259 VAL B C 1
ATOM 4745 O O . VAL B 1 259 ? 9.117 11.125 28.672 1 97.12 259 VAL B O 1
ATOM 4748 N N . THR B 1 260 ? 11.039 9.922 28.469 1 96.25 260 THR B N 1
ATOM 4749 C CA . THR B 1 260 ? 11.289 9.945 29.906 1 96.25 260 THR B CA 1
ATOM 4750 C C . THR B 1 260 ? 12.336 11 30.266 1 96.25 260 THR B C 1
ATOM 4752 O O . THR B 1 260 ? 12.508 11.344 31.438 1 96.25 260 THR B O 1
ATOM 4755 N N . GLN B 1 261 ? 13.047 11.453 29.391 1 96.88 261 GLN B N 1
ATOM 4756 C CA . GLN B 1 261 ? 14.016 12.539 29.469 1 96.88 261 GLN B CA 1
ATOM 4757 C C . GLN B 1 261 ? 14.023 13.375 28.203 1 96.88 261 GLN B C 1
ATOM 4759 O O . GLN B 1 261 ? 13.336 13.047 27.234 1 96.88 261 GLN B O 1
ATOM 4764 N N . GLU B 1 262 ? 14.781 14.445 28.312 1 97.19 262 GLU B N 1
ATOM 4765 C CA . GLU B 1 262 ? 14.883 15.289 27.125 1 97.19 262 GLU B CA 1
ATOM 4766 C C . GLU B 1 262 ? 15.344 14.484 25.906 1 97.19 262 GLU B C 1
ATOM 4768 O O . GLU B 1 262 ? 16.281 13.688 26 1 97.19 262 GLU B O 1
ATOM 4773 N N . GLN B 1 263 ? 14.672 14.641 24.797 1 97.88 263 GLN B N 1
ATOM 4774 C CA . GLN B 1 263 ? 14.945 13.859 23.594 1 97.88 263 GLN B CA 1
ATOM 4775 C C . GLN B 1 263 ? 14.664 14.672 22.328 1 97.88 263 GLN B C 1
ATOM 4777 O O . GLN B 1 263 ? 13.633 15.344 22.234 1 97.88 263 GLN B O 1
ATOM 4782 N N . ARG B 1 264 ? 15.594 14.586 21.406 1 98.19 264 ARG B N 1
ATOM 4783 C CA . ARG B 1 264 ? 15.367 15.18 20.094 1 98.19 264 ARG B CA 1
ATOM 4784 C C . ARG B 1 264 ? 14.789 14.156 19.125 1 98.19 264 ARG B C 1
ATOM 4786 O O . ARG B 1 264 ? 15.297 13.047 19.016 1 98.19 264 ARG B O 1
ATOM 4793 N N . ILE B 1 265 ? 13.75 14.531 18.469 1 98.56 265 ILE B N 1
ATOM 4794 C CA . ILE B 1 265 ? 13.188 13.656 17.453 1 98.56 265 ILE B CA 1
ATOM 4795 C C . ILE B 1 265 ? 13.133 14.398 16.109 1 98.56 265 ILE B C 1
ATOM 4797 O O . ILE B 1 265 ? 13.086 15.625 16.078 1 98.56 265 ILE B O 1
ATOM 4801 N N . GLY B 1 266 ? 13.258 13.656 15.039 1 98.81 266 GLY B N 1
ATOM 4802 C CA . GLY B 1 266 ? 13.102 14.172 13.688 1 98.81 266 GLY B CA 1
ATOM 4803 C C . GLY B 1 266 ? 11.82 13.719 13.016 1 98.81 266 GLY B C 1
ATOM 4804 O O . GLY B 1 266 ? 11.406 12.57 13.18 1 98.81 266 GLY B O 1
ATOM 4805 N N . ILE B 1 267 ? 11.195 14.633 12.32 1 98.81 267 ILE B N 1
ATOM 4806 C CA . ILE B 1 267 ? 10.031 14.297 11.508 1 98.81 267 ILE B CA 1
ATOM 4807 C C . ILE B 1 267 ? 10.461 14.07 10.062 1 98.81 267 ILE B C 1
ATOM 4809 O O . ILE B 1 267 ? 11.117 14.93 9.461 1 98.81 267 ILE B O 1
ATOM 4813 N N . VAL B 1 268 ? 10.117 12.93 9.508 1 98.88 268 VAL B N 1
ATOM 4814 C CA . VAL B 1 268 ? 10.539 12.516 8.172 1 98.88 268 VAL B CA 1
ATOM 4815 C C . VAL B 1 268 ? 9.344 12.562 7.215 1 98.88 268 VAL B C 1
ATOM 4817 O O . VAL B 1 268 ? 8.234 12.172 7.578 1 98.88 268 VAL B O 1
ATOM 4820 N N . ALA B 1 269 ? 9.586 13.016 5.977 1 98.31 269 ALA B N 1
ATOM 4821 C CA . ALA B 1 269 ? 8.539 13.062 4.957 1 98.31 269 ALA B CA 1
ATOM 4822 C C . ALA B 1 269 ? 8.281 11.672 4.375 1 98.31 269 ALA B C 1
ATOM 4824 O O . ALA B 1 269 ? 8.633 11.398 3.225 1 98.31 269 ALA B O 1
ATOM 4825 N N . ALA B 1 270 ? 7.637 10.867 5.09 1 98.62 270 ALA B N 1
ATOM 4826 C CA . ALA B 1 270 ? 7.234 9.523 4.695 1 98.62 270 ALA B CA 1
ATOM 4827 C C . ALA B 1 270 ? 6.168 8.969 5.633 1 98.62 270 ALA B C 1
ATOM 4829 O O . ALA B 1 270 ? 6.23 9.172 6.848 1 98.62 270 ALA B O 1
ATOM 4830 N N . GLY B 1 271 ? 5.215 8.328 5.094 1 98.56 271 GLY B N 1
ATOM 4831 C CA . GLY B 1 271 ? 4.176 7.676 5.875 1 98.56 271 GLY B CA 1
ATOM 4832 C C . GLY B 1 271 ? 3.504 6.531 5.145 1 98.56 271 GLY B C 1
ATOM 4833 O O . GLY B 1 271 ? 4 6.07 4.113 1 98.56 271 GLY B O 1
ATOM 4834 N N . TYR B 1 272 ? 2.361 6.133 5.75 1 98.5 272 TYR B N 1
ATOM 4835 C CA . TYR B 1 272 ? 1.761 4.922 5.207 1 98.5 272 TYR B CA 1
ATOM 4836 C C . TYR B 1 272 ? 1.113 5.191 3.854 1 98.5 272 TYR B C 1
ATOM 4838 O O . TYR B 1 272 ? 0.906 4.27 3.061 1 98.5 272 TYR B O 1
ATOM 4846 N N . ALA B 1 273 ? 0.784 6.414 3.506 1 98.31 273 ALA B N 1
ATOM 4847 C CA . ALA B 1 273 ? 0.243 6.711 2.18 1 98.31 273 ALA B CA 1
ATOM 4848 C C . ALA B 1 273 ? 1.349 6.727 1.129 1 98.31 273 ALA B C 1
ATOM 4850 O O . ALA B 1 273 ? 1.072 6.812 -0.07 1 98.31 273 ALA B O 1
ATOM 4851 N N . ASP B 1 274 ? 2.609 6.633 1.59 1 98.38 274 ASP B N 1
ATOM 4852 C CA . ASP B 1 274 ? 3.744 6.492 0.682 1 98.38 274 ASP B CA 1
ATOM 4853 C C . ASP B 1 274 ? 4.152 5.027 0.536 1 98.38 274 ASP B C 1
ATOM 4855 O O . ASP B 1 274 ? 5.016 4.699 -0.283 1 98.38 274 ASP B O 1
ATOM 4859 N N . GLY B 1 275 ? 3.602 4.203 1.304 1 98.12 275 GLY B N 1
ATOM 4860 C CA . GLY B 1 275 ? 3.922 2.787 1.227 1 98.12 275 GLY B CA 1
ATOM 4861 C C . GLY B 1 275 ? 4.648 2.271 2.455 1 98.12 275 GLY B C 1
ATOM 4862 O O . GLY B 1 275 ? 4.895 1.07 2.578 1 98.12 275 GLY B O 1
ATOM 4863 N N . TYR B 1 276 ? 5.074 3.16 3.418 1 98.75 276 TYR B N 1
ATOM 4864 C CA . TYR B 1 276 ? 5.684 2.715 4.668 1 98.75 276 TYR B CA 1
ATOM 4865 C C . TYR B 1 276 ? 4.633 2.139 5.609 1 98.75 276 TYR B C 1
ATOM 4867 O O . TYR B 1 276 ? 3.559 2.721 5.781 1 98.75 276 TYR B O 1
ATOM 4875 N N . PRO B 1 277 ? 4.867 1.009 6.234 1 97.75 277 PRO B N 1
ATOM 4876 C CA . PRO B 1 277 ? 3.801 0.329 6.973 1 97.75 277 PRO B CA 1
ATOM 4877 C C . PRO B 1 277 ? 3.365 1.096 8.219 1 97.75 277 PRO B C 1
ATOM 4879 O O . PRO B 1 277 ? 4.184 1.364 9.102 1 97.75 277 PRO B O 1
ATOM 4882 N N . ARG B 1 278 ? 2.104 1.37 8.305 1 97.25 278 ARG B N 1
ATOM 4883 C CA . ARG B 1 278 ? 1.56 2.102 9.445 1 97.25 278 ARG B CA 1
ATOM 4884 C C . ARG B 1 278 ? 1.884 1.391 10.758 1 97.25 278 ARG B C 1
ATOM 4886 O O . ARG B 1 278 ? 2.154 2.039 11.773 1 97.25 278 ARG B O 1
ATOM 4893 N N . HIS B 1 279 ? 1.844 0.13 10.695 1 95.12 279 HIS B N 1
ATOM 4894 C CA . HIS B 1 279 ? 1.936 -0.66 11.914 1 95.12 279 HIS B CA 1
ATOM 4895 C C . HIS B 1 279 ? 3.389 -0.916 12.297 1 95.12 279 HIS B C 1
ATOM 4897 O O . HIS B 1 279 ? 3.666 -1.714 13.195 1 95.12 279 HIS B O 1
ATOM 4903 N N . ALA B 1 280 ? 4.328 -0.36 11.531 1 97.62 280 ALA B N 1
ATOM 4904 C CA . ALA B 1 280 ? 5.707 -0.392 12.008 1 97.62 280 ALA B CA 1
ATOM 4905 C C . ALA B 1 280 ? 5.809 0.175 13.422 1 97.62 280 ALA B C 1
ATOM 4907 O O . ALA B 1 280 ? 5.434 1.324 13.664 1 97.62 280 ALA B O 1
ATOM 4908 N N . PRO B 1 281 ? 6.281 -0.578 14.352 1 98 281 PRO B N 1
ATOM 4909 C CA . PRO B 1 281 ? 6.316 -0.101 15.742 1 98 281 PRO B CA 1
ATOM 4910 C C . PRO B 1 281 ? 7.492 0.833 16.016 1 98 281 PRO B C 1
ATOM 4912 O O . PRO B 1 281 ? 8.43 0.904 15.211 1 98 281 PRO B O 1
ATOM 4915 N N . THR B 1 282 ? 7.312 1.559 17.125 1 98.38 282 THR B N 1
ATOM 4916 C CA . THR B 1 282 ? 8.516 2.184 17.688 1 98.38 282 THR B CA 1
ATOM 4917 C C . THR B 1 282 ? 9.664 1.186 17.734 1 98.38 282 THR B C 1
ATOM 4919 O O . THR B 1 282 ? 9.469 0.028 18.109 1 98.38 282 THR B O 1
ATOM 4922 N N . GLY B 1 283 ? 10.805 1.616 17.266 1 98.56 283 GLY B N 1
ATOM 4923 C CA . GLY B 1 283 ? 11.953 0.723 17.297 1 98.56 283 GLY B CA 1
ATOM 4924 C C . GLY B 1 283 ? 12.336 0.196 15.938 1 98.56 283 GLY B C 1
ATOM 4925 O O . GLY B 1 283 ? 13.375 -0.448 15.781 1 98.56 283 GLY B O 1
ATOM 4926 N N . THR B 1 284 ? 11.516 0.401 14.898 1 98.81 284 THR B N 1
ATOM 4927 C CA . THR B 1 284 ? 11.852 -0.013 13.539 1 98.81 284 THR B CA 1
ATOM 4928 C C . THR B 1 284 ? 13.117 0.692 13.055 1 98.81 284 THR B C 1
ATOM 4930 O O . THR B 1 284 ? 13.273 1.899 13.25 1 98.81 284 THR B O 1
ATOM 4933 N N . PRO B 1 285 ? 14 -0.01 12.414 1 98.75 285 PRO B N 1
ATOM 4934 C CA . PRO B 1 285 ? 15.289 0.589 12.062 1 98.75 285 PRO B CA 1
ATOM 4935 C C . PRO B 1 285 ? 15.18 1.599 10.922 1 98.75 285 PRO B C 1
ATOM 4937 O O . PRO B 1 285 ? 14.406 1.396 9.984 1 98.75 285 PRO B O 1
ATOM 4940 N N . VAL B 1 286 ? 15.93 2.643 10.992 1 98.88 286 VAL B N 1
ATOM 4941 C CA . VAL B 1 286 ? 16.125 3.656 9.961 1 98.88 286 VAL B CA 1
ATOM 4942 C C . VAL B 1 286 ? 17.562 4.168 10.016 1 98.88 286 VAL B C 1
ATOM 4944 O O . VAL B 1 286 ? 18.266 3.982 11.016 1 98.88 286 VAL B O 1
ATOM 4947 N N . LEU B 1 287 ? 18.016 4.715 8.922 1 98.88 287 LEU B N 1
ATOM 4948 C CA . LEU B 1 287 ? 19.328 5.34 8.859 1 98.88 287 LEU B CA 1
ATOM 4949 C C . LEU B 1 287 ? 19.203 6.852 8.703 1 98.88 287 LEU B C 1
ATOM 4951 O O . LEU B 1 287 ? 18.578 7.336 7.762 1 98.88 287 LEU B O 1
ATOM 4955 N N . VAL B 1 288 ? 19.766 7.613 9.68 1 98.88 288 VAL B N 1
ATOM 4956 C CA . VAL B 1 288 ? 19.797 9.07 9.617 1 98.88 288 VAL B CA 1
ATOM 4957 C C . VAL B 1 288 ? 21.234 9.555 9.523 1 98.88 288 VAL B C 1
ATOM 4959 O O . VAL B 1 288 ? 22.031 9.328 10.43 1 98.88 288 VAL B O 1
ATOM 4962 N N . ASP B 1 289 ? 21.531 10.148 8.43 1 98.06 289 ASP B N 1
ATOM 4963 C CA . ASP B 1 289 ? 22.875 10.656 8.195 1 98.06 289 ASP B CA 1
ATOM 4964 C C . ASP B 1 289 ? 23.922 9.547 8.383 1 98.06 289 ASP B C 1
ATOM 4966 O O . ASP B 1 289 ? 24.938 9.758 9.055 1 98.06 289 ASP B O 1
ATOM 4970 N N . GLY B 1 290 ? 23.625 8.453 7.855 1 97.94 290 GLY B N 1
ATOM 4971 C CA . GLY B 1 290 ? 24.547 7.328 7.887 1 97.94 290 GLY B CA 1
ATOM 4972 C C . GLY B 1 290 ? 24.594 6.629 9.234 1 97.94 290 GLY B C 1
ATOM 4973 O O . GLY B 1 290 ? 25.359 5.684 9.422 1 97.94 290 GLY B O 1
ATOM 4974 N N . ILE B 1 291 ? 23.797 7.031 10.188 1 98.56 291 ILE B N 1
ATOM 4975 C CA . ILE B 1 291 ? 23.766 6.445 11.523 1 98.56 291 ILE B CA 1
ATOM 4976 C C . ILE B 1 291 ? 22.453 5.699 11.742 1 98.56 291 ILE B C 1
ATOM 4978 O O . ILE B 1 291 ? 21.375 6.266 11.562 1 98.56 291 ILE B O 1
ATOM 4982 N N . ARG B 1 292 ? 22.578 4.41 12.164 1 98.44 292 ARG B N 1
ATOM 4983 C CA . ARG B 1 292 ? 21.391 3.607 12.43 1 98.44 292 ARG B CA 1
ATOM 4984 C C . ARG B 1 292 ? 20.672 4.086 13.688 1 98.44 292 ARG B C 1
ATOM 4986 O O . ARG B 1 292 ? 21.312 4.352 14.711 1 98.44 292 ARG B O 1
ATOM 4993 N N . THR B 1 293 ? 19.438 4.324 13.594 1 98.62 293 THR B N 1
ATOM 4994 C CA . THR B 1 293 ? 18.547 4.652 14.711 1 98.62 293 THR B CA 1
ATOM 4995 C C . THR B 1 293 ? 17.188 3.99 14.539 1 98.62 293 THR B C 1
ATOM 4997 O O . THR B 1 293 ? 17.094 2.875 14.023 1 98.62 293 THR B O 1
ATOM 5000 N N . ARG B 1 294 ? 16.094 4.645 15.117 1 98.62 294 ARG B N 1
ATOM 5001 C CA . ARG B 1 294 ? 14.82 3.945 15.156 1 98.62 294 ARG B CA 1
ATOM 5002 C C . ARG B 1 294 ? 13.656 4.922 15 1 98.62 294 ARG B C 1
ATOM 5004 O O . ARG B 1 294 ? 13.797 6.109 15.297 1 98.62 294 ARG B O 1
ATOM 5011 N N . THR B 1 295 ? 12.578 4.445 14.531 1 98.88 295 THR B N 1
ATOM 5012 C CA . THR B 1 295 ? 11.344 5.211 14.531 1 98.88 295 THR B CA 1
ATOM 5013 C C . THR B 1 295 ? 10.797 5.359 15.953 1 98.88 295 THR B C 1
ATOM 5015 O O . THR B 1 295 ? 11.102 4.543 16.828 1 98.88 295 THR B O 1
ATOM 5018 N N . VAL B 1 296 ? 10.023 6.414 16.219 1 98.69 296 VAL B N 1
ATOM 5019 C CA . VAL B 1 296 ? 9.328 6.602 17.5 1 98.69 296 VAL B CA 1
ATOM 5020 C C . VAL B 1 296 ? 7.898 7.066 17.234 1 98.69 296 VAL B C 1
ATOM 5022 O O . VAL B 1 296 ? 7.664 7.918 16.375 1 98.69 296 VAL B O 1
ATOM 5025 N N . GLY B 1 297 ? 6.934 6.488 17.969 1 97.94 297 GLY B N 1
ATOM 5026 C CA . GLY B 1 297 ? 5.539 6.867 17.812 1 97.94 297 GLY B CA 1
ATOM 5027 C C . GLY B 1 297 ? 4.875 6.207 16.609 1 97.94 297 GLY B C 1
ATOM 5028 O O . GLY B 1 297 ? 5.488 5.379 15.938 1 97.94 297 GLY B O 1
ATOM 5029 N N . THR B 1 298 ? 3.684 6.609 16.359 1 97.31 298 THR B N 1
ATOM 5030 C CA . THR B 1 298 ? 2.863 6.008 15.32 1 97.31 298 THR B CA 1
ATOM 5031 C C . THR B 1 298 ? 3.191 6.609 13.961 1 97.31 298 THR B C 1
ATOM 5033 O O . THR B 1 298 ? 3.314 7.828 13.82 1 97.31 298 THR B O 1
ATOM 5036 N N . VAL B 1 299 ? 3.367 5.758 12.984 1 98.38 299 VAL B N 1
ATOM 5037 C CA . VAL B 1 299 ? 3.537 6.211 11.609 1 98.38 299 VAL B CA 1
ATOM 5038 C C . VAL B 1 299 ? 2.252 6.875 11.117 1 98.38 299 VAL B C 1
ATOM 5040 O O . VAL B 1 299 ? 1.174 6.281 11.195 1 98.38 299 VAL B O 1
ATOM 5043 N N . SER B 1 300 ? 2.338 8.125 10.648 1 97.81 300 SER B N 1
ATOM 5044 C CA . SER B 1 300 ? 1.19 8.852 10.117 1 97.81 300 SER B CA 1
ATOM 5045 C C . SER B 1 300 ? 1.061 8.656 8.617 1 97.81 300 SER B C 1
ATOM 5047 O O . SER B 1 300 ? 1.756 7.828 8.023 1 97.81 300 SER B O 1
ATOM 5049 N N . MET B 1 301 ? 0.105 9.359 8 1 98.12 301 MET B N 1
ATOM 5050 C CA . MET B 1 301 ? -0.224 9.203 6.586 1 98.12 301 MET B CA 1
ATOM 5051 C C . MET B 1 301 ? 0.938 9.641 5.703 1 98.12 301 MET B C 1
ATOM 5053 O O . MET B 1 301 ? 1.277 8.969 4.73 1 98.12 301 MET B O 1
ATOM 5057 N N . ASP B 1 302 ? 1.619 10.766 6.188 1 98 302 ASP B N 1
ATOM 5058 C CA . ASP B 1 302 ? 2.586 11.383 5.281 1 98 302 ASP B CA 1
ATOM 5059 C C . ASP B 1 302 ? 3.916 11.633 5.988 1 98 302 ASP B C 1
ATOM 5061 O O . ASP B 1 302 ? 4.855 12.148 5.383 1 98 302 ASP B O 1
ATOM 5065 N N . MET B 1 303 ? 3.955 11.305 7.254 1 98.5 303 MET B N 1
ATOM 5066 C CA . MET B 1 303 ? 5.137 11.609 8.055 1 98.5 303 MET B CA 1
ATOM 5067 C C . MET B 1 303 ? 5.367 10.531 9.109 1 98.5 303 MET B C 1
ATOM 5069 O O . MET B 1 303 ? 4.43 9.852 9.531 1 98.5 303 MET B O 1
ATOM 5073 N N . LEU B 1 304 ? 6.594 10.398 9.516 1 98.75 304 LEU B N 1
ATOM 5074 C CA . LEU B 1 304 ? 6.961 9.57 10.656 1 98.75 304 LEU B CA 1
ATOM 5075 C C . LEU B 1 304 ? 8.062 10.234 11.477 1 98.75 304 LEU B C 1
ATOM 5077 O O . LEU B 1 304 ? 8.711 11.172 11.008 1 98.75 304 LEU B O 1
ATOM 5081 N N . ALA B 1 305 ? 8.18 9.805 12.68 1 98.88 305 ALA B N 1
ATOM 5082 C CA . ALA B 1 305 ? 9.172 10.383 13.578 1 98.88 305 ALA B CA 1
ATOM 5083 C C . ALA B 1 305 ? 10.32 9.414 13.82 1 98.88 305 ALA B C 1
ATOM 5085 O O . ALA B 1 305 ? 10.117 8.203 13.891 1 98.88 305 ALA B O 1
ATOM 5086 N N . VAL B 1 306 ? 11.5 9.922 14 1 98.94 306 VAL B N 1
ATOM 5087 C CA . VAL B 1 306 ? 12.688 9.117 14.281 1 98.94 306 VAL B CA 1
ATOM 5088 C C . VAL B 1 306 ? 13.43 9.68 15.484 1 98.94 306 VAL B C 1
ATOM 5090 O O . VAL B 1 306 ? 13.359 10.883 15.758 1 98.94 306 VAL B O 1
ATOM 5093 N N . ASP B 1 307 ? 14.117 8.852 16.172 1 98.88 307 ASP B N 1
ATOM 5094 C CA . ASP B 1 307 ? 14.961 9.227 17.312 1 98.88 307 ASP B CA 1
ATOM 5095 C C . ASP B 1 307 ? 16.266 9.859 16.828 1 98.88 307 ASP B C 1
ATOM 5097 O O . ASP B 1 307 ? 17.031 9.227 16.094 1 98.88 307 ASP B O 1
ATOM 5101 N N . LEU B 1 308 ? 16.531 11.039 17.266 1 98.75 308 LEU B N 1
ATOM 5102 C CA . LEU B 1 308 ? 17.75 11.719 16.828 1 98.75 308 LEU B CA 1
ATOM 5103 C C . LEU B 1 308 ? 18.828 11.656 17.906 1 98.75 308 LEU B C 1
ATOM 5105 O O . LEU B 1 308 ? 19.906 12.242 17.75 1 98.75 308 LEU B O 1
ATOM 5109 N N . THR B 1 309 ? 18.562 10.945 18.984 1 97.88 309 THR B N 1
ATOM 5110 C CA . THR B 1 309 ? 19.516 10.844 20.078 1 97.88 309 THR B CA 1
ATOM 5111 C C . THR B 1 309 ? 20.891 10.422 19.562 1 97.88 309 THR B C 1
ATOM 5113 O O . THR B 1 309 ? 21.906 11.047 19.906 1 97.88 309 THR B O 1
ATOM 5116 N N . PRO B 1 310 ? 21.016 9.453 18.688 1 97.88 310 PRO B N 1
ATOM 5117 C CA . PRO B 1 310 ? 22.328 9.062 18.188 1 97.88 310 PRO B CA 1
ATOM 5118 C C . PRO B 1 310 ? 22.859 10.008 17.109 1 97.88 310 PRO B C 1
ATOM 5120 O O . PRO B 1 310 ? 24 9.844 16.641 1 97.88 310 PRO B O 1
ATOM 5123 N N . CYS B 1 311 ? 22.062 10.992 16.688 1 97.94 311 CYS B N 1
ATOM 5124 C CA . CYS B 1 311 ? 22.406 11.883 15.594 1 97.94 311 CYS B CA 1
ATOM 5125 C C . CYS B 1 311 ? 22.297 13.344 16.016 1 97.94 311 CYS B C 1
ATOM 5127 O O . CYS B 1 311 ? 21.516 14.102 15.438 1 97.94 311 CYS B O 1
ATOM 5129 N N . PRO B 1 312 ? 23.125 13.805 16.891 1 95.56 312 PRO B N 1
ATOM 5130 C CA . PRO B 1 312 ? 22.938 15.148 17.453 1 95.56 312 PRO B CA 1
ATOM 5131 C C . PRO B 1 312 ? 23.094 16.25 16.422 1 95.56 312 PRO B C 1
ATOM 5133 O O . PRO B 1 312 ? 22.562 17.344 16.594 1 95.56 312 PRO B O 1
ATOM 5136 N N . GLN B 1 313 ? 23.719 16.016 15.312 1 96.94 313 GLN B N 1
ATOM 5137 C CA . GLN B 1 313 ? 23.953 17.062 14.312 1 96.94 313 GLN B CA 1
ATOM 5138 C C . GLN B 1 313 ? 22.828 17.078 13.281 1 96.94 313 GLN B C 1
ATOM 5140 O O . GLN B 1 313 ? 22.766 17.984 12.445 1 96.94 313 GLN B O 1
ATOM 5145 N N . ALA B 1 314 ? 21.969 16.078 13.32 1 98.25 314 ALA B N 1
ATOM 5146 C CA . ALA B 1 314 ? 20.906 15.977 12.32 1 98.25 314 ALA B CA 1
ATOM 5147 C C . ALA B 1 314 ? 19.922 17.125 12.445 1 98.25 314 ALA B C 1
ATOM 5149 O O . ALA B 1 314 ? 19.562 17.516 13.562 1 98.25 314 ALA B O 1
ATOM 5150 N N . GLY B 1 315 ? 19.5 17.703 11.359 1 97.44 315 GLY B N 1
ATOM 5151 C CA . GLY B 1 315 ? 18.5 18.75 11.242 1 97.44 315 GLY B CA 1
ATOM 5152 C C . GLY B 1 315 ? 17.688 18.672 9.969 1 97.44 315 GLY B C 1
ATOM 5153 O O . GLY B 1 315 ? 17.734 17.656 9.273 1 97.44 315 GLY B O 1
ATOM 5154 N N . ILE B 1 316 ? 16.906 19.688 9.766 1 97.12 316 ILE B N 1
ATOM 5155 C CA . ILE B 1 316 ? 16.078 19.719 8.57 1 97.12 316 ILE B CA 1
ATOM 5156 C C . ILE B 1 316 ? 16.953 19.562 7.328 1 97.12 316 ILE B C 1
ATOM 5158 O O . ILE B 1 316 ? 18 20.203 7.211 1 97.12 316 ILE B O 1
ATOM 5162 N N . GLY B 1 317 ? 16.562 18.688 6.461 1 97.06 317 GLY B N 1
ATOM 5163 C CA . GLY B 1 317 ? 17.328 18.422 5.246 1 97.06 317 GLY B CA 1
ATOM 5164 C C . GLY B 1 317 ? 18.219 17.219 5.355 1 97.06 317 GLY B C 1
ATOM 5165 O O . GLY B 1 317 ? 18.703 16.703 4.344 1 97.06 317 GLY B O 1
ATOM 5166 N N . THR B 1 318 ? 18.438 16.688 6.582 1 98.56 318 THR B N 1
ATOM 5167 C CA . THR B 1 318 ? 19.281 15.508 6.777 1 98.56 318 THR B CA 1
ATOM 5168 C C . THR B 1 318 ? 18.672 14.289 6.082 1 98.56 318 THR B C 1
ATOM 5170 O O . THR B 1 318 ? 17.469 14.039 6.191 1 98.56 318 THR B O 1
ATOM 5173 N N . PRO B 1 319 ? 19.516 13.555 5.34 1 98.62 319 PRO B N 1
ATOM 5174 C CA . PRO B 1 319 ? 19 12.391 4.609 1 98.62 319 PRO B CA 1
ATOM 5175 C C . PRO B 1 319 ? 18.625 11.234 5.535 1 98.62 319 PRO B C 1
ATOM 5177 O O . PRO B 1 319 ? 19.297 11 6.547 1 98.62 319 PRO B O 1
ATOM 5180 N N . VAL B 1 320 ? 17.594 10.547 5.172 1 98.94 320 VAL B N 1
ATOM 5181 C CA . VAL B 1 320 ? 17.094 9.383 5.902 1 98.94 320 VAL B CA 1
ATOM 5182 C C . VAL B 1 320 ? 16.906 8.211 4.945 1 98.94 320 VAL B C 1
ATOM 5184 O O . VAL B 1 320 ? 16.281 8.367 3.885 1 98.94 320 VAL B O 1
ATOM 5187 N N . GLU B 1 321 ? 17.453 7.09 5.203 1 98.94 321 GLU B N 1
ATOM 5188 C CA . GLU B 1 321 ? 17.141 5.852 4.496 1 98.94 321 GLU B CA 1
ATOM 5189 C C . GLU B 1 321 ? 16.094 5.039 5.246 1 98.94 321 GLU B C 1
ATOM 5191 O O . GLU B 1 321 ? 16.312 4.621 6.383 1 98.94 321 GLU B O 1
ATOM 5196 N N . LEU B 1 322 ? 15 4.84 4.656 1 98.94 322 LEU B N 1
ATOM 5197 C CA . LEU B 1 322 ? 13.906 4.086 5.262 1 98.94 322 LEU B CA 1
ATOM 5198 C C . LEU B 1 322 ? 14.109 2.586 5.062 1 98.94 322 LEU B C 1
ATOM 5200 O O . LEU B 1 322 ? 13.906 1.801 5.992 1 98.94 322 LEU B O 1
ATOM 5204 N N . TRP B 1 323 ? 14.438 2.178 3.881 1 98.94 323 TRP B N 1
ATOM 5205 C CA . TRP B 1 323 ? 15.031 0.878 3.58 1 98.94 323 TRP B CA 1
ATOM 5206 C C . TRP B 1 323 ? 15.875 0.941 2.311 1 98.94 323 TRP B C 1
ATOM 5208 O O . TRP B 1 323 ? 15.75 1.887 1.526 1 98.94 323 TRP B O 1
ATOM 5218 N N . GLY B 1 324 ? 16.766 0.007 2.156 1 98.56 324 GLY B N 1
ATOM 5219 C CA . GLY B 1 324 ? 17.609 -0.019 0.976 1 98.56 324 GLY B CA 1
ATOM 5220 C C . GLY B 1 324 ? 18.938 -0.728 1.206 1 98.56 324 GLY B C 1
ATOM 5221 O O . GLY B 1 324 ? 18.953 -1.884 1.634 1 98.56 324 GLY B O 1
ATOM 5222 N N . LYS B 1 325 ? 20.031 0.014 0.908 1 97.62 325 LYS B N 1
ATOM 5223 C CA . LYS B 1 325 ? 21.375 -0.571 0.938 1 97.62 325 LYS B CA 1
ATOM 5224 C C . LYS B 1 325 ? 21.781 -0.928 2.363 1 97.62 325 LYS B C 1
ATOM 5226 O O . LYS B 1 325 ? 22.266 -2.033 2.617 1 97.62 325 LYS B O 1
ATOM 5231 N N . GLU B 1 326 ? 21.531 -0.041 3.281 1 98.25 326 GLU B N 1
ATOM 5232 C CA . GLU B 1 326 ? 21.984 -0.251 4.652 1 98.25 326 GLU B CA 1
ATOM 5233 C C . GLU B 1 326 ? 20.875 -0.825 5.523 1 98.25 326 GLU B C 1
ATOM 5235 O O . GLU B 1 326 ? 21.094 -1.774 6.277 1 98.25 326 GLU B O 1
ATOM 5240 N N . ILE B 1 327 ? 19.703 -0.273 5.445 1 98.81 327 ILE B N 1
ATOM 5241 C CA . ILE B 1 327 ? 18.516 -0.787 6.133 1 98.81 327 ILE B CA 1
ATOM 5242 C C . ILE B 1 327 ? 17.75 -1.733 5.211 1 98.81 327 ILE B C 1
ATOM 5244 O O . ILE B 1 327 ? 17.078 -1.291 4.277 1 98.81 327 ILE B O 1
ATOM 5248 N N . LYS B 1 328 ? 17.781 -3.014 5.484 1 98.88 328 LYS B N 1
ATOM 5249 C CA . LYS B 1 328 ? 17.172 -3.994 4.594 1 98.88 328 LYS B CA 1
ATOM 5250 C C . LYS B 1 328 ? 15.648 -3.979 4.727 1 98.88 328 LYS B C 1
ATOM 5252 O O . LYS B 1 328 ? 15.117 -3.893 5.832 1 98.88 328 LYS B O 1
ATOM 5257 N N . VAL B 1 329 ? 14.984 -4.059 3.596 1 98.94 329 VAL B N 1
ATOM 5258 C CA . VAL B 1 329 ? 13.523 -4.016 3.574 1 98.94 329 VAL B CA 1
ATOM 5259 C C . VAL B 1 329 ? 12.969 -5.156 4.418 1 98.94 329 VAL B C 1
ATOM 5261 O O . VAL B 1 329 ? 11.922 -5.008 5.062 1 98.94 329 VAL B O 1
ATOM 5264 N N . ASP B 1 330 ? 13.656 -6.32 4.473 1 98.81 330 ASP B N 1
ATOM 5265 C CA . ASP B 1 330 ? 13.227 -7.469 5.258 1 98.81 330 ASP B CA 1
ATOM 5266 C C . ASP B 1 330 ? 13.219 -7.145 6.75 1 98.81 330 ASP B C 1
ATOM 5268 O O . ASP B 1 330 ? 12.359 -7.617 7.492 1 98.81 330 ASP B O 1
ATOM 5272 N N . ASP B 1 331 ? 14.164 -6.32 7.18 1 98.75 331 ASP B N 1
ATOM 5273 C CA . ASP B 1 331 ? 14.234 -5.938 8.586 1 98.75 331 ASP B CA 1
ATOM 5274 C C . ASP B 1 331 ? 13.062 -5.035 8.961 1 98.75 331 ASP B C 1
ATOM 5276 O O . ASP B 1 331 ? 12.453 -5.211 10.023 1 98.75 331 ASP B O 1
ATOM 5280 N N . VAL B 1 332 ? 12.773 -4.113 8.102 1 98.81 332 VAL B N 1
ATOM 5281 C CA . VAL B 1 332 ? 11.648 -3.211 8.328 1 98.81 332 VAL B CA 1
ATOM 5282 C C . VAL B 1 332 ? 10.344 -4.004 8.328 1 98.81 332 VAL B C 1
ATOM 5284 O O . VAL B 1 332 ? 9.516 -3.834 9.227 1 98.81 332 VAL B O 1
ATOM 5287 N N . ALA B 1 333 ? 10.203 -4.887 7.332 1 98.62 333 ALA B N 1
ATOM 5288 C CA . ALA B 1 333 ? 8.984 -5.688 7.195 1 98.62 333 ALA B CA 1
ATOM 5289 C C . ALA B 1 333 ? 8.805 -6.613 8.391 1 98.62 333 ALA B C 1
ATOM 5291 O O . ALA B 1 333 ? 7.691 -6.762 8.906 1 98.62 333 ALA B O 1
ATOM 5292 N N . SER B 1 334 ? 9.914 -7.203 8.773 1 97.69 334 SER B N 1
ATOM 5293 C CA . SER B 1 334 ? 9.859 -8.094 9.93 1 97.69 334 SER B CA 1
ATOM 5294 C C . SER B 1 334 ? 9.383 -7.359 11.172 1 97.69 334 SER B C 1
ATOM 5296 O O . SER B 1 334 ? 8.547 -7.867 11.922 1 97.69 334 SER B O 1
ATOM 5298 N N . ALA B 1 335 ? 9.852 -6.184 11.383 1 97.56 335 ALA B N 1
ATOM 5299 C CA . ALA B 1 335 ? 9.414 -5.371 12.516 1 97.56 335 ALA B CA 1
ATOM 5300 C C . ALA B 1 335 ? 7.914 -5.105 12.445 1 97.56 335 ALA B C 1
ATOM 5302 O O . ALA B 1 335 ? 7.234 -5.074 13.477 1 97.56 335 ALA B O 1
ATOM 5303 N N . ALA B 1 336 ? 7.41 -4.977 11.273 1 97 336 ALA B N 1
ATOM 5304 C CA . ALA B 1 336 ? 6.004 -4.633 11.07 1 97 336 ALA B CA 1
ATOM 5305 C C . ALA B 1 336 ? 5.145 -5.887 10.961 1 97 336 ALA B C 1
ATOM 5307 O O . ALA B 1 336 ? 3.943 -5.801 10.688 1 97 336 ALA B O 1
ATOM 5308 N N . GLY B 1 337 ? 5.707 -7.07 11.07 1 95.56 337 GLY B N 1
ATOM 5309 C CA . GLY B 1 337 ? 4.945 -8.305 11.039 1 95.56 337 GLY B CA 1
ATOM 5310 C C . GLY B 1 337 ? 4.492 -8.695 9.641 1 95.56 337 GLY B C 1
ATOM 5311 O O . GLY B 1 337 ? 3.434 -9.305 9.469 1 95.56 337 GLY B O 1
ATOM 5312 N N . THR B 1 338 ? 5.199 -8.297 8.664 1 96.69 338 THR B N 1
ATOM 5313 C CA . THR B 1 338 ? 4.902 -8.641 7.281 1 96.69 338 THR B CA 1
ATOM 5314 C C . THR B 1 338 ? 6.176 -9.039 6.539 1 96.69 338 THR B C 1
ATOM 5316 O O . THR B 1 338 ? 7.133 -9.516 7.148 1 96.69 338 THR B O 1
ATOM 5319 N N . LEU B 1 339 ? 6.172 -8.953 5.141 1 96.94 339 LEU B N 1
ATOM 5320 C CA . LEU B 1 339 ? 7.293 -9.367 4.301 1 96.94 339 LEU B CA 1
ATOM 5321 C C . LEU B 1 339 ? 7.773 -8.211 3.432 1 96.94 339 LEU B C 1
ATOM 5323 O O . LEU B 1 339 ? 7 -7.301 3.117 1 96.94 339 LEU B O 1
ATOM 5327 N N . GLY B 1 340 ? 9.055 -8.328 3.141 1 98.25 340 GLY B N 1
ATOM 5328 C CA . GLY B 1 340 ? 9.594 -7.34 2.219 1 98.25 340 GLY B CA 1
ATOM 5329 C C . GLY B 1 340 ? 8.82 -7.262 0.915 1 98.25 340 GLY B C 1
ATOM 5330 O O . GLY B 1 340 ? 8.695 -6.184 0.323 1 98.25 340 GLY B O 1
ATOM 5331 N N . TYR B 1 341 ? 8.164 -8.391 0.468 1 97.81 341 TYR B N 1
ATOM 5332 C CA . TYR B 1 341 ? 7.328 -8.445 -0.724 1 97.81 341 TYR B CA 1
ATOM 5333 C C . TYR B 1 341 ? 6.285 -7.34 -0.716 1 97.81 341 TYR B C 1
ATOM 5335 O O . TYR B 1 341 ? 6.156 -6.594 -1.689 1 97.81 341 TYR B O 1
ATOM 5343 N N . GLU B 1 342 ? 5.594 -7.281 0.417 1 98.25 342 GLU B N 1
ATOM 5344 C CA . GLU B 1 342 ? 4.48 -6.348 0.543 1 98.25 342 GLU B CA 1
ATOM 5345 C C . GLU B 1 342 ? 4.965 -4.902 0.501 1 98.25 342 GLU B C 1
ATOM 5347 O O . GLU B 1 342 ? 4.387 -4.066 -0.199 1 98.25 342 GLU B O 1
ATOM 5352 N N . LEU B 1 343 ? 6.059 -4.629 1.23 1 98.69 343 LEU B N 1
ATOM 5353 C CA . LEU B 1 343 ? 6.543 -3.254 1.31 1 98.69 343 LEU B CA 1
ATOM 5354 C C . LEU B 1 343 ? 7.016 -2.764 -0.055 1 98.69 343 LEU B C 1
ATOM 5356 O O . LEU B 1 343 ? 6.738 -1.628 -0.443 1 98.69 343 LEU B O 1
ATOM 5360 N N . LEU B 1 344 ? 7.68 -3.604 -0.785 1 98.75 344 LEU B N 1
ATOM 5361 C CA . LEU B 1 344 ? 8.172 -3.221 -2.104 1 98.75 344 LEU B CA 1
ATOM 5362 C C . LEU B 1 344 ? 7.016 -2.926 -3.051 1 98.75 344 LEU B C 1
ATOM 5364 O O . LEU B 1 344 ? 7.059 -1.957 -3.812 1 98.75 344 LEU B O 1
ATOM 5368 N N . CYS B 1 345 ? 5.965 -3.699 -2.953 1 98.06 345 CYS B N 1
ATOM 5369 C CA . CYS B 1 345 ? 4.812 -3.543 -3.832 1 98.06 345 CYS B CA 1
ATOM 5370 C C . CYS B 1 345 ? 3.945 -2.369 -3.389 1 98.06 345 CYS B C 1
ATOM 5372 O O . CYS B 1 345 ? 3.096 -1.898 -4.148 1 98.06 345 CYS B O 1
ATOM 5374 N N . ALA B 1 346 ? 4.176 -1.854 -2.193 1 97.88 346 ALA B N 1
ATOM 5375 C CA . ALA B 1 346 ? 3.252 -0.892 -1.595 1 97.88 346 ALA B CA 1
ATOM 5376 C C . ALA B 1 346 ? 3.721 0.54 -1.832 1 97.88 346 ALA B C 1
ATOM 5378 O O . ALA B 1 346 ? 3.01 1.495 -1.511 1 97.88 346 ALA B O 1
ATOM 5379 N N . VAL B 1 347 ? 4.949 0.709 -2.387 1 98.31 347 VAL B N 1
ATOM 5380 C CA . VAL B 1 347 ? 5.414 2.068 -2.643 1 98.31 347 VAL B CA 1
ATOM 5381 C C . VAL B 1 347 ? 4.43 2.787 -3.564 1 98.31 347 VAL B C 1
ATOM 5383 O O . VAL B 1 347 ? 4.141 2.312 -4.664 1 98.31 347 VAL B O 1
ATOM 5386 N N . ALA B 1 348 ? 3.9 3.863 -3.07 1 97 348 ALA B N 1
ATOM 5387 C CA . ALA B 1 348 ? 2.795 4.555 -3.73 1 97 348 ALA B CA 1
ATOM 5388 C C . ALA B 1 348 ? 3.277 5.309 -4.965 1 97 348 ALA B C 1
ATOM 5390 O O . ALA B 1 348 ? 4.441 5.707 -5.039 1 97 348 ALA B O 1
ATOM 5391 N N . PRO B 1 349 ? 2.377 5.586 -5.887 1 92.62 349 PRO B N 1
ATOM 5392 C CA . PRO B 1 349 ? 2.734 6.289 -7.121 1 92.62 349 PRO B CA 1
ATOM 5393 C C . PRO B 1 349 ? 3.195 7.723 -6.867 1 92.62 349 PRO B C 1
ATOM 5395 O O . PRO B 1 349 ? 3.908 8.297 -7.695 1 92.62 349 PRO B O 1
ATOM 5398 N N . ARG B 1 350 ? 2.768 8.281 -5.77 1 95 350 ARG B N 1
ATOM 5399 C CA . ARG B 1 350 ? 3.133 9.664 -5.492 1 95 350 ARG B CA 1
ATOM 5400 C C . ARG B 1 350 ? 4.602 9.773 -5.09 1 95 350 ARG B C 1
ATOM 5402 O O . ARG B 1 350 ? 5.152 10.875 -5.027 1 95 350 ARG B O 1
ATOM 5409 N N . VAL B 1 351 ? 5.281 8.672 -4.75 1 97.25 351 VAL B N 1
ATOM 5410 C CA . VAL B 1 351 ? 6.723 8.641 -4.52 1 97.25 351 VAL B CA 1
ATOM 5411 C C . VAL B 1 351 ? 7.461 8.633 -5.855 1 97.25 351 VAL B C 1
ATOM 5413 O O . VAL B 1 351 ? 7.258 7.734 -6.676 1 97.25 351 VAL B O 1
ATOM 5416 N N . PRO B 1 352 ? 8.297 9.609 -6.105 1 96.62 352 PRO B N 1
ATOM 5417 C CA . PRO B 1 352 ? 9.062 9.594 -7.355 1 96.62 352 PRO B CA 1
ATOM 5418 C C . PRO B 1 352 ? 10.078 8.461 -7.41 1 96.62 352 PRO B C 1
ATOM 5420 O O . PRO B 1 352 ? 10.719 8.148 -6.402 1 96.62 352 PRO B O 1
ATOM 5423 N N . PHE B 1 353 ? 10.188 7.832 -8.594 1 97.31 353 PHE B N 1
ATOM 5424 C CA . PHE B 1 353 ? 11.188 6.805 -8.844 1 97.31 353 PHE B CA 1
ATOM 5425 C C . PHE B 1 353 ? 12.328 7.355 -9.695 1 97.31 353 PHE B C 1
ATOM 5427 O O . PHE B 1 353 ? 12.094 8.109 -10.641 1 97.31 353 PHE B O 1
ATOM 5434 N N . VAL B 1 354 ? 13.484 7.043 -9.297 1 96.56 354 VAL B N 1
ATOM 5435 C CA . VAL B 1 354 ? 14.656 7.398 -10.094 1 96.56 354 VAL B CA 1
ATOM 5436 C C . VAL B 1 354 ? 15.516 6.156 -10.32 1 96.56 354 VAL B C 1
ATOM 5438 O O . VAL B 1 354 ? 15.625 5.297 -9.445 1 96.56 354 VAL B O 1
ATOM 5441 N N . THR B 1 355 ? 16.062 5.992 -11.531 1 95.56 355 THR B N 1
ATOM 5442 C CA . THR B 1 355 ? 16.938 4.867 -11.852 1 95.56 355 THR B CA 1
ATOM 5443 C C . THR B 1 355 ? 18.391 5.309 -11.914 1 95.56 355 THR B C 1
ATOM 5445 O O . THR B 1 355 ? 18.703 6.398 -12.398 1 95.56 355 THR B O 1
ATOM 5448 N N . THR B 1 356 ? 19.156 4.637 -11.273 1 86.81 356 THR B N 1
ATOM 5449 C CA . THR B 1 356 ? 20.594 4.898 -11.367 1 86.81 356 THR B CA 1
ATOM 5450 C C . THR B 1 356 ? 21.297 3.74 -12.062 1 86.81 356 THR B C 1
ATOM 5452 O O . THR B 1 356 ? 20.828 2.6 -12.016 1 86.81 356 THR B O 1
#

Solvent-accessible surface area (backbone atoms only — not comparable to full-atom values): 35469 Å² total; per-residue (Å²): 126,67,62,71,31,36,35,38,33,35,44,64,45,29,33,48,20,46,52,50,51,44,67,59,39,70,83,31,44,41,29,43,41,39,36,65,47,31,49,44,67,33,44,88,74,44,48,73,43,50,59,86,46,64,22,40,26,30,58,53,56,68,57,54,51,49,42,46,74,71,62,55,80,64,50,36,36,27,70,73,27,71,78,47,67,75,49,50,56,55,32,52,74,69,59,37,28,34,32,43,45,52,71,67,54,53,55,40,47,71,69,52,90,62,94,58,48,34,37,35,30,44,30,34,31,40,57,20,66,60,66,29,31,51,36,89,44,37,52,61,51,50,54,55,48,69,71,34,80,53,42,49,57,66,30,40,28,44,59,68,37,23,45,63,41,93,82,32,52,59,70,32,51,51,38,47,50,62,27,42,62,92,59,87,71,45,39,32,41,13,37,38,32,23,42,76,74,32,70,91,45,27,62,46,24,26,40,41,32,55,44,44,48,28,43,38,72,67,26,43,47,79,82,41,62,85,70,72,51,44,48,20,52,29,38,33,27,24,23,73,30,72,48,78,39,49,57,72,44,33,25,29,55,72,40,79,27,65,36,84,44,74,43,44,33,30,24,29,51,43,11,28,45,44,24,46,63,46,59,33,44,60,62,32,58,28,28,46,72,90,38,80,43,27,32,42,23,44,41,35,58,60,31,29,34,30,51,26,72,91,35,80,84,66,47,69,67,33,47,28,39,58,23,15,86,84,38,44,46,17,56,42,19,45,59,41,64,50,38,31,68,48,46,44,32,37,51,27,86,86,44,49,75,46,77,90,127,64,62,70,33,35,36,38,34,36,42,66,46,30,33,48,20,45,52,49,53,45,66,57,38,70,83,31,44,40,29,43,41,38,36,64,46,31,50,43,66,34,44,89,74,43,49,73,43,51,60,86,44,63,23,41,26,30,57,54,57,68,57,54,52,49,42,46,74,72,61,55,80,64,50,37,36,27,70,73,27,71,79,47,68,74,49,51,57,54,33,52,74,68,60,37,28,32,31,43,44,53,70,68,53,55,54,39,48,69,69,52,90,62,96,57,47,34,37,35,30,42,30,35,30,41,57,20,66,62,67,29,30,51,38,88,46,38,53,61,51,50,55,55,49,69,71,34,79,54,42,49,57,66,29,40,27,44,62,71,36,24,46,63,40,91,82,32,53,58,70,32,52,51,41,46,50,63,26,40,64,93,59,88,72,46,38,32,40,12,37,38,33,25,41,77,73,30,70,91,45,28,62,48,27,26,40,39,33,54,41,44,47,28,43,38,70,66,27,42,46,78,83,42,61,86,70,70,50,43,48,22,53,32,37,33,26,24,23,73,30,74,48,78,39,48,57,71,42,33,25,29,54,72,39,77,27,66,35,83,46,74,43,43,34,31,25,29,51,42,12,28,45,44,24,45,63,47,59,33,42,60,62,32,58,29,28,46,74,88,39,79,43,27,33,42,23,43,40,35,58,60,30,29,34,30,51,27,72,92,36,79,83,64,48,70,67,34,47,27,38,59,23,15,88,86,38,45,47,17,57,43,20,46,57,41,65,51,38,30,69,47,45,44,30,37,49,27,86,87,43,49,76,45,79,89

Organism: Salmonella typhimurium (strain LT2 / SGSC1412 / ATCC 700720) (NCBI:txid99287)

pLDDT: mean 97.43, std 2.65, range [61.91, 98.94]

Sequence (712 aa):
MTRPIQASLDLQVMKQNLAIVRRAAPEARVWSVVKANAYGHGIERVWSALGATDGFAMLNLEEAITLRERGWKGPILMLEGFFHAQDLEAYDTYRLTTCIHSNWQLKALQNARLNAPLDIYVKVNSGMNRLGFQPERAQTVWQQLRAMRNVGEMTLMSHFAQADHPEGIGEAMRRIALATEGLQCAYSLSNSAATLWHPQAHYDWVRPGIILYGASPSGQWRDIADTGLKPVMTLSSEIIGVQTLSAGERVGYGGGYSVTQEQRIGIVAAGYADGYPRHAPTGTPVLVDGIRTRTVGTVSMDMLAVDLTPCPQAGIGTPVELWGKEIKVDDVASAAGTLGYELLCAVAPRVPFVTTMTRPIQASLDLQVMKQNLAIVRRAAPEARVWSVVKANAYGHGIERVWSALGATDGFAMLNLEEAITLRERGWKGPILMLEGFFHAQDLEAYDTYRLTTCIHSNWQLKALQNARLNAPLDIYVKVNSGMNRLGFQPERAQTVWQQLRAMRNVGEMTLMSHFAQADHPEGIGEAMRRIALATEGLQCAYSLSNSAATLWHPQAHYDWVRPGIILYGASPSGQWRDIADTGLKPVMTLSSEIIGVQTLSAGERVGYGGGYSVTQEQRIGIVAAGYADGYPRHAPTGTPVLVDGIRTRTVGTVSMDMLAVDLTPCPQAGIGTPVELWGKEIKVDDVASAAGTLGYELLCAVAPRVPFVTT

Radius of gyration: 26.75 Å; Cα contacts (8 Å, |Δi|>4): 1773; chains: 2; bounding box: 51×85×65 Å

Nearest PDB structures (foldseek):
  4wr3-assembly2_D  TM=9.569E-01  e=7.513E-45  Escherichia coli
  3b8v-assembly1_B  TM=9.547E-01  e=1.850E-44  Escherichia coli K-12
  3b8w-assembly1_B  TM=9.530E-01  e=3.178E-44  Escherichia coli K-12
  2rjg-assembly1_B  TM=9.545E-01  e=9.372E-44  Escherichia coli K-12
  3b8t-assembly1_B  TM=9.551E-01  e=5.684E-43  Escherichia coli K-12

Foldseek 3Di:
DPAFKFKEFELLLLLVLLVLLCVLQVQAAEAEECELCQLQQHCVVHVVSVLPHQYYEYADLVSLVVCVVVPDDHAYEHPAFDDDLVCVVSCQVSQHEGEDFDPVVLVSQLPDDHPAAHEYEAEEELDLPDTHHDLVCLVVVVVSQVPGRNYDAYEYEYEAPACLHPVHCVSSVVSNCSSQPPHDHFYEYAEQSCSNPPNVRRTHYYYYRVSSQQFDPNLDNVVCVPSSRFHRMWIKWWFADKDWDAAQAADDPPRPFTDHGTFMKTKTFAAVLQLQDQQQAWAQWKAWLNRIFTWTDTGDNGITMTTCVVPVPGDTPTMMTPDGGPRHLSSSQVSSVHHSSRSSSRRHPVHYYHYD/DPAFKFKEFELLLLLVLLVLLCVLQVQAAEAEECELCQLQQHCVVHVVSVLPHQEYEYADLVSLVVCVVVPDDHAYEHPAFDDDLVCVVSCQVSQHEGEDFDPVVLVSQQPDDHPAAHEYEAEEELDLPDTHHDLVCLVVVVVSQVPGRNYDAYEYEYEAPACLHPVHCVSSVVSNCSSQPPHDHFYEYAEQSCSNPPNVRRTHYYYYRVSSQQFDPNLDNVVCVPSSRFHRMWIKWWFADKDWDAAQAADDPPRPFTDHGTFMKTKTFAAVLQLQDQQQAWAQWKAWLNRIFTWTDTGDNGITMTTCVVPVPGDTPTMMTPDGGPRHLSSSQVSSVHHSSRSSSRRHPVHYYHYD

InterPro domains:
  IPR000821 Alanine racemase [MF_01201] (4-356)
  IPR000821 Alanine racemase [PR00992] (27-43)
  IPR000821 Alanine racemase [PR00992] (61-79)
  IPR000821 Alanine racemase [PR00992] (121-133)
  IPR000821 Alanine racemase [PR00992] (155-166)
  IPR000821 Alanine racemase [PR00992] (190-217)
  IPR000821 Alanine racemase [PR00992] (248-263)
  IPR000821 Alanine racemase [PR00992] (265-280)
  IPR000821 Alanine racemase [PR00992] (286-303)
  IPR000821 Alanine racemase [PR00992] (338-351)
  IPR000821 Alanine racemase [PTHR30511] (1-355)
  IPR000821 Alanine racemase [TIGR00492] (4-354)
  IPR001608 Alanine racemase, N-terminal [PF01168] (10-217)
  IPR009006 Alanine racemase/group IV decarboxylase, C-terminal [G3DSA:2.40.37.10] (211-355)
  IPR009006 Alanine racemase/group IV decarboxylase, C-terminal [SSF50621] (226-354)
  IPR011079 Alanine racemase, C-terminal [PF00842] (232-354)
  IPR011079 Alanine racemase, C-terminal [SM01005] (232-356)
  IPR020622 Alanine racemase, pyridoxal-phosphate attachment site [PS00395] (32-42)
  IPR029066 PLP-binding barrel [G3DSA:3.20.20.10] (13-210)
  IPR029066 PLP-binding barrel [SSF51419] (9-233)

Secondary structure (DSSP, 8-state):
--SS-EEEE-HHHHHHHHHHHHHHSTTSEEEEE-HHHHHTT-HHHHGGGGTTSSEEEES-HHHHHHHHHTT--S-EEETT--SSGGGHHHHHHTT-EEEE-SHHHHHHHHH---SSPEEEEEEB--SS-SSSB-HHHHHHHHHHHHT-TTEEEEEEE---SSTTSTTTTHHHHHHHHHHTTT---EEEEE-HHHHHH-GGG-SSEE---GGGGT--TTS-GGGGTTS----SEEEEEEEEEEEEE-TT-EESGGG-EE-SS-EEEEEES--GGGT--TTPPTT-EEEETTEEEEB-S---SS-EEEE-TT-TT--TT-EEEEESSSS-HHHHHHHTTS-HHHHHHH--TTS-EEE-/--SS-EEEE-HHHHHHHHHHHHHHSTTSEEEEE-HHHHHTT-HHHHGGGGTTSSEEEES-HHHHHHHHHTT--S-EEETT--SSGGGHHHHHHTT-EEEE-SHHHHHHHHH---SSPEEEEEEB--SS-SSSB-HHHHHHHHHHHHT-TTEEEEEEE---SSTTSTTTTHHHHHHHHHHTTT---EEEEE-HHHHHH-GGG-SSEE---GGGGT--TTS-GGGGTTS----SEEEEEEEEEEEEE-TT-EESGGG-EE-SS-EEEEEES--GGGT--TT--TT-EEEETTEEEEEES---SS-EEEE-TT-TT--TT-EEEEESSSS-HHHHHHHTTS-HHHHHHH--TTS-EEE-